Protein AF-A0A8X6RBD0-F1 (afdb_monomer_lite)

Sequence (648 aa):
MCGILHTDIGTQSKLLINGTSIRIRLIKAKNEFSLLAATGDYRLQIENISIYVRKCEISSSILVAHEKALEQSLIQMPFTRIEVKTFTVSSGLKSVIIPNGVNGVLPSRIMLGLISNSAFNGDMKKNPFNFKHYNLNHISLSENGIQIPTTAYTPDYAKDLYARNYLSLFTDLAQHKTNVSYDDYKENICLYVFDLTQDKSASEPFGNVTRSGDISIHLKFDAELPETATLIAYMEMPSLIEIDKSRNNVVLRKDISDKRIVYFKILNNSEIVQYIHNDAQEECFGFCQLHRTDPNDKFKVFSPNKHLFVNLLDCVLEARDITSDEGDCPRFQLQFGYFKLLTNDELEKKLKRGFVEEEEEEYPNRKGVFPYSYFSNPEILNETCLPPKAAFFNNLSSTPVKDEDYDFALLVFRTFKCKKFADYLQLYQQLDVILLAEVFTSFRQKCLQFYKLDPCHFITAADLTWNAGLKYTKVELELFSDINMYLWIENSIRGGICFVGKRYALANNPFIPGFNKHEEESYIIAVDANNLYGYAMSQPLPIGHFFWLTKDEVRNLDVFTLSSTDTVGYFLEVDILYPASLHDLHDFPLAADHLTITYDMLSPYQKKLIEEGDIHFPTQNRKLTPSFTFKTNFVVHYLNLKFYVQKD

Foldseek 3Di:
DDDFDPAFVSPFPDDDDPPFDDDDDDDDDDQLLVAADPDDDDDDDDPDDDDDDDDDDDDPVVVVVVLVVLVPDWDKGKTWHKDKDKDKAAFQDQKDKFWQSDAWWAFQKKKKFKDFPCNCVRHNNDHVQFTAPLQWQWKWKDWQNQIPPNDTHGAGLVVLRCVVQVVCVCQLQVNQDDVADSVNCHGGNVMGMGRPQPVSCSVPPDQGATDGTGMMIIIGHPDTRRGIIMMMMIGTAIWMQIAHSVSPDRDTDRHDDDDDDDDDDDDDDDDDDDDDDDDDDDGDFDDWDFDDPDPVDDTDTDDPDPVVVCVVVVVVPPPDDDDDDDDDDDDDDDDDDDDDDDDPVRVVVSVVRPDDDDDDDDDPPDQAQDLPQQCPDDVQQAAQADDDQQSSQDPVVRGGDDPVRVVVLRVVCVVVVPRTSVVSVVVNVVVVVVVVVVVLVVVQVVCCVQQVDGCVGPPDPVRSVVSSVCSVVVAQADDDRDVVVVVLVVQQDDDPADADDDPDDDFAAPPDPPHDPVDDGGDDDDDDDDPVVVVVVPFDDDRDPDDDDDPVCVVVDPLLPDDSPDPDWDKDFDKDAQDPVCPVVPSFAAQWDFDFDDPVNDDPVVVVCCVVVVNDDDPGRTDRHRDNDIDGRNIDISVSVNVNVVSD

InterPro domains:
  IPR043502 DNA/RNA polymerase superfamily [SSF56672] (460-584)

pLDDT: mean 74.48, std 21.86, range [21.28, 98.0]

Radius of gyration: 33.63 Å; chains: 1; bounding box: 93×91×75 Å

Structure (mmCIF, N/CA/C/O backbone):
data_AF-A0A8X6RBD0-F1
#
_entry.id   AF-A0A8X6RBD0-F1
#
loop_
_atom_site.group_PDB
_atom_site.id
_atom_site.type_symbol
_atom_site.label_atom_id
_atom_site.label_alt_id
_atom_site.label_comp_id
_atom_site.label_asym_id
_atom_site.label_entity_id
_atom_site.label_seq_id
_atom_site.pdbx_PDB_ins_code
_atom_site.Cartn_x
_atom_site.Cartn_y
_atom_site.Cartn_z
_atom_site.occupancy
_atom_site.B_iso_or_equiv
_atom_site.auth_seq_id
_atom_site.auth_comp_id
_atom_site.auth_asym_id
_atom_site.auth_atom_id
_atom_site.pdbx_PDB_model_num
ATOM 1 N N . MET A 1 1 ? -30.550 -18.766 3.447 1.00 44.22 1 MET A N 1
ATOM 2 C CA . MET A 1 1 ? -29.108 -18.452 3.342 1.00 44.22 1 MET A CA 1
ATOM 3 C C . MET A 1 1 ? -28.634 -18.941 1.982 1.00 44.22 1 MET A C 1
ATOM 5 O O . MET A 1 1 ? -28.935 -20.076 1.645 1.00 44.22 1 MET A O 1
ATOM 9 N N . CYS A 1 2 ? -27.980 -18.093 1.191 1.00 45.78 2 CYS A N 1
ATOM 10 C CA . CYS A 1 2 ? -27.411 -18.440 -0.113 1.00 45.78 2 CYS A CA 1
ATOM 11 C C . CYS A 1 2 ? -26.069 -17.712 -0.230 1.00 45.78 2 CYS A C 1
ATOM 13 O O . CYS A 1 2 ? -25.985 -16.550 0.161 1.00 45.78 2 CYS A O 1
ATOM 15 N N . GLY A 1 3 ? -25.032 -18.388 -0.715 1.00 55.25 3 GLY A N 1
ATOM 16 C CA . GLY A 1 3 ? -23.670 -17.863 -0.751 1.00 55.25 3 GLY A CA 1
ATOM 17 C C . GLY A 1 3 ? -22.688 -18.905 -1.276 1.00 55.25 3 GLY A C 1
ATOM 18 O O . GLY A 1 3 ? -23.070 -20.046 -1.544 1.00 55.25 3 GLY A O 1
ATOM 19 N N . ILE A 1 4 ? -21.429 -18.502 -1.434 1.00 59.84 4 ILE A N 1
ATOM 20 C CA . ILE A 1 4 ? -20.348 -19.408 -1.831 1.00 59.84 4 ILE A CA 1
ATOM 21 C C . ILE A 1 4 ? -20.015 -20.388 -0.700 1.00 59.84 4 ILE A C 1
ATOM 23 O O . ILE A 1 4 ? -20.150 -20.074 0.483 1.00 59.84 4 ILE A O 1
ATOM 27 N N . LEU A 1 5 ? -19.556 -21.587 -1.059 1.00 62.41 5 LEU A N 1
ATOM 28 C CA . LEU A 1 5 ? -19.030 -22.533 -0.082 1.00 62.41 5 LEU A CA 1
ATOM 29 C C . LEU A 1 5 ? -17.592 -22.127 0.268 1.00 62.41 5 LEU A C 1
ATOM 31 O O . LEU A 1 5 ? -16.671 -22.421 -0.495 1.00 62.41 5 LEU A O 1
ATOM 35 N N . HIS A 1 6 ? -17.411 -21.467 1.414 1.00 64.88 6 HIS A N 1
ATOM 36 C CA . HIS A 1 6 ? -16.103 -21.067 1.947 1.00 64.88 6 HIS A CA 1
ATOM 37 C C . HIS A 1 6 ? -15.243 -22.303 2.265 1.00 64.88 6 HIS A C 1
ATOM 39 O O . HIS A 1 6 ? -15.280 -22.856 3.361 1.00 64.88 6 HIS A O 1
ATOM 45 N N . THR A 1 7 ? -14.515 -22.758 1.252 1.00 66.25 7 THR A N 1
ATOM 46 C CA . THR A 1 7 ? -13.602 -23.903 1.253 1.00 66.25 7 THR A CA 1
ATOM 47 C C . THR A 1 7 ? -12.415 -23.556 0.372 1.00 66.25 7 THR A C 1
ATOM 49 O O . THR A 1 7 ? -12.573 -22.835 -0.609 1.00 66.25 7 THR A O 1
ATOM 52 N N . ASP A 1 8 ? -11.250 -24.105 0.686 1.00 68.50 8 ASP A N 1
ATOM 53 C CA . ASP A 1 8 ? -9.966 -23.744 0.076 1.00 68.50 8 ASP A CA 1
ATOM 54 C C . ASP A 1 8 ? -9.925 -23.962 -1.450 1.00 68.50 8 ASP A C 1
ATOM 56 O O . ASP A 1 8 ? -9.271 -23.232 -2.185 1.00 68.50 8 ASP A O 1
ATOM 60 N N . ILE A 1 9 ? -10.664 -24.954 -1.961 1.00 65.50 9 ILE A N 1
ATOM 61 C CA . ILE A 1 9 ? -10.809 -25.174 -3.411 1.00 65.50 9 ILE A CA 1
ATOM 62 C C . ILE A 1 9 ? -11.850 -24.240 -4.052 1.00 65.50 9 ILE A C 1
ATOM 64 O O . ILE A 1 9 ? -11.837 -24.037 -5.261 1.00 65.50 9 ILE A O 1
ATOM 68 N N . GLY A 1 10 ? -12.755 -23.666 -3.257 1.00 61.78 10 GLY A N 1
ATOM 69 C CA . GLY A 1 10 ? -13.763 -22.698 -3.694 1.00 61.78 10 GLY A CA 1
ATOM 70 C C . GLY A 1 10 ? -13.229 -21.272 -3.864 1.00 61.78 10 GLY A C 1
ATOM 71 O O . GLY A 1 10 ? -13.919 -20.449 -4.459 1.00 61.78 10 GLY A O 1
ATOM 72 N N . THR A 1 11 ? -12.020 -20.981 -3.372 1.00 61.44 11 THR A N 1
ATOM 73 C CA . THR A 1 11 ? -11.305 -19.708 -3.586 1.00 61.44 11 THR A CA 1
ATOM 74 C C . THR A 1 11 ? -10.324 -19.759 -4.766 1.00 61.44 11 THR A C 1
ATOM 76 O O . THR A 1 11 ? -9.770 -18.731 -5.148 1.00 61.44 11 THR A O 1
ATOM 79 N N . GLN A 1 12 ? -10.137 -20.926 -5.394 1.00 64.88 12 GLN A N 1
ATOM 80 C CA . GLN A 1 12 ? -9.360 -21.083 -6.627 1.00 64.88 12 GLN A CA 1
ATOM 81 C C . GLN A 1 12 ? -10.077 -20.413 -7.813 1.00 64.88 12 GLN A C 1
ATOM 83 O O . GLN A 1 12 ? -11.213 -20.754 -8.136 1.00 64.88 12 GLN A O 1
ATOM 88 N N . SER A 1 13 ? -9.394 -19.497 -8.505 1.00 67.44 13 SER A N 1
ATOM 89 C CA . SER A 1 13 ? -9.945 -18.766 -9.657 1.00 67.44 13 SER A CA 1
ATOM 90 C C . SER A 1 13 ? -9.964 -19.583 -10.956 1.00 67.44 13 SER A C 1
ATOM 92 O O . SER A 1 13 ? -10.774 -19.316 -11.846 1.00 67.44 13 SER A O 1
ATOM 94 N N . LYS A 1 14 ? -9.094 -20.595 -11.085 1.00 75.50 14 LYS A N 1
ATOM 95 C CA . LYS A 1 14 ? -9.016 -21.463 -12.269 1.00 75.50 14 LYS A CA 1
ATOM 96 C C . LYS A 1 14 ? -10.085 -22.560 -12.250 1.00 75.50 14 LYS A C 1
ATOM 98 O O . LYS A 1 14 ? -10.257 -23.270 -11.261 1.00 75.50 14 LYS A O 1
ATOM 103 N N . LEU A 1 15 ? -10.747 -22.765 -13.390 1.00 78.31 15 LEU A N 1
ATOM 104 C CA . LEU A 1 15 ? -11.670 -23.886 -13.586 1.00 78.31 15 LEU A CA 1
ATOM 105 C C . LEU A 1 15 ? -10.930 -25.232 -13.501 1.00 78.31 15 LEU A C 1
ATOM 107 O O . LEU A 1 15 ? -9.849 -25.394 -14.066 1.00 78.31 15 LEU A O 1
ATOM 111 N N . LEU A 1 16 ? -11.545 -26.214 -12.840 1.00 76.56 16 LEU A N 1
ATOM 112 C CA . LEU A 1 16 ? -11.054 -27.593 -12.823 1.00 76.56 16 LEU A CA 1
ATOM 113 C C . LEU A 1 16 ? -11.254 -28.255 -14.193 1.00 76.56 16 LEU A C 1
ATOM 115 O O . LEU A 1 16 ? -12.276 -28.055 -14.854 1.00 76.56 16 LEU A O 1
ATOM 119 N N . ILE A 1 17 ? -10.283 -29.069 -14.611 1.00 79.19 17 ILE A N 1
ATOM 120 C CA . ILE A 1 17 ? -10.303 -29.725 -15.923 1.00 79.19 17 ILE A CA 1
ATOM 121 C C . ILE A 1 17 ? -11.415 -30.775 -16.033 1.00 79.19 17 ILE A C 1
ATOM 123 O O . ILE A 1 17 ? -11.835 -31.385 -15.042 1.00 79.19 17 ILE A O 1
ATOM 127 N N . ASN A 1 18 ? -11.857 -31.039 -17.264 1.00 79.94 18 ASN A N 1
ATOM 128 C CA . ASN A 1 18 ? -12.879 -32.048 -17.532 1.00 79.94 18 ASN A CA 1
ATOM 129 C C . ASN A 1 18 ? -12.445 -33.450 -17.047 1.00 79.94 18 ASN A C 1
ATOM 131 O O . ASN A 1 18 ? -11.277 -33.838 -17.159 1.00 79.94 18 ASN A O 1
ATOM 135 N N . GLY A 1 19 ? -13.404 -34.206 -16.508 1.00 76.88 19 GLY A N 1
ATOM 136 C CA . GLY A 1 19 ? -13.191 -35.520 -15.893 1.00 76.88 19 GLY A CA 1
ATOM 137 C C . GLY A 1 19 ? -12.715 -35.497 -14.432 1.00 76.88 19 GLY A C 1
ATOM 138 O O . GLY A 1 19 ? -12.634 -36.560 -13.824 1.00 76.88 19 GLY A O 1
ATOM 139 N N . THR A 1 20 ? -12.438 -34.329 -13.838 1.00 76.88 20 THR A N 1
ATOM 140 C CA . THR A 1 20 ? -12.058 -34.231 -12.414 1.00 76.88 20 THR A CA 1
ATOM 141 C C . THR A 1 20 ? -13.260 -34.490 -11.503 1.00 76.88 20 THR A C 1
ATOM 143 O O . THR A 1 20 ? -14.270 -33.788 -11.576 1.00 76.88 20 THR A O 1
ATOM 146 N N . SER A 1 21 ? -13.150 -35.475 -10.608 1.00 70.38 21 SER A N 1
ATOM 147 C CA . SER A 1 21 ? -14.202 -35.802 -9.637 1.00 70.38 21 SER A CA 1
ATOM 148 C C . SER A 1 21 ? -14.010 -35.050 -8.320 1.00 70.38 21 SER A C 1
ATOM 150 O O . SER A 1 21 ? -12.998 -35.218 -7.645 1.00 70.38 21 SER A O 1
ATOM 152 N N . ILE A 1 22 ? -15.014 -34.270 -7.909 1.00 69.81 22 ILE A N 1
ATOM 153 C CA . ILE A 1 22 ? -15.028 -33.556 -6.623 1.00 69.81 22 ILE A CA 1
ATOM 154 C C . ILE A 1 22 ? -16.016 -34.240 -5.675 1.00 69.81 22 ILE A C 1
ATOM 156 O O . ILE A 1 22 ? -17.177 -34.447 -6.028 1.00 69.81 22 ILE A O 1
ATOM 160 N N . ARG A 1 23 ? -15.589 -34.537 -4.442 1.00 68.62 23 ARG A N 1
ATOM 161 C CA . ARG A 1 23 ? -16.471 -35.031 -3.375 1.00 68.62 23 ARG A CA 1
ATOM 162 C C . ARG A 1 23 ? -16.578 -33.997 -2.259 1.00 68.62 23 ARG A C 1
ATOM 164 O O . ARG A 1 23 ? -15.663 -33.856 -1.456 1.00 68.62 23 ARG A O 1
ATOM 171 N N . ILE A 1 24 ? -17.720 -33.320 -2.177 1.00 67.69 24 ILE A N 1
ATOM 172 C CA . ILE A 1 24 ? -18.028 -32.383 -1.090 1.00 67.69 24 ILE A CA 1
ATOM 173 C C . ILE A 1 24 ? -18.725 -33.151 0.040 1.00 67.69 24 ILE A C 1
ATOM 175 O O . ILE A 1 24 ? -19.702 -33.859 -0.198 1.00 67.69 24 ILE A O 1
ATOM 179 N N . ARG A 1 25 ? -18.239 -33.003 1.277 1.00 70.00 25 ARG A N 1
ATOM 180 C CA . ARG A 1 25 ? -18.882 -33.529 2.490 1.00 70.00 25 ARG A CA 1
ATOM 181 C C . ARG A 1 25 ? -19.133 -32.380 3.458 1.00 70.00 25 ARG A C 1
ATOM 183 O O . ARG A 1 25 ? -18.193 -31.876 4.062 1.00 70.00 25 ARG A O 1
ATOM 190 N N . LEU A 1 26 ? -20.397 -32.003 3.620 1.00 68.31 26 LEU A N 1
ATOM 191 C CA . LEU A 1 26 ? -20.819 -30.999 4.595 1.00 68.31 26 LEU A CA 1
ATOM 192 C C . LEU A 1 26 ? -21.124 -31.685 5.931 1.00 68.31 26 LEU A C 1
ATOM 194 O O . LEU A 1 26 ? -21.858 -32.672 5.969 1.00 68.31 26 LEU A O 1
ATOM 198 N N . ILE A 1 27 ? -20.558 -31.172 7.022 1.00 72.62 27 ILE A N 1
ATOM 199 C CA . ILE A 1 27 ? -20.801 -31.653 8.386 1.00 72.62 27 ILE A CA 1
ATOM 200 C C . ILE A 1 27 ? -21.442 -30.501 9.156 1.00 72.62 27 ILE A C 1
ATOM 202 O O . ILE A 1 27 ? -20.866 -29.419 9.240 1.00 72.62 27 ILE A O 1
ATOM 206 N N . LYS A 1 28 ? -22.645 -30.713 9.701 1.00 73.81 28 LYS A N 1
ATOM 207 C CA . LYS A 1 28 ? -23.329 -29.690 10.500 1.00 73.81 28 LYS A CA 1
ATOM 208 C C . LYS A 1 28 ? -22.606 -29.523 11.837 1.00 73.81 28 LYS A C 1
ATOM 210 O O . LYS A 1 28 ? -22.383 -30.511 12.535 1.00 73.81 28 LYS A O 1
ATOM 215 N N . ALA A 1 29 ? -22.309 -28.285 12.217 1.00 72.00 29 ALA A N 1
ATOM 216 C CA . ALA A 1 29 ? -21.853 -27.981 13.566 1.00 72.00 29 ALA A CA 1
ATOM 217 C C . ALA A 1 29 ? -22.935 -28.318 14.616 1.00 72.00 29 ALA A C 1
ATOM 219 O O . ALA A 1 29 ? -24.140 -28.406 14.324 1.00 72.00 29 ALA A O 1
ATOM 220 N N . LYS A 1 30 ? -22.479 -28.503 15.860 1.00 77.50 30 LYS A N 1
ATOM 221 C CA . LYS A 1 30 ? -23.327 -28.660 17.049 1.00 77.50 30 LYS A CA 1
ATOM 222 C C . LYS A 1 30 ? -24.294 -27.476 17.186 1.00 77.50 30 LYS A C 1
ATOM 224 O O . LYS A 1 30 ? -23.963 -26.363 16.774 1.00 77.50 30 LYS A O 1
ATOM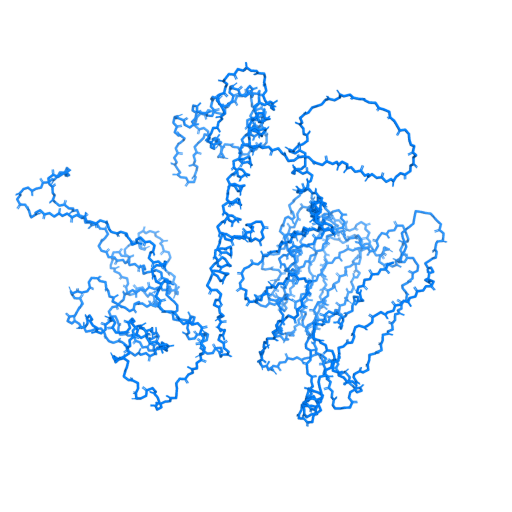 229 N N . ASN A 1 31 ? -25.492 -27.702 17.727 1.00 78.56 31 ASN A N 1
ATOM 230 C CA . ASN A 1 31 ? -26.501 -26.638 17.861 1.00 78.56 31 ASN A CA 1
ATOM 231 C C . ASN A 1 31 ? -25.990 -25.519 18.771 1.00 78.56 31 ASN A C 1
ATOM 233 O O . ASN A 1 31 ? -26.159 -24.349 18.465 1.00 78.56 31 ASN A O 1
ATOM 237 N N . GLU A 1 32 ? -25.293 -25.923 19.823 1.00 76.88 32 GLU A N 1
ATOM 238 C CA . GLU A 1 32 ? -24.764 -25.127 20.917 1.00 76.88 32 GLU A CA 1
ATOM 239 C C . GLU A 1 32 ? -23.648 -24.166 20.470 1.00 76.88 32 GLU A C 1
ATOM 241 O O . GLU A 1 32 ? -23.426 -23.134 21.089 1.00 76.88 32 GLU A O 1
ATOM 246 N N . PHE A 1 33 ? -22.986 -24.479 19.350 1.00 75.50 33 PHE A N 1
ATOM 247 C CA . PHE A 1 33 ? -22.054 -23.588 18.646 1.00 75.50 33 PHE A CA 1
ATOM 248 C C . PHE A 1 33 ? -22.753 -22.758 17.553 1.00 75.50 33 PHE A C 1
ATOM 250 O O . PHE A 1 33 ? -22.303 -21.678 17.190 1.00 75.50 33 PHE A O 1
ATOM 257 N N . SER A 1 34 ? -23.847 -23.274 16.983 1.00 73.00 34 SER A N 1
ATOM 258 C CA . SER A 1 34 ? -24.519 -22.677 15.817 1.00 73.00 34 SER A CA 1
ATOM 259 C C . SER A 1 34 ? -25.611 -21.662 16.173 1.00 73.00 34 SER A C 1
ATOM 261 O O . SER A 1 34 ? -26.164 -21.041 15.267 1.00 73.00 34 SER A O 1
ATOM 263 N N . LEU A 1 35 ? -25.994 -21.557 17.448 1.00 75.81 35 LEU A N 1
ATOM 264 C CA . LEU A 1 35 ? -27.146 -20.789 17.917 1.00 75.81 35 LEU A CA 1
ATOM 265 C C . LEU A 1 35 ? -26.771 -19.927 19.122 1.00 75.81 35 LEU A C 1
ATOM 267 O O . LEU A 1 35 ? -26.196 -20.426 20.085 1.00 75.81 35 LEU A O 1
ATOM 271 N N . LEU A 1 36 ? -27.184 -18.659 19.086 1.00 80.62 36 LEU A N 1
ATOM 272 C CA . LEU A 1 36 ? -27.112 -17.735 20.215 1.00 80.62 36 LEU A CA 1
ATOM 273 C C . LEU A 1 36 ? -28.521 -17.552 20.800 1.00 80.62 36 LEU A C 1
ATOM 275 O O . LEU A 1 36 ? -29.447 -17.194 20.071 1.00 80.62 36 LEU A O 1
ATOM 279 N N . ALA A 1 37 ? -28.696 -17.802 22.097 1.00 80.31 37 ALA A N 1
ATOM 280 C CA . ALA A 1 37 ? -29.981 -17.721 22.784 1.00 80.31 37 ALA A CA 1
ATOM 281 C C . ALA A 1 37 ? -29.824 -17.353 24.269 1.00 80.31 37 ALA A C 1
ATOM 283 O O . ALA A 1 37 ? -28.996 -17.914 24.983 1.00 80.31 37 ALA A O 1
ATOM 284 N N . ALA A 1 38 ? -30.676 -16.450 24.763 1.00 75.81 38 ALA A N 1
ATOM 285 C CA . ALA A 1 38 ? -30.681 -16.063 26.177 1.00 75.81 38 ALA A CA 1
ATOM 286 C C . ALA A 1 38 ? -31.235 -17.177 27.093 1.00 75.81 38 ALA A C 1
ATOM 288 O O . ALA A 1 38 ? -30.685 -17.435 28.168 1.00 75.81 38 ALA A O 1
ATOM 289 N N . THR A 1 39 ? -32.313 -17.845 26.662 1.00 72.50 39 THR A N 1
ATOM 290 C CA . THR A 1 39 ? -33.023 -18.907 27.396 1.00 72.50 39 THR A CA 1
ATOM 291 C C . THR A 1 39 ? -33.703 -19.897 26.439 1.00 72.50 39 THR A C 1
ATOM 293 O O . THR A 1 39 ? -34.355 -19.477 25.484 1.00 72.50 39 THR A O 1
ATOM 296 N N . GLY A 1 40 ? -33.613 -21.201 26.732 1.00 62.53 40 GLY A N 1
ATOM 297 C CA . GLY A 1 40 ? -34.339 -22.277 26.035 1.00 62.53 40 GLY A CA 1
ATOM 298 C C . GLY A 1 40 ? -33.474 -23.201 25.164 1.00 62.53 40 GLY A C 1
ATOM 299 O O . GLY A 1 40 ? -32.411 -22.810 24.684 1.00 62.53 40 GLY A O 1
ATOM 300 N N . ASP A 1 41 ? -33.966 -24.426 24.949 1.00 70.19 41 ASP A N 1
ATOM 301 C CA . ASP A 1 41 ? -33.295 -25.480 24.176 1.00 70.19 41 ASP A CA 1
ATOM 302 C C . ASP A 1 41 ? -33.697 -25.423 22.692 1.00 70.19 41 ASP A C 1
ATOM 304 O O . ASP A 1 41 ? -34.675 -26.038 22.259 1.00 70.19 41 ASP A O 1
ATOM 308 N N . TYR A 1 42 ? -32.940 -24.675 21.888 1.00 77.62 42 TYR A N 1
ATOM 309 C CA . TYR A 1 42 ? -33.188 -24.551 20.447 1.00 77.62 42 TYR A CA 1
ATOM 310 C C . TYR A 1 42 ? -32.359 -25.542 19.621 1.00 77.62 42 TYR A C 1
ATOM 312 O O . TYR A 1 42 ? -31.197 -25.829 19.913 1.00 77.62 42 TYR A O 1
ATOM 320 N N . ARG A 1 43 ? -32.940 -26.026 18.517 1.00 78.44 43 ARG A N 1
ATOM 321 C CA . ARG A 1 43 ? -32.288 -26.933 17.564 1.00 78.44 43 ARG A CA 1
ATOM 322 C C . ARG A 1 43 ? -32.284 -26.339 16.161 1.00 78.44 43 ARG A C 1
ATOM 324 O O . ARG A 1 43 ? -33.337 -26.038 15.610 1.00 78.44 43 ARG A O 1
ATOM 331 N N . LEU A 1 44 ? -31.107 -26.285 15.535 1.00 75.88 44 LEU A N 1
ATOM 332 C CA . LEU A 1 44 ? -30.981 -25.930 14.123 1.00 75.88 44 LEU A CA 1
ATOM 333 C C . LEU A 1 44 ? -31.282 -27.159 13.255 1.00 75.88 44 LEU A C 1
ATOM 335 O O . LEU A 1 44 ? -30.443 -28.061 13.130 1.00 75.88 44 LEU A O 1
ATOM 339 N N . GLN A 1 45 ? -32.472 -27.178 12.658 1.00 76.19 45 GLN A N 1
ATOM 340 C CA . GLN A 1 45 ? -32.875 -28.120 11.615 1.00 76.19 45 GLN A CA 1
ATOM 341 C C . GLN A 1 45 ? -32.648 -27.493 10.235 1.00 76.19 45 GLN A C 1
ATOM 343 O O . GLN A 1 45 ? -32.929 -26.317 10.030 1.00 76.19 45 GLN A O 1
ATOM 348 N N . ILE A 1 46 ? -32.123 -28.280 9.295 1.00 76.25 46 ILE A N 1
ATOM 349 C CA . ILE A 1 46 ? -31.948 -27.865 7.901 1.00 76.25 46 ILE A CA 1
ATOM 350 C C . ILE A 1 46 ? -32.966 -28.643 7.071 1.00 76.25 46 ILE A C 1
ATOM 352 O O . ILE A 1 46 ? -32.919 -29.870 7.046 1.00 76.25 46 ILE A O 1
ATOM 356 N N . GLU A 1 47 ? -33.894 -27.935 6.431 1.00 80.75 47 GLU A N 1
ATOM 357 C CA . GLU A 1 47 ? -34.995 -28.544 5.670 1.00 80.75 47 GLU A CA 1
ATOM 358 C C . GLU A 1 47 ? -34.603 -28.873 4.225 1.00 80.75 47 GLU A C 1
ATOM 360 O O . GLU A 1 47 ? -35.018 -29.893 3.681 1.00 80.75 47 GLU A O 1
ATOM 365 N N . ASN A 1 48 ? -33.774 -28.030 3.604 1.00 78.31 48 ASN A N 1
ATOM 366 C CA . ASN A 1 48 ? -33.276 -28.214 2.244 1.00 78.31 48 ASN A CA 1
ATOM 367 C C . ASN A 1 48 ? -31.845 -27.663 2.129 1.00 78.31 48 ASN A C 1
ATOM 369 O O . ASN A 1 48 ? -31.535 -26.605 2.679 1.00 78.31 48 ASN A O 1
ATOM 373 N N . ILE A 1 49 ? -30.985 -28.375 1.399 1.00 74.06 49 ILE A N 1
ATOM 374 C CA . ILE A 1 49 ? -29.689 -27.882 0.923 1.00 74.06 49 ILE A CA 1
ATOM 375 C C . ILE A 1 49 ? -29.643 -28.136 -0.580 1.00 74.06 49 ILE A C 1
ATOM 377 O O . ILE A 1 49 ? -29.810 -29.270 -1.023 1.00 74.06 49 ILE A O 1
ATOM 381 N N . SER A 1 50 ? -29.359 -27.092 -1.352 1.00 76.62 50 SER A N 1
ATOM 382 C CA . SER A 1 50 ? -29.132 -27.171 -2.795 1.00 76.62 50 SER A CA 1
ATOM 383 C C . SER A 1 50 ? -27.763 -26.579 -3.122 1.00 76.62 50 SER A C 1
ATOM 385 O O . SER A 1 50 ? -27.428 -25.501 -2.633 1.00 76.62 50 SER A O 1
ATOM 387 N N . ILE A 1 51 ? -26.968 -27.278 -3.937 1.00 72.69 51 ILE A N 1
ATOM 388 C CA . ILE A 1 51 ? -25.657 -26.812 -4.410 1.00 72.69 51 ILE A CA 1
ATOM 389 C C . ILE A 1 51 ? -25.755 -26.580 -5.916 1.00 72.69 51 ILE A C 1
ATOM 391 O O . ILE A 1 51 ? -26.045 -27.505 -6.673 1.00 72.69 51 ILE A O 1
ATOM 395 N N . TYR A 1 52 ? -25.482 -25.351 -6.345 1.00 74.38 52 TYR A N 1
ATOM 396 C CA . TYR A 1 52 ? -25.465 -24.965 -7.753 1.00 74.38 52 TYR A CA 1
ATOM 397 C C . TYR A 1 52 ? -24.016 -24.890 -8.235 1.00 74.38 52 TYR A C 1
ATOM 399 O O . TYR A 1 52 ? -23.211 -24.151 -7.674 1.00 74.38 52 TYR A O 1
ATOM 407 N N . VAL A 1 53 ? -23.677 -25.655 -9.276 1.00 73.25 53 VAL A N 1
ATOM 408 C CA . VAL A 1 53 ? -22.326 -25.694 -9.858 1.00 73.25 53 VAL A CA 1
ATOM 409 C C . VAL A 1 53 ? -22.394 -25.197 -11.295 1.00 73.25 53 VAL A C 1
ATOM 411 O O . VAL A 1 53 ? -23.072 -25.798 -12.129 1.00 73.25 53 VAL A O 1
ATOM 414 N N . ARG A 1 54 ? -21.676 -24.112 -11.599 1.00 76.31 54 ARG A N 1
ATOM 415 C CA . ARG A 1 54 ? -21.527 -23.620 -12.973 1.00 76.31 54 ARG A CA 1
ATOM 416 C C . ARG A 1 54 ? -20.529 -24.509 -13.716 1.00 76.31 54 ARG A C 1
ATOM 418 O O . ARG A 1 54 ? -19.426 -24.739 -13.232 1.00 76.31 54 ARG A O 1
ATOM 425 N N . LYS A 1 55 ? -20.920 -24.998 -14.892 1.00 77.62 55 LYS A N 1
ATOM 426 C CA . LYS A 1 55 ? -20.044 -25.714 -15.830 1.00 77.62 55 LYS A CA 1
ATOM 427 C C . LYS A 1 55 ? -19.800 -24.832 -17.051 1.00 77.62 55 LYS A C 1
ATOM 429 O O . LYS A 1 55 ? -20.667 -24.037 -17.405 1.00 77.62 55 LYS A O 1
ATOM 434 N N . CYS A 1 56 ? -18.633 -24.975 -17.667 1.00 79.62 56 CYS A N 1
ATOM 435 C CA . CYS A 1 56 ? -18.282 -24.314 -18.919 1.00 79.62 56 CYS A CA 1
ATOM 436 C C . CYS A 1 56 ? -18.150 -25.379 -20.011 1.00 79.62 56 CYS A C 1
ATOM 438 O O . CYS A 1 56 ? -17.497 -26.401 -19.785 1.00 79.62 56 CYS A O 1
ATOM 440 N N . GLU A 1 57 ? -18.766 -25.157 -21.169 1.00 81.44 57 GLU A N 1
ATOM 441 C CA . GLU A 1 57 ? -18.521 -25.976 -22.356 1.00 81.44 57 GLU A CA 1
ATOM 442 C C . GLU A 1 57 ? -17.275 -25.451 -23.072 1.00 81.44 57 GLU A C 1
ATOM 444 O O . GLU A 1 57 ? -17.123 -24.249 -23.283 1.00 81.44 57 GLU A O 1
ATOM 449 N N . ILE A 1 58 ? -16.361 -26.356 -23.419 1.00 81.69 58 ILE A N 1
ATOM 450 C CA . ILE A 1 58 ? -15.078 -26.030 -24.049 1.00 81.69 58 ILE A CA 1
ATOM 451 C C . ILE A 1 58 ? -14.958 -26.726 -25.401 1.00 81.69 58 ILE A C 1
ATOM 453 O O . ILE A 1 58 ? -15.486 -27.821 -25.602 1.00 81.69 58 ILE A O 1
ATOM 457 N N . SER A 1 59 ? -14.250 -26.093 -26.335 1.00 87.62 59 SER A N 1
ATOM 458 C CA . SER A 1 59 ? -14.064 -26.633 -27.680 1.00 87.62 59 SER A CA 1
ATOM 459 C C . SER A 1 59 ? -13.286 -27.955 -27.667 1.00 87.62 59 SER A C 1
ATOM 461 O O . SER A 1 59 ? -12.424 -28.205 -26.818 1.00 87.62 59 SER A O 1
ATOM 463 N N . SER A 1 60 ? -13.545 -28.805 -28.663 1.00 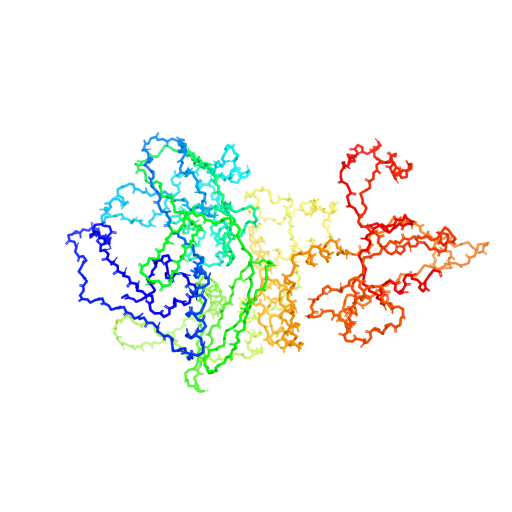86.38 60 SER A N 1
ATOM 464 C CA . SER A 1 60 ? -12.878 -30.106 -28.797 1.00 86.38 60 SER A CA 1
ATOM 465 C C . SER A 1 60 ? -11.353 -29.991 -28.923 1.00 86.38 60 SER A C 1
ATOM 467 O O . SER A 1 60 ? -10.641 -30.893 -28.492 1.00 86.38 60 SER A O 1
ATOM 469 N N . SER A 1 61 ? -10.833 -28.877 -29.454 1.00 83.38 61 SER A N 1
ATOM 470 C CA . SER A 1 61 ? -9.390 -28.616 -29.514 1.00 83.38 61 SER A CA 1
ATOM 471 C C . SER A 1 61 ? -8.765 -28.428 -28.128 1.00 83.38 61 SER A C 1
ATOM 473 O O . SER A 1 61 ? -7.683 -28.959 -27.887 1.00 83.38 61 SER A O 1
ATOM 475 N N . ILE A 1 62 ? -9.455 -27.758 -27.197 1.00 80.88 62 ILE A N 1
ATOM 476 C CA . ILE A 1 62 ? -8.999 -27.595 -25.805 1.00 80.88 62 ILE A CA 1
ATOM 477 C C . ILE A 1 62 ? -9.041 -28.940 -25.068 1.00 80.88 62 ILE A C 1
ATOM 479 O O . ILE A 1 62 ? -8.103 -29.271 -24.348 1.00 80.88 62 ILE A O 1
ATOM 483 N N . LEU A 1 63 ? -10.074 -29.762 -25.294 1.00 81.75 63 LEU A N 1
ATOM 484 C CA . LEU A 1 63 ? -10.136 -31.121 -24.737 1.00 81.75 63 LEU A CA 1
ATOM 485 C C . LEU A 1 63 ? -8.943 -31.980 -25.190 1.00 81.75 63 LEU A C 1
ATOM 487 O O . LEU A 1 63 ? -8.267 -32.574 -24.354 1.00 81.75 63 LEU A O 1
ATOM 491 N N . VAL A 1 64 ? -8.633 -31.991 -26.491 1.00 82.75 64 VAL A N 1
ATOM 492 C CA . VAL A 1 64 ? -7.468 -32.716 -27.035 1.00 82.75 64 VAL A CA 1
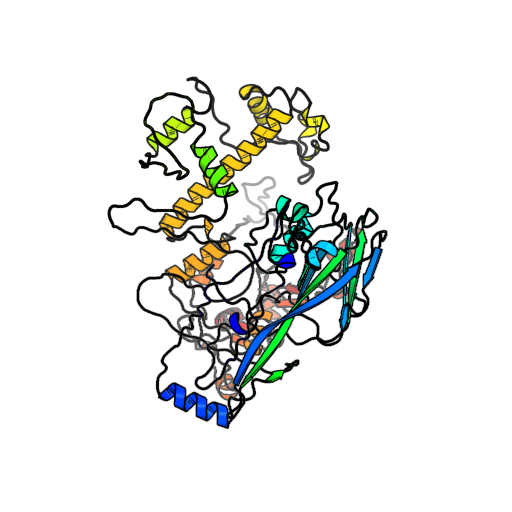ATOM 493 C C . VAL A 1 64 ? -6.145 -32.152 -26.502 1.00 82.75 64 VAL A C 1
ATOM 495 O O . VAL A 1 64 ? -5.221 -32.920 -26.233 1.00 82.75 64 VAL A O 1
ATOM 498 N N . ALA A 1 65 ? -6.040 -30.832 -26.318 1.00 80.75 65 ALA A N 1
ATOM 499 C CA . ALA A 1 65 ? -4.861 -30.206 -25.723 1.00 80.75 65 ALA A CA 1
ATOM 500 C C . ALA A 1 65 ? -4.659 -30.628 -24.256 1.00 80.75 65 ALA A C 1
ATOM 502 O O . ALA A 1 65 ? -3.538 -30.956 -23.876 1.00 80.75 65 ALA A O 1
ATOM 503 N N . HIS A 1 66 ? -5.729 -30.698 -23.455 1.00 85.12 66 HIS A N 1
ATOM 504 C CA . HIS A 1 66 ? -5.659 -31.178 -22.072 1.00 85.12 66 HIS A CA 1
ATOM 505 C C . HIS A 1 66 ? -5.221 -32.648 -21.975 1.00 85.12 66 HIS A C 1
ATOM 507 O O . HIS A 1 66 ? -4.372 -32.953 -21.142 1.00 85.12 66 HIS A O 1
ATOM 513 N N . GLU A 1 67 ? -5.729 -33.551 -22.828 1.00 83.69 67 GLU A N 1
ATOM 514 C CA . GLU A 1 67 ? -5.254 -34.948 -22.825 1.00 83.69 67 GLU A CA 1
ATOM 515 C C . GLU A 1 67 ? -3.763 -35.040 -23.178 1.00 83.69 67 GLU A C 1
ATOM 517 O O . GLU A 1 67 ? -3.012 -35.718 -22.480 1.00 83.69 67 GLU A O 1
ATOM 522 N N . LYS A 1 68 ? -3.308 -34.311 -24.209 1.00 83.00 68 LYS A N 1
ATOM 523 C CA . LYS A 1 68 ? -1.885 -34.275 -24.591 1.00 83.00 68 LYS A CA 1
ATOM 524 C C . LYS A 1 68 ? -0.991 -33.677 -23.503 1.00 83.00 68 LYS A C 1
ATOM 526 O O . LYS A 1 68 ? 0.122 -34.154 -23.310 1.00 83.00 68 LYS A O 1
ATOM 531 N N . ALA A 1 69 ? -1.459 -32.658 -22.782 1.00 81.69 69 ALA A N 1
ATOM 532 C CA . ALA A 1 69 ? -0.721 -32.078 -21.662 1.00 81.69 69 ALA A CA 1
ATOM 533 C C . ALA A 1 69 ? -0.573 -33.085 -20.507 1.00 81.69 69 ALA A C 1
ATOM 535 O O . ALA A 1 69 ? 0.529 -33.269 -19.994 1.00 81.69 69 ALA A O 1
ATOM 536 N N . LEU A 1 70 ? -1.649 -33.804 -20.162 1.00 83.62 70 LEU A N 1
ATOM 537 C CA . LEU A 1 70 ? -1.647 -34.858 -19.136 1.00 83.62 70 LEU A CA 1
ATOM 538 C C . LEU A 1 70 ? -0.811 -36.095 -19.512 1.00 83.62 70 LEU A C 1
ATOM 540 O O . LEU A 1 70 ? -0.476 -36.898 -18.642 1.00 83.62 70 LEU A O 1
ATOM 544 N N . GLU A 1 71 ? -0.469 -36.271 -20.790 1.00 84.06 71 GLU A N 1
ATOM 545 C CA . GLU A 1 71 ? 0.498 -37.280 -21.243 1.00 84.06 71 GLU A CA 1
ATOM 546 C C . GLU A 1 71 ? 1.956 -36.876 -21.008 1.00 84.06 71 GLU A C 1
ATOM 548 O O . GLU A 1 71 ? 2.818 -37.751 -20.940 1.00 84.06 71 GLU A O 1
ATOM 553 N N . GLN A 1 72 ? 2.235 -35.578 -20.869 1.00 82.56 72 GLN A N 1
ATOM 554 C CA . GLN A 1 72 ? 3.586 -35.037 -20.707 1.00 82.56 72 GLN A CA 1
ATOM 555 C C . GLN A 1 72 ? 3.896 -34.647 -19.257 1.00 82.56 72 GLN A C 1
ATOM 557 O O . GLN A 1 72 ? 5.025 -34.824 -18.800 1.00 82.56 72 GLN A O 1
ATOM 562 N N . SER A 1 73 ? 2.914 -34.115 -18.524 1.00 79.69 73 SER A N 1
ATOM 563 C CA . SER A 1 73 ? 3.107 -33.579 -17.174 1.00 79.69 73 SER A CA 1
ATOM 564 C C . SER A 1 73 ? 1.823 -33.571 -16.341 1.00 79.69 73 SER A C 1
ATOM 566 O O . SER A 1 73 ? 0.714 -33.627 -16.867 1.00 79.69 73 SER A O 1
ATOM 568 N N . LEU A 1 74 ? 1.976 -33.436 -15.022 1.00 79.75 74 LEU A N 1
ATOM 569 C CA . LEU A 1 74 ? 0.866 -33.158 -14.109 1.00 79.75 74 LEU A CA 1
ATOM 570 C C . LEU A 1 74 ? 0.329 -31.740 -14.341 1.00 79.75 74 LEU A C 1
ATOM 572 O O . LEU A 1 74 ? 1.108 -30.807 -14.536 1.00 79.75 74 LEU A O 1
ATOM 576 N N . ILE A 1 75 ? -0.989 -31.560 -14.254 1.00 76.88 75 ILE A N 1
ATOM 577 C CA . ILE A 1 75 ? -1.589 -30.222 -14.202 1.00 76.88 75 ILE A CA 1
ATOM 578 C C . ILE A 1 75 ? -1.503 -29.713 -12.764 1.00 76.88 75 ILE A C 1
ATOM 580 O O . ILE A 1 75 ? -1.963 -30.377 -11.839 1.00 76.88 75 ILE A O 1
ATOM 584 N N . GLN A 1 76 ? -0.903 -28.537 -12.588 1.00 77.50 76 GLN A N 1
ATOM 585 C CA . GLN A 1 76 ? -0.606 -27.935 -11.290 1.00 77.50 76 GLN A CA 1
ATOM 586 C C . GLN A 1 76 ? -1.438 -26.655 -11.092 1.00 77.50 76 GLN A C 1
ATOM 588 O O . GLN A 1 76 ? -1.397 -25.736 -11.911 1.00 77.50 76 GLN A O 1
ATOM 593 N N . MET A 1 77 ? -2.221 -26.596 -10.011 1.00 74.62 77 MET A N 1
ATOM 594 C CA . MET A 1 77 ? -3.120 -25.481 -9.680 1.00 74.62 77 MET A CA 1
ATOM 595 C C . MET A 1 77 ? -2.828 -24.979 -8.251 1.00 74.62 77 MET A C 1
ATOM 597 O O . MET A 1 77 ? -3.265 -25.616 -7.288 1.00 74.62 77 MET A O 1
ATOM 601 N N . PRO A 1 78 ? -2.052 -23.889 -8.078 1.00 75.00 78 PRO A N 1
ATOM 602 C CA . PRO A 1 78 ? -1.698 -23.367 -6.757 1.00 75.00 78 PRO A CA 1
ATOM 603 C C . PRO A 1 78 ? -2.904 -22.690 -6.101 1.00 75.00 78 PRO A C 1
ATOM 605 O O . PRO A 1 78 ? -3.648 -21.977 -6.774 1.00 75.00 78 PRO A O 1
ATOM 608 N N . PHE A 1 79 ? -3.109 -22.920 -4.806 1.00 75.31 79 PHE A N 1
ATOM 609 C CA . PHE A 1 79 ? -4.224 -22.375 -4.029 1.00 75.31 79 PHE A CA 1
ATOM 610 C C . PHE A 1 79 ? -3.810 -22.118 -2.573 1.00 75.31 79 PHE A C 1
ATOM 612 O O . PHE A 1 79 ? -2.905 -22.772 -2.048 1.00 75.31 79 PHE A O 1
ATOM 619 N N . THR A 1 80 ? -4.504 -21.197 -1.907 1.00 77.94 80 THR A N 1
ATOM 620 C CA . THR A 1 80 ? -4.321 -20.941 -0.474 1.00 77.94 80 THR A CA 1
ATOM 621 C C . THR A 1 80 ? -5.130 -21.949 0.332 1.00 77.94 80 THR A C 1
ATOM 623 O O . THR A 1 80 ? -6.359 -21.980 0.249 1.00 77.94 80 THR A O 1
ATOM 626 N N . ARG A 1 81 ? -4.439 -22.776 1.116 1.00 79.38 81 ARG A N 1
ATOM 627 C CA . ARG A 1 81 ? -5.044 -23.751 2.027 1.00 79.38 81 ARG A CA 1
ATOM 628 C C . ARG A 1 81 ? -5.160 -23.156 3.423 1.00 79.38 81 ARG A C 1
ATOM 630 O O . ARG A 1 81 ? -4.194 -22.587 3.925 1.00 79.38 81 ARG A O 1
ATOM 637 N N . ILE A 1 82 ? -6.300 -23.338 4.073 1.00 80.25 82 ILE A N 1
ATOM 638 C CA . ILE A 1 82 ? -6.535 -22.820 5.418 1.00 80.25 82 ILE A CA 1
ATOM 639 C C . ILE A 1 82 ? -6.183 -23.889 6.450 1.00 80.25 82 ILE A C 1
ATOM 641 O O . ILE A 1 82 ? -6.673 -25.017 6.408 1.00 80.25 82 ILE A O 1
ATOM 645 N N . GLU A 1 83 ? -5.333 -23.534 7.409 1.00 82.25 83 GLU A N 1
ATOM 646 C CA . GLU A 1 83 ? -4.992 -24.385 8.546 1.00 82.25 83 GLU A CA 1
ATOM 647 C C . GLU A 1 83 ? -5.275 -23.621 9.843 1.00 82.25 83 GLU A C 1
ATOM 649 O O . GLU A 1 83 ? -4.768 -22.524 10.054 1.00 82.25 83 GLU A O 1
ATOM 654 N N . VAL A 1 84 ? -6.111 -24.180 10.721 1.00 83.56 84 VAL A N 1
ATOM 655 C CA . VAL A 1 84 ? -6.468 -23.545 11.998 1.00 83.56 84 VAL A CA 1
ATOM 656 C C . VAL A 1 84 ? -5.884 -24.355 13.145 1.00 83.56 84 VAL A C 1
ATOM 658 O O . VAL A 1 84 ? -6.159 -25.548 13.277 1.00 83.56 84 VAL A O 1
ATOM 661 N N . LYS A 1 85 ? -5.105 -23.691 13.998 1.00 89.38 85 LYS A N 1
ATOM 662 C CA . LYS A 1 85 ? -4.628 -24.218 15.280 1.00 89.38 85 LYS A CA 1
ATOM 663 C C . LYS A 1 85 ? -5.275 -23.461 16.430 1.00 89.38 85 LYS A C 1
ATOM 665 O O . LYS A 1 85 ? -5.646 -22.298 16.295 1.00 89.38 85 LYS A O 1
ATOM 670 N N . THR A 1 86 ? -5.393 -24.120 17.574 1.00 91.62 86 THR A N 1
ATOM 671 C CA . THR A 1 86 ? -5.992 -23.539 18.778 1.00 91.62 86 THR A CA 1
ATOM 672 C C . THR A 1 86 ? -5.142 -23.843 19.996 1.00 91.62 86 THR A C 1
ATOM 674 O O . THR A 1 86 ? -4.774 -24.998 20.211 1.00 91.62 86 THR A O 1
ATOM 677 N N . PHE A 1 87 ? -4.881 -22.830 20.815 1.00 95.38 87 PHE A N 1
ATOM 678 C CA . PHE A 1 87 ? -4.092 -22.944 22.038 1.00 95.38 87 PHE A CA 1
ATOM 679 C C . PHE A 1 87 ? -4.929 -22.491 23.234 1.00 95.38 87 PHE A C 1
ATOM 681 O O . PHE A 1 87 ? -5.585 -21.451 23.180 1.00 95.38 87 PHE A O 1
ATOM 688 N N . THR A 1 88 ? -4.919 -23.261 24.319 1.00 96.12 88 THR A N 1
ATOM 689 C CA . THR A 1 88 ? -5.614 -22.882 25.555 1.00 96.12 88 THR A CA 1
ATOM 690 C C . THR A 1 88 ? -4.755 -21.911 26.351 1.00 96.12 88 THR A C 1
ATOM 692 O O . THR A 1 88 ? -3.591 -22.193 26.629 1.00 96.12 88 THR A O 1
ATOM 695 N N . VAL A 1 89 ? -5.344 -20.788 26.749 1.00 96.81 89 VAL A N 1
ATOM 696 C CA . VAL A 1 89 ? -4.703 -19.747 27.547 1.00 96.81 89 VAL A CA 1
ATOM 697 C C . VAL A 1 89 ? -5.438 -19.624 28.880 1.00 96.81 89 VAL A C 1
ATOM 699 O O . VAL A 1 89 ? -6.560 -19.122 28.945 1.00 96.81 89 VAL A O 1
ATOM 702 N N . SER A 1 90 ? -4.824 -20.133 29.947 1.00 96.38 90 SER A N 1
ATOM 703 C CA . SER A 1 90 ? -5.435 -20.198 31.278 1.00 96.38 90 SER A CA 1
ATOM 704 C C . SER A 1 90 ? -5.730 -18.816 31.870 1.00 96.38 90 SER A C 1
ATOM 706 O O . SER A 1 90 ? -4.951 -17.875 31.713 1.00 96.38 90 SER A O 1
ATOM 708 N N . SER A 1 91 ? -6.828 -18.720 32.623 1.00 96.69 91 SER A N 1
ATOM 709 C CA . SER A 1 91 ? -7.122 -17.568 33.489 1.00 96.69 91 SER A CA 1
ATOM 710 C C . SER A 1 91 ? -6.007 -17.321 34.512 1.00 96.69 91 SER A C 1
ATOM 712 O O . SER A 1 91 ? -5.334 -18.264 34.931 1.00 96.69 91 SER A O 1
ATOM 714 N N . GLY A 1 92 ? -5.845 -16.074 34.957 1.00 95.69 92 GLY A N 1
ATOM 715 C CA . GLY A 1 92 ? -4.817 -15.681 35.931 1.00 95.69 92 GLY A CA 1
ATOM 716 C C . GLY A 1 92 ? -3.429 -15.416 35.331 1.00 95.69 92 GLY A C 1
ATOM 717 O O . GLY A 1 92 ? -2.521 -14.999 36.043 1.00 95.69 92 GLY A O 1
ATOM 718 N N . LEU A 1 93 ? -3.228 -15.636 34.028 1.00 95.00 93 LEU A N 1
ATOM 719 C CA . LEU A 1 93 ? -1.958 -15.337 33.361 1.00 95.00 93 LEU A CA 1
ATOM 720 C C . LEU A 1 93 ? -1.901 -13.868 32.910 1.00 95.00 93 LEU A C 1
ATOM 722 O O . LEU A 1 93 ? -2.867 -13.356 32.347 1.00 95.00 93 LEU A O 1
ATOM 726 N N . LYS A 1 94 ? -0.744 -13.218 33.118 1.00 95.94 94 LYS A N 1
ATOM 727 C CA . LYS A 1 94 ? -0.390 -11.894 32.548 1.00 95.94 94 LYS A CA 1
ATOM 728 C C . LYS A 1 94 ? 0.571 -11.964 31.358 1.00 95.94 94 LYS A C 1
ATOM 730 O O . LYS A 1 94 ? 0.765 -10.977 30.659 1.00 95.94 94 LYS A O 1
ATOM 735 N N . SER A 1 95 ? 1.222 -13.104 31.142 1.00 96.31 95 SER A N 1
ATOM 736 C CA . SER A 1 95 ? 2.212 -13.303 30.081 1.00 96.31 95 SER A CA 1
ATOM 737 C C . SER A 1 95 ? 2.166 -14.754 29.631 1.00 96.31 95 SER A C 1
ATOM 739 O O . SER A 1 95 ? 2.097 -15.657 30.464 1.00 96.31 95 SER A O 1
ATOM 741 N N . VAL A 1 96 ? 2.181 -14.973 28.320 1.00 96.88 96 VAL A N 1
ATOM 742 C CA . VAL A 1 96 ? 1.997 -16.279 27.688 1.00 96.88 96 VAL A CA 1
ATOM 743 C C . VAL A 1 96 ? 2.944 -16.363 26.500 1.00 96.88 96 VAL A C 1
ATOM 745 O O . VAL A 1 96 ? 2.933 -15.500 25.625 1.00 96.88 96 VAL A O 1
ATOM 748 N N . ILE A 1 97 ? 3.755 -17.415 26.466 1.00 97.31 97 ILE A N 1
ATOM 749 C CA . ILE A 1 97 ? 4.596 -17.750 25.318 1.00 97.31 97 ILE A CA 1
ATOM 750 C C . ILE A 1 97 ? 4.160 -19.129 24.842 1.00 97.31 97 ILE A C 1
ATOM 752 O O . ILE A 1 97 ? 4.135 -20.078 25.625 1.00 97.31 97 ILE A O 1
ATOM 756 N N . ILE A 1 98 ? 3.811 -19.231 23.564 1.00 97.38 98 ILE A N 1
ATOM 757 C CA . ILE A 1 98 ? 3.476 -20.486 22.893 1.00 97.38 98 ILE A CA 1
ATOM 758 C C . ILE A 1 98 ? 4.671 -20.826 21.993 1.00 97.38 98 ILE A C 1
ATOM 760 O O . ILE A 1 98 ? 4.757 -20.295 20.881 1.00 97.38 98 ILE A O 1
ATOM 764 N N . PRO A 1 99 ? 5.636 -21.640 22.464 1.00 94.88 99 PRO A N 1
ATOM 765 C CA . PRO A 1 99 ? 6.737 -22.111 21.630 1.00 94.88 99 PRO A CA 1
ATOM 766 C C . PRO A 1 99 ? 6.217 -23.100 20.580 1.00 94.88 99 PRO A C 1
ATOM 768 O O . PRO A 1 99 ? 5.286 -23.860 20.856 1.00 94.88 99 PRO A O 1
ATOM 771 N N . ASN A 1 100 ? 6.831 -23.120 19.395 1.00 91.69 100 ASN A N 1
ATOM 772 C CA . ASN A 1 100 ? 6.481 -24.030 18.303 1.00 91.69 100 ASN A CA 1
ATOM 773 C C . ASN A 1 100 ? 4.990 -23.988 17.895 1.00 91.69 100 ASN A C 1
ATOM 775 O O . ASN A 1 100 ? 4.395 -25.011 17.540 1.00 91.69 100 ASN A O 1
ATOM 779 N N . GLY A 1 101 ? 4.359 -22.807 17.949 1.00 89.50 101 GLY A N 1
ATOM 780 C CA . GLY A 1 101 ? 2.972 -22.613 17.508 1.00 89.50 101 GLY A CA 1
ATOM 781 C C . GLY A 1 101 ? 2.791 -22.998 16.033 1.00 89.50 101 GLY A C 1
ATOM 782 O O . GLY A 1 101 ? 1.831 -23.685 15.657 1.00 89.50 101 GLY A O 1
ATOM 783 N N . VAL A 1 102 ? 3.786 -22.669 15.208 1.00 92.81 102 VAL A N 1
ATOM 784 C CA . VAL A 1 102 ? 3.995 -23.260 13.880 1.00 92.81 102 VAL A CA 1
ATOM 785 C C . VAL A 1 102 ? 5.370 -23.910 13.842 1.00 92.81 102 VAL A C 1
ATOM 787 O O . VAL A 1 102 ? 6.323 -23.327 14.336 1.00 92.81 102 VAL A O 1
ATOM 790 N N . ASN A 1 103 ? 5.465 -25.096 13.245 1.00 90.62 103 ASN A N 1
ATOM 791 C CA . ASN A 1 103 ? 6.717 -25.816 13.052 1.00 90.62 103 ASN A CA 1
ATOM 792 C C . ASN A 1 103 ? 6.677 -26.542 11.696 1.00 90.62 103 ASN A C 1
ATOM 794 O O . ASN A 1 103 ? 5.634 -27.092 11.316 1.00 90.62 103 ASN A O 1
ATOM 798 N N . GLY A 1 104 ? 7.792 -26.523 10.964 1.00 89.56 104 GLY A N 1
ATOM 799 C CA . GLY A 1 104 ? 7.878 -27.000 9.583 1.00 89.56 104 GLY A CA 1
ATOM 800 C C . GLY A 1 104 ? 7.540 -25.881 8.597 1.00 89.56 104 GLY A C 1
ATOM 801 O O . GLY A 1 104 ? 7.973 -24.750 8.789 1.00 89.56 104 GLY A O 1
ATOM 802 N N . VAL A 1 105 ? 6.777 -26.181 7.541 1.00 86.62 105 VAL A N 1
ATOM 803 C CA . VAL A 1 105 ? 6.353 -25.160 6.562 1.00 86.62 105 VAL A CA 1
ATOM 804 C C . VAL A 1 105 ? 5.597 -24.027 7.256 1.00 86.62 105 VAL A C 1
ATOM 806 O O . VAL A 1 105 ? 4.635 -24.283 7.988 1.00 86.62 105 VAL A O 1
ATOM 809 N N . LEU A 1 106 ? 6.023 -22.796 6.989 1.00 90.38 106 LEU A N 1
ATOM 810 C CA . LEU A 1 106 ? 5.440 -21.570 7.518 1.00 90.38 106 LEU A CA 1
ATOM 811 C C . LEU A 1 106 ? 4.260 -21.103 6.645 1.00 90.38 106 LEU A C 1
ATOM 813 O O . LEU A 1 106 ? 4.300 -21.285 5.425 1.00 90.38 106 LEU A O 1
ATOM 817 N N . PRO A 1 107 ? 3.211 -20.503 7.231 1.00 91.19 107 PRO A N 1
ATOM 818 C CA . PRO A 1 107 ? 2.185 -19.816 6.459 1.00 91.19 107 PRO A CA 1
ATOM 819 C C . PRO A 1 107 ? 2.718 -18.546 5.794 1.00 91.19 107 PRO A C 1
ATOM 821 O O . PRO A 1 107 ? 3.653 -17.922 6.291 1.00 91.19 107 PRO A O 1
ATOM 824 N N . SER A 1 108 ? 2.050 -18.119 4.722 1.00 89.94 108 SER A N 1
ATOM 825 C CA . SER A 1 108 ? 2.216 -16.774 4.152 1.00 89.94 108 SER A CA 1
ATOM 826 C C . SER A 1 108 ? 1.622 -15.706 5.075 1.00 89.94 108 SER A C 1
ATOM 828 O O . SER A 1 108 ? 2.179 -14.622 5.201 1.00 89.94 108 SER A O 1
ATOM 830 N N . ARG A 1 109 ? 0.525 -16.028 5.772 1.00 90.50 109 ARG A N 1
ATOM 831 C CA . ARG A 1 109 ? -0.149 -15.145 6.734 1.00 90.50 109 ARG A CA 1
ATOM 832 C C . ARG A 1 109 ? -0.654 -15.922 7.942 1.00 90.50 109 ARG A C 1
ATOM 834 O O . ARG A 1 109 ? -1.200 -17.017 7.804 1.00 90.50 109 ARG A O 1
ATOM 841 N N . ILE A 1 110 ? -0.545 -15.319 9.123 1.00 92.69 110 ILE A N 1
ATOM 842 C CA . ILE A 1 110 ? -1.182 -15.809 10.350 1.00 92.69 110 ILE A CA 1
ATOM 843 C C . ILE A 1 110 ? -2.075 -14.725 10.958 1.00 92.69 110 ILE A C 1
ATOM 845 O O . ILE A 1 110 ? -1.689 -13.564 11.081 1.00 92.69 110 ILE A O 1
ATOM 849 N N . MET A 1 111 ? -3.283 -15.124 11.346 1.00 92.38 111 MET A N 1
ATOM 850 C CA . MET A 1 111 ? -4.247 -14.313 12.078 1.00 92.38 111 MET A CA 1
ATOM 851 C C . MET A 1 111 ? -4.457 -14.908 13.465 1.00 92.38 111 MET A C 1
ATOM 853 O O . MET A 1 111 ? -4.745 -16.100 13.601 1.00 92.38 111 MET A O 1
ATOM 857 N N . LEU A 1 112 ? -4.324 -14.072 14.489 1.00 94.75 112 LEU A N 1
ATOM 858 C CA . LEU A 1 112 ? -4.467 -14.443 15.889 1.00 94.75 112 LEU A CA 1
ATOM 859 C C . LEU A 1 112 ? -5.695 -13.763 16.495 1.00 94.75 112 LEU A C 1
ATOM 861 O O . LEU A 1 112 ? -5.815 -12.542 16.448 1.00 94.75 112 LEU A O 1
ATOM 865 N N . GLY A 1 113 ? -6.585 -14.548 17.101 1.00 93.62 113 GLY A N 1
ATOM 866 C CA . GLY A 1 113 ? -7.768 -14.046 17.801 1.00 93.62 113 GLY A CA 1
ATOM 867 C C . GLY A 1 113 ? -7.978 -14.764 19.129 1.00 93.62 113 GLY A C 1
ATOM 868 O O . GLY A 1 113 ? -7.897 -15.990 19.190 1.00 93.62 113 GLY A O 1
ATOM 869 N N . LEU A 1 114 ? -8.252 -14.015 20.197 1.00 95.06 114 LEU A N 1
ATOM 870 C CA . LEU A 1 114 ? -8.576 -14.571 21.513 1.00 95.06 114 LEU A CA 1
ATOM 871 C C . LEU A 1 114 ? -10.092 -14.612 21.714 1.00 95.06 114 LEU A C 1
ATOM 873 O O . LEU A 1 114 ? -10.786 -13.619 21.507 1.00 95.06 114 LEU A O 1
ATOM 877 N N . ILE A 1 115 ? -10.604 -15.748 22.177 1.00 92.62 115 ILE A N 1
ATOM 878 C CA . ILE A 1 115 ? -12.024 -15.934 22.478 1.00 92.62 115 ILE A CA 1
ATOM 879 C C . ILE A 1 115 ? -12.216 -16.660 23.810 1.00 92.62 115 ILE A C 1
ATOM 881 O O . ILE A 1 115 ? -11.359 -17.433 24.225 1.00 92.62 115 ILE A O 1
ATOM 885 N N . SER A 1 116 ? -13.344 -16.454 24.494 1.00 94.12 116 SER A N 1
ATOM 886 C CA . SER A 1 116 ? -13.685 -17.238 25.690 1.00 94.12 116 SER A CA 1
ATOM 887 C C . SER A 1 116 ? -13.710 -18.732 25.362 1.00 94.12 116 SER A C 1
ATOM 889 O O . SER A 1 116 ? -14.443 -19.155 24.464 1.00 94.12 116 SER A O 1
ATOM 891 N N . ASN A 1 117 ? -12.990 -19.554 26.132 1.00 93.81 117 ASN A N 1
ATOM 892 C CA . ASN A 1 117 ? -12.949 -21.002 25.908 1.00 93.81 117 ASN A CA 1
ATOM 893 C C . ASN A 1 117 ? -14.347 -21.642 26.010 1.00 93.81 117 ASN A C 1
ATOM 895 O O . ASN A 1 117 ? -14.649 -22.603 25.309 1.00 93.81 117 ASN A O 1
ATOM 899 N N . SER A 1 118 ? -15.239 -21.083 26.834 1.00 91.69 118 SER A N 1
ATOM 900 C CA . SER A 1 118 ? -16.645 -21.515 26.882 1.00 91.69 118 SER A CA 1
ATOM 901 C C . SER A 1 118 ? -17.428 -21.191 25.602 1.00 91.69 118 SER A C 1
ATOM 903 O O . SER A 1 118 ? -18.168 -22.045 25.127 1.00 91.69 118 SER A O 1
ATOM 905 N N . ALA A 1 119 ? -17.211 -20.021 24.989 1.00 87.44 119 ALA A N 1
ATOM 906 C CA . ALA A 1 119 ? -17.846 -19.666 23.717 1.00 87.44 119 ALA A CA 1
ATOM 907 C C . ALA A 1 119 ? -17.354 -20.579 22.582 1.00 87.44 119 ALA A C 1
ATOM 909 O O . ALA A 1 119 ? -18.164 -21.153 21.860 1.00 87.44 119 ALA A O 1
ATOM 910 N N . PHE A 1 120 ? -16.036 -20.793 22.492 1.00 86.69 120 PHE A N 1
ATOM 911 C CA . PHE A 1 120 ? -15.417 -21.690 21.510 1.00 86.69 120 PHE A CA 1
ATOM 912 C C . PHE A 1 120 ? -15.967 -23.126 21.574 1.00 86.69 120 PHE A C 1
ATOM 914 O O . PHE A 1 120 ? -16.209 -23.749 20.542 1.00 86.69 120 PHE A O 1
ATOM 921 N N . ASN A 1 121 ? -16.220 -23.644 22.781 1.00 85.44 121 ASN A N 1
ATOM 922 C CA . ASN A 1 121 ? -16.773 -24.987 22.981 1.00 85.44 121 ASN A CA 1
ATOM 923 C C . ASN A 1 121 ? -18.307 -25.083 22.794 1.00 85.44 121 ASN A C 1
ATOM 925 O O . ASN A 1 121 ? -18.851 -26.186 22.884 1.00 85.44 121 ASN A O 1
ATOM 929 N N . GLY A 1 122 ? -18.993 -23.973 22.490 1.00 80.56 122 GLY A N 1
ATOM 930 C CA . GLY A 1 122 ? -20.440 -23.920 22.259 1.00 80.56 122 GLY A CA 1
ATOM 931 C C . GLY A 1 122 ? -21.260 -23.645 23.521 1.00 80.56 122 GLY A C 1
ATOM 932 O O . GLY A 1 122 ? -22.051 -24.483 23.944 1.00 80.56 122 GLY A O 1
ATOM 933 N N . ASP A 1 123 ? -21.080 -22.470 24.124 1.00 84.50 123 ASP A N 1
ATOM 934 C CA . ASP A 1 123 ? -22.018 -21.903 25.102 1.00 84.50 123 ASP A CA 1
ATOM 935 C C . ASP A 1 123 ? -23.055 -21.049 24.358 1.00 84.50 123 ASP A C 1
ATOM 937 O O . ASP A 1 123 ? -22.720 -19.977 23.859 1.00 84.50 123 ASP A O 1
ATOM 941 N N . MET A 1 124 ? -24.320 -21.488 24.321 1.00 83.81 124 MET A N 1
ATOM 942 C CA . MET A 1 124 ? -25.409 -20.796 23.608 1.00 83.81 124 MET A CA 1
ATOM 943 C C . MET A 1 124 ? -25.654 -19.352 24.073 1.00 83.81 124 MET A C 1
ATOM 945 O O . MET A 1 124 ? -26.327 -18.601 23.371 1.00 83.81 124 MET A O 1
ATOM 949 N N . LYS A 1 125 ? -25.135 -18.934 25.234 1.00 86.38 125 LYS A N 1
ATOM 950 C CA . LYS A 1 125 ? -25.243 -17.547 25.718 1.00 86.38 125 LYS A CA 1
ATOM 951 C C . LYS A 1 125 ? -24.089 -16.655 25.258 1.00 86.38 125 LYS A C 1
ATOM 953 O O . LYS A 1 125 ? -24.142 -15.446 25.480 1.00 86.38 125 LYS A O 1
ATOM 958 N N . LYS A 1 126 ? -23.044 -17.219 24.646 1.00 86.69 126 LYS A N 1
ATOM 959 C CA . LYS A 1 126 ? -21.841 -16.502 24.209 1.00 86.69 126 LYS A CA 1
ATOM 960 C C . LYS A 1 126 ? -21.652 -16.636 22.701 1.00 86.69 126 LYS A C 1
ATOM 962 O O . LYS A 1 126 ? -21.913 -17.675 22.112 1.00 86.69 126 LYS A O 1
ATOM 967 N N . ASN A 1 127 ? -21.164 -15.576 22.066 1.00 82.69 127 ASN A N 1
ATOM 968 C CA . ASN A 1 127 ? -20.900 -15.578 20.630 1.00 82.69 127 ASN A CA 1
ATOM 969 C C . ASN A 1 127 ? -19.527 -16.231 20.335 1.00 82.69 127 ASN A C 1
ATOM 971 O O . ASN A 1 127 ? -18.518 -15.660 20.757 1.00 82.69 127 ASN A O 1
ATOM 975 N N . PRO A 1 128 ? -19.447 -17.360 19.593 1.00 79.75 128 PRO A N 1
ATOM 976 C CA . PRO A 1 128 ? -18.183 -17.986 19.183 1.00 79.75 128 PRO A CA 1
ATOM 977 C C . PRO A 1 128 ? -17.401 -17.194 18.112 1.00 79.75 128 PRO A C 1
ATOM 979 O O . PRO A 1 128 ? -16.361 -17.658 17.650 1.00 79.75 128 PRO A O 1
ATOM 982 N N . PHE A 1 129 ? -17.876 -16.003 17.735 1.00 80.81 129 PHE A N 1
ATOM 983 C CA . PHE A 1 129 ? -17.215 -15.067 16.820 1.00 80.81 129 PHE A CA 1
ATOM 984 C C . PHE A 1 129 ? -16.940 -13.686 17.447 1.00 80.81 129 PHE A C 1
ATOM 986 O O . PHE A 1 129 ? -16.576 -12.764 16.725 1.00 80.81 129 PHE A O 1
ATOM 993 N N . ASN A 1 130 ? -17.118 -13.516 18.767 1.00 85.88 130 ASN A N 1
ATOM 994 C CA . ASN A 1 130 ? -16.650 -12.314 19.470 1.00 85.88 130 ASN A CA 1
ATOM 995 C C . ASN A 1 130 ? -15.187 -12.527 19.898 1.00 85.88 130 ASN A C 1
ATOM 997 O O . ASN A 1 130 ? -14.906 -13.321 20.803 1.00 85.88 130 ASN A O 1
ATOM 1001 N N . PHE A 1 131 ? -14.274 -11.831 19.221 1.00 90.62 131 PHE A N 1
ATOM 1002 C CA . PHE A 1 131 ? -12.839 -11.862 19.486 1.00 90.62 131 PHE A CA 1
ATOM 1003 C C . PHE A 1 131 ? -12.459 -10.690 20.389 1.00 90.62 131 PHE A C 1
ATOM 1005 O O . PHE A 1 131 ? -12.580 -9.528 20.003 1.00 90.62 131 PHE A O 1
ATOM 1012 N N . LYS A 1 132 ? -11.990 -11.002 21.598 1.00 94.12 132 LYS A N 1
ATOM 1013 C CA . LYS A 1 132 ? -11.736 -10.022 22.656 1.00 94.12 132 LYS A CA 1
ATOM 1014 C C . LYS A 1 132 ? -10.256 -9.679 22.753 1.00 94.12 132 LYS A C 1
ATOM 1016 O O . LYS A 1 132 ? -9.407 -10.565 22.768 1.00 94.12 132 LYS A O 1
ATOM 1021 N N . HIS A 1 133 ? -9.963 -8.402 22.970 1.00 94.56 133 HIS A N 1
ATOM 1022 C CA . HIS A 1 133 ? -8.605 -7.922 23.235 1.00 94.56 133 HIS A CA 1
ATOM 1023 C C . HIS A 1 133 ? -8.038 -8.354 24.606 1.00 94.56 133 HIS A C 1
ATOM 1025 O O . HIS A 1 133 ? -6.825 -8.407 24.767 1.00 94.56 133 HIS A O 1
ATOM 1031 N N . TYR A 1 134 ? -8.882 -8.650 25.608 1.00 95.06 134 TYR A N 1
ATOM 1032 C CA . TYR A 1 134 ? -8.478 -9.088 26.962 1.00 95.06 134 TYR A CA 1
ATOM 1033 C C . TYR A 1 134 ? -7.431 -8.193 27.678 1.00 95.06 134 TYR A C 1
ATOM 1035 O O . TYR A 1 134 ? -6.706 -8.665 28.550 1.00 95.06 134 TYR A O 1
ATOM 1043 N N . ASN A 1 135 ? -7.355 -6.900 27.344 1.00 94.50 135 ASN A N 1
ATOM 1044 C CA . ASN A 1 135 ? -6.283 -5.986 27.783 1.00 94.50 135 ASN A CA 1
ATOM 1045 C C . ASN A 1 135 ? -4.866 -6.485 27.435 1.00 94.50 135 ASN A C 1
ATOM 1047 O O . ASN A 1 135 ? -3.928 -6.314 28.213 1.00 94.50 135 ASN A O 1
ATOM 1051 N N . LEU A 1 136 ? -4.712 -7.126 26.273 1.00 95.19 136 LEU A N 1
ATOM 1052 C CA . LEU A 1 136 ? -3.414 -7.440 25.684 1.00 95.19 136 LEU A CA 1
ATOM 1053 C C . LEU A 1 136 ? -2.629 -6.135 25.465 1.00 95.19 136 LEU A C 1
ATOM 1055 O O . LEU A 1 136 ? -3.150 -5.221 24.838 1.00 95.19 136 LEU A O 1
ATOM 1059 N N . ASN A 1 137 ? -1.397 -6.059 25.966 1.00 95.94 137 ASN A N 1
ATOM 1060 C CA . ASN A 1 137 ? -0.523 -4.879 25.892 1.00 95.94 137 ASN A CA 1
ATOM 1061 C C . ASN A 1 137 ? 0.793 -5.140 25.141 1.00 95.94 137 ASN A C 1
ATOM 1063 O O . ASN A 1 137 ? 1.589 -4.230 24.918 1.00 95.94 137 ASN A O 1
ATOM 1067 N N . HIS A 1 138 ? 1.032 -6.392 24.744 1.00 97.06 138 HIS A N 1
ATOM 1068 C CA . HIS A 1 138 ? 2.144 -6.809 23.897 1.00 97.06 138 HIS A CA 1
ATOM 1069 C C . HIS A 1 138 ? 1.691 -7.991 23.048 1.00 97.06 138 HIS A C 1
ATOM 1071 O O . HIS A 1 138 ? 1.267 -9.014 23.593 1.00 97.06 138 HIS A O 1
ATOM 1077 N N . ILE A 1 139 ? 1.875 -7.894 21.734 1.00 96.44 139 ILE A N 1
ATOM 1078 C CA . ILE A 1 139 ? 1.838 -9.046 20.837 1.00 96.44 139 ILE A CA 1
ATOM 1079 C C . ILE A 1 139 ? 2.965 -8.992 19.808 1.00 96.44 139 ILE A C 1
ATOM 1081 O O . ILE A 1 139 ? 3.162 -8.002 19.095 1.00 96.44 139 ILE A O 1
ATOM 1085 N N . SER A 1 140 ? 3.700 -10.097 19.729 1.00 96.38 140 SER A N 1
ATOM 1086 C CA . SER A 1 140 ? 4.642 -10.377 18.653 1.00 96.38 140 SER A CA 1
ATOM 1087 C C . SER A 1 140 ? 4.712 -11.871 18.363 1.00 96.38 140 SER A C 1
ATOM 1089 O O . SER A 1 140 ? 4.382 -12.726 19.188 1.00 96.38 140 SER A O 1
ATOM 1091 N N . LEU A 1 141 ? 5.156 -12.178 17.156 1.00 96.75 141 LEU A N 1
ATOM 1092 C CA . LEU A 1 141 ? 5.629 -13.491 16.767 1.00 96.75 141 LEU A CA 1
ATOM 1093 C C . LEU A 1 141 ? 7.151 -13.513 16.897 1.00 96.75 141 LEU A C 1
ATOM 1095 O O . LEU A 1 141 ? 7.805 -12.466 16.900 1.00 96.75 141 LEU A O 1
ATOM 1099 N N . SER A 1 142 ? 7.732 -14.704 16.942 1.00 95.19 142 SER A N 1
ATOM 1100 C CA . SER A 1 142 ? 9.147 -14.866 16.646 1.00 95.19 142 SER A CA 1
ATOM 1101 C C . SER A 1 142 ? 9.374 -16.047 15.715 1.00 95.19 142 SER A C 1
ATOM 1103 O O . SER A 1 142 ? 9.101 -17.188 16.089 1.00 95.19 142 SER A O 1
ATOM 1105 N N . GLU A 1 143 ? 9.867 -15.742 14.514 1.00 92.94 143 GLU A N 1
ATOM 1106 C CA . GLU A 1 143 ? 10.281 -16.704 13.496 1.00 92.94 143 GLU A CA 1
ATOM 1107 C C . GLU A 1 143 ? 11.761 -17.038 13.708 1.00 92.94 143 GLU A C 1
ATOM 1109 O O . GLU A 1 143 ? 12.614 -16.153 13.637 1.00 92.94 143 GLU A O 1
ATOM 1114 N N . ASN A 1 144 ? 12.080 -18.303 13.992 1.00 89.06 144 ASN A N 1
ATOM 1115 C CA . ASN A 1 144 ? 13.457 -18.779 14.197 1.00 89.06 144 ASN A CA 1
ATOM 1116 C C . ASN A 1 144 ? 14.280 -17.940 15.215 1.00 89.06 144 ASN A C 1
ATOM 1118 O O . ASN A 1 144 ? 15.498 -17.822 15.095 1.00 89.06 144 ASN A O 1
ATOM 1122 N N . GLY A 1 145 ? 13.620 -17.341 16.216 1.00 85.44 145 GLY A N 1
ATOM 1123 C CA . GLY A 1 145 ? 14.239 -16.471 17.230 1.00 85.44 145 GLY A CA 1
ATOM 1124 C C . GLY A 1 145 ? 14.299 -14.975 16.876 1.00 85.44 145 GLY A C 1
ATOM 1125 O O . GLY A 1 145 ? 14.646 -14.165 17.734 1.00 85.44 145 GLY A O 1
ATOM 1126 N N . ILE A 1 146 ? 13.917 -14.577 15.658 1.00 88.94 146 ILE A N 1
ATOM 1127 C CA . ILE A 1 146 ? 13.820 -13.174 15.222 1.00 88.94 146 ILE A CA 1
ATOM 1128 C C . ILE A 1 146 ? 12.389 -12.678 15.462 1.00 88.94 146 ILE A C 1
ATOM 1130 O O . ILE A 1 146 ? 11.437 -13.388 15.150 1.00 88.94 146 ILE A O 1
ATOM 1134 N N . GLN A 1 147 ? 12.205 -11.491 16.048 1.00 91.69 147 GLN A N 1
ATOM 1135 C CA . GLN A 1 147 ? 10.871 -10.953 16.354 1.00 91.69 147 GLN A CA 1
ATOM 1136 C C . GLN A 1 147 ? 10.174 -10.380 15.107 1.00 91.69 147 GLN A C 1
ATOM 1138 O O . GLN A 1 147 ? 10.777 -9.617 14.355 1.00 91.69 147 GLN A O 1
ATOM 1143 N N . ILE A 1 148 ? 8.881 -10.680 14.947 1.00 88.62 148 ILE A N 1
ATOM 1144 C CA . ILE A 1 148 ? 8.008 -10.137 13.899 1.00 88.62 148 ILE A CA 1
ATOM 1145 C C . ILE A 1 148 ? 6.738 -9.539 14.541 1.00 88.62 148 ILE A C 1
ATOM 1147 O O . ILE A 1 148 ? 6.074 -10.225 15.322 1.00 88.62 148 ILE A O 1
ATOM 1151 N N . PRO A 1 149 ? 6.347 -8.293 14.211 1.00 86.12 149 PRO A N 1
ATOM 1152 C CA . PRO A 1 149 ? 7.153 -7.268 13.538 1.00 86.12 149 PRO A CA 1
ATOM 1153 C C . PRO A 1 149 ? 8.365 -6.839 14.384 1.00 86.12 149 PRO A C 1
ATOM 1155 O O . PRO A 1 149 ? 8.362 -7.009 15.603 1.00 86.12 149 PRO A O 1
ATOM 1158 N N . THR A 1 150 ? 9.367 -6.219 13.748 1.00 85.25 150 THR A N 1
ATOM 1159 C CA . THR A 1 150 ? 10.602 -5.723 14.392 1.00 85.25 150 THR A CA 1
ATOM 1160 C C . THR A 1 150 ? 10.306 -4.950 15.679 1.00 85.25 150 THR A C 1
ATOM 1162 O O . THR A 1 150 ? 10.781 -5.312 16.755 1.00 85.25 150 THR A O 1
ATOM 1165 N N . THR A 1 151 ? 9.423 -3.953 15.584 1.00 87.62 151 THR A N 1
ATOM 1166 C CA . THR A 1 151 ? 8.786 -3.308 16.737 1.00 87.62 151 THR A CA 1
ATOM 1167 C C . THR A 1 151 ? 7.458 -4.004 17.000 1.00 87.62 151 THR A C 1
ATOM 1169 O O . THR A 1 151 ? 6.509 -3.775 16.244 1.00 87.62 151 THR A O 1
ATOM 1172 N N . ALA A 1 152 ? 7.383 -4.823 18.055 1.00 91.12 152 ALA A N 1
ATOM 1173 C CA . ALA A 1 152 ? 6.161 -5.498 18.506 1.00 91.12 152 ALA A CA 1
ATOM 1174 C C . ALA A 1 152 ? 4.958 -4.540 18.596 1.00 91.12 152 ALA A C 1
ATOM 1176 O O . ALA A 1 152 ? 5.122 -3.323 18.735 1.00 91.12 152 ALA A O 1
ATOM 1177 N N . TYR A 1 153 ? 3.738 -5.071 18.521 1.00 93.25 153 TYR A N 1
ATOM 1178 C CA . TYR A 1 153 ? 2.558 -4.253 18.781 1.00 93.25 153 TYR A CA 1
ATOM 1179 C C . TYR A 1 153 ? 2.339 -4.141 20.287 1.00 93.25 153 TYR A C 1
ATOM 1181 O O . TYR A 1 153 ? 2.255 -5.157 20.976 1.00 93.25 153 TYR A O 1
ATOM 1189 N N . THR A 1 154 ? 2.204 -2.914 20.784 1.00 95.50 154 THR A N 1
ATOM 1190 C CA . THR A 1 154 ? 1.950 -2.624 22.201 1.00 95.50 154 THR A CA 1
ATOM 1191 C C . THR A 1 154 ? 0.709 -1.739 22.357 1.00 95.50 154 THR A C 1
ATOM 1193 O O . THR A 1 154 ? 0.850 -0.541 22.619 1.00 95.50 154 THR A O 1
ATOM 1196 N N . PRO A 1 155 ? -0.498 -2.269 22.085 1.00 94.56 155 PRO A N 1
ATOM 1197 C CA . PRO A 1 155 ? -1.726 -1.490 22.187 1.00 94.56 155 PRO A CA 1
ATOM 1198 C C . PRO A 1 155 ? -2.069 -1.158 23.645 1.00 94.56 155 PRO A C 1
ATOM 1200 O O . PRO A 1 155 ? -1.825 -1.959 24.541 1.00 94.56 155 PRO A O 1
ATOM 1203 N N . ASP A 1 156 ? -2.695 -0.004 23.869 1.00 94.00 156 ASP A N 1
ATOM 1204 C CA . ASP A 1 156 ? -3.302 0.366 25.153 1.00 94.00 156 ASP A CA 1
ATOM 1205 C C . ASP A 1 156 ? -4.792 0.646 24.930 1.00 94.00 156 ASP A C 1
ATOM 1207 O O . ASP A 1 156 ? -5.194 1.709 24.453 1.00 94.00 156 ASP A O 1
ATOM 1211 N N . TYR A 1 157 ? -5.621 -0.344 25.254 1.00 91.81 157 TYR A N 1
ATOM 1212 C CA . TYR A 1 157 ? -7.073 -0.293 25.061 1.00 91.81 157 TYR A CA 1
ATOM 1213 C C . TYR A 1 157 ? -7.805 0.580 26.091 1.00 91.81 157 TYR A C 1
ATOM 1215 O O . TYR A 1 157 ? -8.973 0.911 25.883 1.00 91.81 157 TYR A O 1
ATOM 1223 N N . ALA A 1 158 ? -7.140 0.965 27.186 1.00 91.19 158 ALA A N 1
ATOM 1224 C CA . ALA A 1 158 ? -7.690 1.880 28.183 1.00 91.19 158 ALA A CA 1
ATOM 1225 C C . ALA A 1 158 ? -7.499 3.354 27.780 1.00 91.19 158 ALA A C 1
ATOM 1227 O O . ALA A 1 158 ? -8.283 4.201 28.200 1.00 91.19 158 ALA A O 1
ATOM 1228 N N . LYS A 1 159 ? -6.483 3.651 26.955 1.00 91.81 159 LYS A N 1
ATOM 1229 C CA . LYS A 1 159 ? -6.207 4.982 26.378 1.00 91.81 159 LYS A CA 1
ATOM 1230 C C . LYS A 1 159 ? -6.550 5.103 24.883 1.00 91.81 159 LYS A C 1
ATOM 1232 O O . LYS A 1 159 ? -6.144 6.067 24.243 1.00 91.81 159 LYS A O 1
ATOM 1237 N N . ASP A 1 160 ? -7.233 4.106 24.324 1.00 89.81 160 ASP A N 1
ATOM 1238 C CA . ASP A 1 160 ? -7.593 3.991 22.902 1.00 89.81 160 ASP A CA 1
ATOM 1239 C C . ASP A 1 160 ? -6.417 4.044 21.901 1.00 89.81 160 ASP A C 1
ATOM 1241 O O . ASP A 1 160 ? -6.571 4.391 20.728 1.00 89.81 160 ASP A O 1
ATOM 1245 N N . LEU A 1 161 ? -5.228 3.613 22.337 1.00 91.56 161 LEU A N 1
ATOM 1246 C CA . LEU A 1 161 ? -4.004 3.552 21.535 1.00 91.56 161 LEU A CA 1
ATOM 1247 C C . LEU A 1 161 ? -3.828 2.167 20.892 1.00 91.56 161 LEU A C 1
ATOM 1249 O O . LEU A 1 161 ? -2.924 1.415 21.249 1.00 91.56 161 LEU A O 1
ATOM 1253 N N . TYR A 1 162 ? -4.687 1.814 19.932 1.00 89.44 162 TYR A N 1
ATOM 1254 C CA . TYR A 1 162 ? -4.598 0.549 19.177 1.00 89.44 162 TYR A CA 1
ATOM 1255 C C . TYR A 1 162 ? -4.700 0.724 17.649 1.00 89.44 162 TYR A C 1
ATOM 1257 O O . TYR A 1 162 ? -4.764 -0.264 16.915 1.00 89.44 162 TYR A O 1
ATOM 1265 N N . ALA A 1 163 ? -4.615 1.963 17.149 1.00 87.62 163 ALA A N 1
ATOM 1266 C CA . ALA A 1 163 ? -4.634 2.319 15.723 1.00 87.62 163 ALA A CA 1
ATOM 1267 C C . ALA A 1 163 ? -3.700 1.472 14.844 1.00 87.62 163 ALA A C 1
ATOM 1269 O O . ALA A 1 163 ? -4.097 1.057 13.761 1.00 87.62 163 ALA A O 1
ATOM 1270 N N . ARG A 1 164 ? -2.489 1.149 15.316 1.00 86.88 164 ARG A N 1
ATOM 1271 C CA . ARG A 1 164 ? -1.526 0.324 14.563 1.00 86.88 164 ARG A CA 1
ATOM 1272 C C . ARG A 1 164 ? -1.983 -1.136 14.402 1.00 86.88 164 ARG A C 1
ATOM 1274 O O . ARG A 1 164 ? -1.701 -1.743 13.376 1.00 86.88 164 ARG A O 1
ATOM 1281 N N . ASN A 1 165 ? -2.676 -1.688 15.399 1.00 85.19 165 ASN A N 1
ATOM 1282 C CA . ASN A 1 165 ? -3.231 -3.045 15.365 1.00 85.19 165 ASN A CA 1
ATOM 1283 C C . ASN A 1 165 ? -4.501 -3.102 14.507 1.00 85.19 165 ASN A C 1
ATOM 1285 O O . ASN A 1 165 ? -4.678 -4.034 13.734 1.00 85.19 165 ASN A O 1
ATOM 1289 N N . TYR A 1 166 ? -5.356 -2.081 14.613 1.00 86.00 166 TYR A N 1
ATOM 1290 C CA . TYR A 1 166 ? -6.507 -1.932 13.727 1.00 86.00 166 TYR A CA 1
ATOM 1291 C C . TYR A 1 166 ? -6.065 -1.791 12.267 1.00 86.00 166 TYR A C 1
ATOM 1293 O O . TYR A 1 166 ? -6.581 -2.492 11.409 1.00 86.00 166 TYR A O 1
ATOM 1301 N N . LEU A 1 167 ? -5.063 -0.952 11.981 1.00 81.56 167 LEU A N 1
ATOM 1302 C CA . LEU A 1 167 ? -4.539 -0.770 10.626 1.00 81.56 167 LEU A CA 1
ATOM 1303 C C . LEU A 1 167 ? -3.950 -2.068 10.051 1.00 81.56 167 LEU A C 1
ATOM 1305 O O . LEU A 1 167 ? -4.178 -2.350 8.876 1.00 81.56 167 LEU A O 1
ATOM 1309 N N . SER A 1 168 ? -3.277 -2.895 10.867 1.00 76.19 168 SER A N 1
ATOM 1310 C CA . SER A 1 168 ? -2.725 -4.170 10.383 1.00 76.19 168 SER A CA 1
ATOM 1311 C C . SER A 1 168 ? -3.791 -5.196 9.993 1.00 76.19 168 SER A C 1
ATOM 1313 O O . SER A 1 168 ? -3.511 -6.073 9.182 1.00 76.19 168 SER A O 1
ATOM 1315 N N . LEU A 1 169 ? -5.038 -5.054 10.460 1.00 76.00 169 LEU A N 1
ATOM 1316 C CA . LEU A 1 169 ? -6.169 -5.826 9.935 1.00 76.00 169 LEU A CA 1
ATOM 1317 C C . LEU A 1 169 ? -6.454 -5.508 8.453 1.00 76.00 169 LEU A C 1
ATOM 1319 O O . LEU A 1 169 ? -6.983 -6.363 7.753 1.00 76.00 169 LEU A O 1
ATOM 1323 N N . PHE A 1 170 ? -6.107 -4.317 7.957 1.00 77.00 170 PHE A N 1
ATOM 1324 C CA . PHE A 1 170 ? -6.313 -3.924 6.557 1.00 77.00 170 PHE A CA 1
ATOM 1325 C C . PHE A 1 170 ? -5.057 -4.155 5.716 1.00 77.00 170 PHE A C 1
ATOM 1327 O O . PHE A 1 170 ? -5.161 -4.802 4.673 1.00 77.00 170 PHE A O 1
ATOM 1334 N N . THR A 1 171 ? -3.890 -3.681 6.179 1.00 75.81 171 THR A N 1
ATOM 1335 C CA . THR A 1 171 ? -2.614 -3.785 5.441 1.00 75.81 171 THR A CA 1
ATOM 1336 C C . THR A 1 171 ? -2.168 -5.235 5.317 1.00 75.81 171 THR A C 1
ATOM 1338 O O . THR A 1 171 ? -2.008 -5.744 4.215 1.00 75.81 171 THR A O 1
ATOM 1341 N N . ASP A 1 172 ? -2.069 -5.970 6.429 1.00 74.81 172 ASP A N 1
ATOM 1342 C CA . ASP A 1 172 ? -1.546 -7.337 6.400 1.00 74.81 172 ASP A CA 1
ATOM 1343 C C . ASP A 1 172 ? -2.571 -8.345 5.849 1.00 74.81 172 ASP A C 1
ATOM 1345 O O . ASP A 1 172 ? -2.187 -9.479 5.579 1.00 74.81 172 ASP A O 1
ATOM 1349 N N . LEU A 1 173 ? -3.838 -7.954 5.620 1.00 70.56 173 LEU A N 1
ATOM 1350 C CA . LEU A 1 173 ? -4.807 -8.687 4.780 1.00 70.56 173 LEU A CA 1
ATOM 1351 C C . LEU A 1 173 ? -4.798 -8.258 3.301 1.00 70.56 173 LEU A C 1
ATOM 1353 O O . LEU A 1 173 ? -5.410 -8.942 2.479 1.00 70.56 173 LEU A O 1
ATOM 1357 N N . ALA A 1 174 ? -4.198 -7.115 2.960 1.00 63.62 174 ALA A N 1
ATOM 1358 C CA . ALA A 1 174 ? -4.504 -6.330 1.757 1.00 63.62 174 ALA A CA 1
ATOM 1359 C C . ALA A 1 174 ? -6.026 -6.228 1.483 1.00 63.62 174 ALA A C 1
ATOM 1361 O O . ALA A 1 174 ? -6.502 -6.335 0.351 1.00 63.62 174 ALA A O 1
ATOM 1362 N N . GLN A 1 175 ? -6.825 -6.080 2.548 1.00 61.12 175 GLN A N 1
ATOM 1363 C CA . GLN A 1 175 ? -8.283 -5.971 2.467 1.00 61.12 175 GLN A CA 1
ATOM 1364 C C . GLN A 1 175 ? -8.742 -4.595 2.919 1.00 61.12 175 GLN A C 1
ATOM 1366 O O . GLN A 1 175 ? -9.038 -4.339 4.081 1.00 61.12 175 GLN A O 1
ATOM 1371 N N . HIS A 1 176 ? -8.937 -3.729 1.936 1.00 52.56 176 HIS A N 1
ATOM 1372 C CA . HIS A 1 176 ? -9.360 -2.339 2.113 1.00 52.56 176 HIS A CA 1
ATOM 1373 C C . HIS A 1 176 ? -10.844 -2.176 2.508 1.00 52.56 176 HIS A C 1
ATOM 1375 O O . HIS A 1 176 ? -11.374 -1.066 2.516 1.00 52.56 176 HIS A O 1
ATOM 1381 N N . LYS A 1 177 ? -11.543 -3.290 2.778 1.00 55.06 177 LYS A N 1
ATOM 1382 C CA . LYS A 1 177 ? -12.962 -3.366 3.164 1.00 55.06 177 LYS A CA 1
ATOM 1383 C C . LYS A 1 177 ? -13.219 -4.540 4.107 1.00 55.06 177 LYS A C 1
ATOM 1385 O O . LYS A 1 177 ? -13.956 -5.466 3.771 1.00 55.06 177 LYS A O 1
ATOM 1390 N N . THR A 1 178 ? -12.650 -4.489 5.305 1.00 55.31 178 THR A N 1
ATOM 1391 C CA . THR A 1 178 ? -13.245 -5.231 6.420 1.00 55.31 178 THR A CA 1
ATOM 1392 C C . THR A 1 178 ? -14.465 -4.435 6.906 1.00 55.31 178 THR A C 1
ATOM 1394 O O . THR A 1 178 ? -14.423 -3.207 6.971 1.00 55.31 178 THR A O 1
ATOM 1397 N N . ASN A 1 179 ? -15.589 -5.095 7.203 1.00 66.00 179 ASN A N 1
ATOM 1398 C CA . ASN A 1 179 ? -16.790 -4.422 7.735 1.00 66.00 179 ASN A CA 1
ATOM 1399 C C . ASN A 1 179 ? -16.654 -4.159 9.251 1.00 66.00 179 ASN A C 1
ATOM 1401 O O . ASN A 1 179 ? -17.602 -4.361 10.005 1.00 66.00 179 ASN A O 1
ATOM 1405 N N . VAL A 1 180 ? -15.451 -3.788 9.692 1.00 70.94 180 VAL A N 1
ATOM 1406 C CA . VAL A 1 180 ? -15.058 -3.615 11.091 1.00 70.94 180 VAL A CA 1
ATOM 1407 C C . VAL A 1 180 ? -14.661 -2.155 11.261 1.00 70.94 180 VAL A C 1
ATOM 1409 O O . VAL A 1 180 ? -13.719 -1.704 10.615 1.00 70.94 180 VAL A O 1
ATOM 1412 N N . SER A 1 181 ? -15.393 -1.399 12.080 1.00 81.25 181 SER A N 1
ATOM 1413 C CA . SER A 1 181 ? -14.990 -0.038 12.453 1.00 81.25 181 SER A CA 1
ATOM 1414 C C . SER A 1 181 ? -13.884 -0.051 13.517 1.00 81.25 181 SER A C 1
ATOM 1416 O O . SER A 1 181 ? -13.581 -1.096 14.097 1.00 81.25 181 SER A O 1
ATOM 1418 N N . TYR A 1 182 ? -13.290 1.115 13.800 1.00 81.81 182 TYR A N 1
ATOM 1419 C CA . TYR A 1 182 ? -12.285 1.254 14.861 1.00 81.81 182 TYR A CA 1
ATOM 1420 C C . TYR A 1 182 ? -12.831 0.796 16.224 1.00 81.81 182 TYR A C 1
ATOM 1422 O O . TYR A 1 182 ? -12.177 0.026 16.927 1.00 81.81 182 TYR A O 1
ATOM 1430 N N . ASP A 1 183 ? -14.073 1.170 16.532 1.00 83.19 183 ASP A N 1
ATOM 1431 C CA . ASP A 1 183 ? -14.741 0.805 17.782 1.00 83.19 183 ASP A CA 1
ATOM 1432 C C . ASP A 1 183 ? -15.169 -0.679 17.787 1.00 83.19 183 ASP A C 1
ATOM 1434 O O . ASP A 1 183 ? -14.965 -1.387 18.776 1.00 83.19 183 ASP A O 1
ATOM 1438 N N . ASP A 1 184 ? -15.676 -1.210 16.663 1.00 84.06 184 ASP A N 1
ATOM 1439 C CA . ASP A 1 184 ? -16.030 -2.638 16.544 1.00 84.06 184 ASP A CA 1
ATOM 1440 C C . ASP A 1 184 ? -14.812 -3.561 16.713 1.00 84.06 184 ASP A C 1
ATOM 1442 O O . ASP A 1 184 ? -14.937 -4.669 17.244 1.00 84.06 184 ASP A O 1
ATOM 1446 N N . TYR A 1 185 ? -13.631 -3.117 16.273 1.00 85.88 185 TYR A N 1
ATOM 1447 C CA . TYR A 1 185 ? -12.377 -3.850 16.446 1.00 85.88 185 TYR A CA 1
ATOM 1448 C C . TYR A 1 185 ? -12.007 -4.019 17.924 1.00 85.88 185 TYR A C 1
ATOM 1450 O O . TYR A 1 185 ? -11.531 -5.082 18.324 1.00 85.88 185 TYR A O 1
ATOM 1458 N N . LYS A 1 186 ? -12.241 -2.991 18.749 1.00 88.12 186 LYS A N 1
ATOM 1459 C CA . LYS A 1 186 ? -12.018 -3.047 20.199 1.00 88.12 186 LYS A CA 1
ATOM 1460 C C . LYS A 1 186 ? -13.025 -3.969 20.886 1.00 88.12 186 LYS A C 1
ATOM 1462 O O . LYS A 1 186 ? -12.627 -4.854 21.644 1.00 88.12 186 LYS A O 1
ATOM 1467 N N . GLU A 1 187 ? -14.312 -3.770 20.606 1.00 82.31 187 GLU A N 1
ATOM 1468 C CA . GLU A 1 187 ? -15.405 -4.364 21.386 1.00 82.31 187 GLU A CA 1
ATOM 1469 C C . GLU A 1 187 ? -15.808 -5.782 20.935 1.00 82.31 187 GLU A C 1
ATOM 1471 O O . GLU A 1 187 ? -16.312 -6.569 21.742 1.00 82.31 187 GLU A O 1
ATOM 1476 N N . ASN A 1 188 ? -15.612 -6.133 19.656 1.00 75.38 188 ASN A N 1
ATOM 1477 C CA . ASN A 1 188 ? -16.184 -7.353 19.070 1.00 75.38 188 ASN A CA 1
ATOM 1478 C C . ASN A 1 188 ? -15.234 -8.183 18.189 1.00 75.38 188 ASN A C 1
ATOM 1480 O O . ASN A 1 188 ? -15.417 -9.401 18.105 1.00 75.38 188 ASN A O 1
ATOM 1484 N N . ILE A 1 189 ? -14.285 -7.559 17.478 1.00 82.25 189 ILE A N 1
ATOM 1485 C CA . ILE A 1 189 ? -13.502 -8.217 16.412 1.00 82.25 189 ILE A CA 1
ATOM 1486 C C . ILE A 1 189 ? -12.011 -7.861 16.529 1.00 82.25 189 ILE A C 1
ATOM 1488 O O . ILE A 1 189 ? -11.397 -7.329 15.603 1.00 82.25 189 ILE A O 1
ATOM 1492 N N . CYS A 1 190 ? -11.406 -8.170 17.678 1.00 89.25 190 CYS A N 1
ATOM 1493 C CA . CYS A 1 190 ? -9.983 -7.932 17.895 1.00 89.25 190 CYS A CA 1
ATOM 1494 C C . CYS A 1 190 ? -9.136 -9.083 17.321 1.00 89.25 190 CYS A C 1
ATOM 1496 O O . CYS A 1 190 ? -8.916 -10.108 17.974 1.00 89.25 190 CYS A O 1
ATOM 1498 N N . LEU A 1 191 ? -8.698 -8.916 16.070 1.00 90.44 191 LEU A N 1
ATOM 1499 C CA . LEU A 1 191 ? -7.883 -9.875 15.319 1.00 90.44 191 LEU A CA 1
ATOM 1500 C C . LEU A 1 191 ? -6.528 -9.267 14.948 1.00 90.44 191 LEU A C 1
ATOM 1502 O O . LEU A 1 191 ? -6.464 -8.223 14.307 1.00 90.44 191 LEU A O 1
ATOM 1506 N N . TYR A 1 192 ? -5.444 -9.959 15.290 1.00 91.56 192 TYR A N 1
ATOM 1507 C CA . TYR A 1 192 ? -4.081 -9.529 14.989 1.00 91.56 192 TYR A CA 1
ATOM 1508 C C . TYR A 1 192 ? -3.552 -10.287 13.773 1.00 91.56 192 TYR A C 1
ATOM 1510 O O . TYR A 1 192 ? -3.319 -11.496 13.840 1.00 91.56 192 TYR A O 1
ATOM 1518 N N . VAL A 1 193 ? -3.380 -9.579 12.661 1.00 90.00 193 VAL A N 1
ATOM 1519 C CA . VAL A 1 193 ? -2.911 -10.136 11.386 1.00 90.00 193 VAL A CA 1
ATOM 1520 C C . VAL A 1 193 ? -1.423 -9.852 11.207 1.00 90.00 193 VAL A C 1
ATOM 1522 O O . VAL A 1 193 ? -0.964 -8.751 11.507 1.00 90.00 193 VAL A O 1
ATOM 1525 N N . PHE A 1 194 ? -0.691 -10.852 10.716 1.00 91.56 194 PHE A N 1
ATOM 1526 C CA . PHE A 1 194 ? 0.722 -10.765 10.370 1.00 91.56 194 PHE A CA 1
ATOM 1527 C C . PHE A 1 194 ? 0.937 -11.388 8.989 1.00 91.56 194 PHE A C 1
ATOM 1529 O O . PHE A 1 194 ? 0.748 -12.597 8.815 1.00 91.56 194 PHE A O 1
ATOM 1536 N N . ASP A 1 195 ? 1.370 -10.581 8.024 1.00 90.00 195 ASP A N 1
ATOM 1537 C CA . ASP A 1 195 ? 1.968 -11.085 6.787 1.00 90.00 195 ASP A CA 1
ATOM 1538 C C . ASP A 1 195 ? 3.416 -11.527 7.086 1.00 90.00 195 ASP A C 1
ATOM 1540 O O . ASP A 1 195 ? 4.209 -10.759 7.648 1.00 90.00 195 ASP A O 1
ATOM 1544 N N . LEU A 1 196 ? 3.727 -12.782 6.752 1.00 89.38 196 LEU A N 1
ATOM 1545 C CA . LEU A 1 196 ? 5.004 -13.463 6.983 1.00 89.38 196 LEU A CA 1
ATOM 1546 C C . LEU A 1 196 ? 5.797 -13.716 5.691 1.00 89.38 196 LEU A C 1
ATOM 1548 O O . LEU A 1 196 ? 6.807 -14.423 5.710 1.00 89.38 196 LEU A O 1
ATOM 1552 N N . THR A 1 197 ? 5.358 -13.186 4.557 1.00 84.38 197 THR A N 1
ATOM 1553 C CA . THR A 1 197 ? 6.178 -13.126 3.342 1.00 84.38 197 THR A CA 1
ATOM 1554 C C . THR A 1 197 ? 7.289 -12.087 3.531 1.00 84.38 197 THR A C 1
ATOM 1556 O O . THR A 1 197 ? 7.164 -11.154 4.328 1.00 84.38 197 THR A O 1
ATOM 1559 N N . GLN A 1 198 ? 8.429 -12.269 2.860 1.00 76.94 198 GLN A N 1
ATOM 1560 C CA . GLN A 1 198 ? 9.584 -11.368 3.032 1.00 76.94 198 GLN A CA 1
ATOM 1561 C C . GLN A 1 198 ? 9.396 -10.033 2.295 1.00 76.94 198 GLN A C 1
ATOM 1563 O O . GLN A 1 198 ? 10.025 -9.036 2.636 1.00 76.94 198 GLN A O 1
ATOM 1568 N N . ASP A 1 199 ? 8.507 -10.045 1.311 1.00 73.25 199 ASP A N 1
ATOM 1569 C CA . ASP A 1 199 ? 8.156 -9.015 0.341 1.00 73.25 199 ASP A CA 1
ATOM 1570 C C . ASP A 1 199 ? 6.741 -8.438 0.556 1.00 73.25 199 ASP A C 1
ATOM 1572 O O . ASP A 1 199 ? 6.317 -7.581 -0.212 1.00 73.25 199 ASP A O 1
ATOM 1576 N N . LYS A 1 200 ? 6.033 -8.861 1.619 1.00 74.88 200 LYS A N 1
ATOM 1577 C CA . LYS A 1 200 ? 4.669 -8.415 1.985 1.00 74.88 200 LYS A CA 1
ATOM 1578 C C . LYS A 1 200 ? 3.616 -8.647 0.889 1.00 74.88 200 LYS A C 1
ATOM 1580 O O . LYS A 1 200 ? 2.729 -7.831 0.659 1.00 74.88 200 LYS A O 1
ATOM 1585 N N . SER A 1 201 ? 3.715 -9.802 0.236 1.00 75.94 201 SER A N 1
ATOM 1586 C CA . SER A 1 201 ? 2.887 -10.254 -0.880 1.00 75.94 201 SER A CA 1
ATOM 1587 C C . SER A 1 201 ? 1.945 -11.416 -0.513 1.00 75.94 201 SER A C 1
ATOM 1589 O O . SER A 1 201 ? 1.526 -12.185 -1.382 1.00 75.94 201 SER A O 1
ATOM 1591 N N . ALA A 1 202 ? 1.552 -11.589 0.760 1.00 72.75 202 ALA A N 1
ATOM 1592 C CA . ALA A 1 202 ? 0.686 -12.715 1.154 1.00 72.75 202 ALA A CA 1
ATOM 1593 C C . ALA A 1 202 ? -0.712 -12.702 0.499 1.00 72.75 202 ALA A C 1
ATOM 1595 O O . ALA A 1 202 ? -1.379 -13.737 0.481 1.00 72.75 202 ALA A O 1
ATOM 1596 N N . SER A 1 203 ? -1.160 -11.557 -0.028 1.00 71.88 203 SER A N 1
ATOM 1597 C CA . SER A 1 203 ? -2.410 -11.426 -0.798 1.00 71.88 203 SER A CA 1
ATOM 1598 C C . SER A 1 203 ? -2.234 -11.421 -2.318 1.00 71.88 203 SER A C 1
ATOM 1600 O O . SER A 1 203 ? -3.237 -11.388 -3.032 1.00 71.88 203 SER A O 1
ATOM 1602 N N . GLU A 1 204 ? -1.003 -11.461 -2.825 1.00 68.69 204 GLU A N 1
ATOM 1603 C CA . GLU A 1 204 ? -0.752 -11.417 -4.264 1.00 68.69 204 GLU A CA 1
ATOM 1604 C C . GLU A 1 204 ? -1.126 -12.742 -4.956 1.00 68.69 204 GLU A C 1
ATOM 1606 O O . GLU A 1 204 ? -1.064 -13.817 -4.351 1.00 68.69 204 GLU A O 1
ATOM 1611 N N . PRO A 1 205 ? -1.513 -12.720 -6.247 1.00 55.12 205 PRO A N 1
ATOM 1612 C CA . PRO A 1 205 ? -2.007 -13.905 -6.950 1.00 55.12 205 PRO A CA 1
ATOM 1613 C C . PRO A 1 205 ? -0.900 -14.893 -7.362 1.00 55.12 205 PRO A C 1
ATOM 1615 O O . PRO A 1 205 ? -1.198 -15.918 -7.986 1.00 55.12 205 PRO A O 1
ATOM 1618 N N . PHE A 1 206 ? 0.370 -14.594 -7.070 1.00 60.47 206 PHE A N 1
ATOM 1619 C CA . PHE A 1 206 ? 1.511 -15.453 -7.381 1.00 60.47 206 PHE A CA 1
ATOM 1620 C C . PHE A 1 206 ? 1.894 -16.379 -6.217 1.00 60.47 206 PHE A C 1
ATOM 1622 O O . PHE A 1 206 ? 1.573 -16.159 -5.053 1.00 60.47 206 PHE A O 1
ATOM 1629 N N . GLY A 1 207 ? 2.576 -17.477 -6.548 1.00 59.50 207 GLY A N 1
ATOM 1630 C CA . GLY A 1 207 ? 3.000 -18.465 -5.561 1.00 59.50 207 GLY A CA 1
ATOM 1631 C C . GLY A 1 207 ? 4.148 -17.945 -4.701 1.00 59.50 207 GLY A C 1
ATOM 1632 O O . GLY A 1 207 ? 5.276 -17.849 -5.178 1.00 59.50 207 GLY A O 1
ATOM 1633 N N . ASN A 1 208 ? 3.863 -17.675 -3.429 1.00 65.38 208 ASN A N 1
ATOM 1634 C CA . ASN A 1 208 ? 4.874 -17.381 -2.421 1.00 65.38 208 ASN A CA 1
ATOM 1635 C C . ASN A 1 208 ? 5.859 -18.551 -2.247 1.00 65.38 208 ASN A C 1
ATOM 1637 O O . ASN A 1 208 ? 5.453 -19.716 -2.221 1.00 65.38 208 ASN A O 1
ATOM 1641 N N . VAL A 1 209 ? 7.155 -18.247 -2.106 1.00 67.00 209 VAL A N 1
ATOM 1642 C CA . VAL A 1 209 ? 8.194 -19.272 -1.898 1.00 67.00 209 VAL A CA 1
ATOM 1643 C C . VAL A 1 209 ? 7.919 -20.011 -0.590 1.00 67.00 209 VAL A C 1
ATOM 1645 O O . VAL A 1 209 ? 7.806 -19.398 0.471 1.00 67.00 209 VAL A O 1
ATOM 1648 N N . THR A 1 210 ? 7.837 -21.342 -0.654 1.00 73.62 210 THR A N 1
ATOM 1649 C CA . THR A 1 210 ? 7.594 -22.174 0.532 1.00 73.62 210 THR A CA 1
ATOM 1650 C C . THR A 1 210 ? 8.782 -22.057 1.493 1.00 73.62 210 THR A C 1
ATOM 1652 O O . THR A 1 210 ? 9.886 -22.500 1.177 1.00 73.62 210 THR A O 1
ATOM 1655 N N . ARG A 1 211 ? 8.570 -21.469 2.678 1.00 84.38 211 ARG A N 1
ATOM 1656 C CA . ARG A 1 211 ? 9.589 -21.352 3.739 1.00 84.38 211 ARG A CA 1
ATOM 1657 C C . ARG A 1 211 ? 9.312 -22.371 4.844 1.00 84.38 211 ARG A C 1
ATOM 1659 O O . ARG A 1 211 ? 8.158 -22.702 5.101 1.00 84.38 211 ARG A O 1
ATOM 1666 N N . SER A 1 212 ? 10.358 -22.858 5.511 1.00 87.56 212 SER A N 1
ATOM 1667 C CA . SER A 1 212 ? 10.245 -23.740 6.682 1.00 87.56 212 SER A CA 1
ATOM 1668 C C . SER A 1 212 ? 11.001 -23.164 7.877 1.00 87.56 212 SER A C 1
ATOM 1670 O O . SER A 1 212 ? 12.062 -22.567 7.705 1.00 87.56 212 SER A O 1
ATOM 1672 N N . GLY A 1 213 ? 10.468 -23.357 9.081 1.00 90.50 213 GLY A N 1
ATOM 1673 C CA . GLY A 1 213 ? 11.049 -22.861 10.327 1.00 90.50 213 GLY A CA 1
ATOM 1674 C C . GLY A 1 213 ? 10.161 -23.142 11.537 1.00 90.50 213 GLY A C 1
ATOM 1675 O O . GLY A 1 213 ? 9.305 -24.031 11.506 1.00 90.50 213 GLY A O 1
ATOM 1676 N N . ASP A 1 214 ? 10.358 -22.357 12.592 1.00 93.69 214 ASP A N 1
ATOM 1677 C CA . ASP A 1 214 ? 9.502 -22.333 13.778 1.00 93.69 214 ASP A CA 1
ATOM 1678 C C . ASP A 1 214 ? 8.950 -20.925 14.034 1.00 93.69 214 ASP A C 1
ATOM 1680 O O . ASP A 1 214 ? 9.676 -19.941 13.878 1.00 93.69 214 ASP A O 1
ATOM 1684 N N . ILE A 1 215 ? 7.680 -20.833 14.438 1.00 96.81 215 ILE A N 1
ATOM 1685 C CA . ILE A 1 215 ? 7.051 -19.599 14.919 1.00 96.81 215 ILE A CA 1
ATOM 1686 C C . ILE A 1 215 ? 6.562 -19.816 16.347 1.00 96.81 215 ILE A C 1
ATOM 1688 O O . ILE A 1 215 ? 5.650 -20.611 16.599 1.00 96.81 215 ILE A O 1
ATOM 1692 N N . SER A 1 216 ? 7.095 -19.009 17.259 1.00 97.62 216 SER A N 1
ATOM 1693 C CA . SER A 1 216 ? 6.563 -18.841 18.612 1.00 97.62 216 SER A CA 1
ATOM 1694 C C . SER A 1 216 ? 5.673 -17.598 18.707 1.00 97.62 216 SER A C 1
ATOM 1696 O O . SER A 1 216 ? 5.921 -16.594 18.040 1.00 97.62 216 SER A O 1
ATOM 1698 N N . ILE A 1 217 ? 4.622 -17.662 19.527 1.00 98.00 217 ILE A N 1
ATOM 1699 C CA . ILE A 1 217 ? 3.664 -16.562 19.736 1.00 98.00 217 ILE A CA 1
ATOM 1700 C C . ILE A 1 217 ? 3.863 -15.997 21.144 1.00 98.00 217 ILE A C 1
ATOM 1702 O O . ILE A 1 217 ? 3.868 -16.757 22.114 1.00 98.00 217 ILE A O 1
ATOM 1706 N N . HIS A 1 218 ? 4.001 -14.675 21.262 1.00 97.50 218 HIS A N 1
ATOM 1707 C CA . HIS A 1 218 ? 4.285 -13.967 22.513 1.00 97.50 218 HIS A CA 1
ATOM 1708 C C . HIS A 1 218 ? 3.159 -12.983 22.825 1.00 97.50 218 HIS A C 1
ATOM 1710 O O . HIS A 1 218 ? 2.906 -12.059 22.053 1.00 97.50 218 HIS A O 1
ATOM 1716 N N . LEU A 1 219 ? 2.499 -13.173 23.967 1.00 97.75 219 LEU A N 1
ATOM 1717 C CA . LEU A 1 219 ? 1.366 -12.373 24.438 1.00 97.75 219 LEU A CA 1
ATOM 1718 C C . LEU A 1 219 ? 1.641 -11.860 25.854 1.00 97.75 219 LEU A C 1
ATOM 1720 O O . LEU A 1 219 ? 2.068 -12.631 26.717 1.00 97.75 219 LEU A O 1
ATOM 1724 N N . LYS A 1 220 ? 1.349 -10.586 26.127 1.00 97.69 220 LYS A N 1
ATOM 1725 C CA . LYS A 1 220 ? 1.282 -10.046 27.496 1.00 97.69 220 LYS A CA 1
ATOM 1726 C C . LYS A 1 220 ? 0.046 -9.175 27.662 1.00 97.69 220 LYS A C 1
ATOM 1728 O O . LYS A 1 220 ? -0.431 -8.590 26.693 1.00 97.69 220 LYS A O 1
ATOM 1733 N N . PHE A 1 221 ? -0.450 -9.106 28.889 1.00 97.00 221 PHE A N 1
ATOM 1734 C CA . PHE A 1 221 ? -1.688 -8.439 29.270 1.00 97.00 221 PHE A CA 1
ATOM 1735 C C . PHE A 1 221 ? -1.421 -7.466 30.429 1.00 97.00 221 PHE A C 1
ATOM 1737 O O . PHE A 1 221 ? -0.639 -7.781 31.331 1.00 97.00 221 PHE A O 1
ATOM 1744 N N . ASP A 1 222 ? -2.087 -6.308 30.444 1.00 94.94 222 ASP A N 1
ATOM 1745 C CA . ASP A 1 222 ? -2.013 -5.353 31.567 1.00 94.94 222 ASP A CA 1
ATOM 1746 C C . ASP A 1 222 ? -2.609 -5.940 32.859 1.00 94.94 222 ASP A C 1
ATOM 1748 O O . ASP A 1 222 ? -2.132 -5.695 33.973 1.00 94.94 222 ASP A O 1
ATOM 1752 N N . ALA A 1 223 ? -3.650 -6.759 32.702 1.00 93.81 223 ALA A N 1
ATOM 1753 C CA . ALA A 1 223 ? -4.371 -7.430 33.773 1.00 93.81 223 ALA A CA 1
ATOM 1754 C C . ALA A 1 223 ? -4.257 -8.957 33.654 1.00 93.81 223 ALA A C 1
ATOM 1756 O O . ALA A 1 223 ? -3.913 -9.498 32.608 1.00 93.81 223 ALA A O 1
ATOM 1757 N N . GLU A 1 224 ? -4.561 -9.667 34.738 1.00 95.69 224 GLU A N 1
ATOM 1758 C CA . GLU A 1 224 ? -4.706 -11.126 34.696 1.00 95.69 224 GLU A CA 1
ATOM 1759 C C . GLU A 1 224 ? -5.932 -11.518 33.870 1.00 95.69 224 GLU A C 1
ATOM 1761 O O . GLU A 1 224 ? -6.995 -10.910 34.008 1.00 95.69 224 GLU A O 1
ATOM 1766 N N . LEU A 1 225 ? -5.798 -12.555 33.036 1.00 95.94 225 LEU A N 1
ATOM 1767 C CA . LEU A 1 225 ? -6.912 -13.060 32.234 1.00 95.94 225 LEU A CA 1
ATOM 1768 C C . LEU A 1 225 ? -8.105 -13.470 33.127 1.00 95.94 225 LEU A C 1
ATOM 1770 O O . LEU A 1 225 ? -7.958 -14.395 33.934 1.00 95.94 225 LEU A O 1
ATOM 1774 N N . PRO A 1 226 ? -9.291 -12.841 32.978 1.00 96.00 226 PRO A N 1
ATOM 1775 C CA . PRO A 1 226 ? -10.423 -13.032 33.892 1.00 96.00 226 PRO A CA 1
ATOM 1776 C C . PRO A 1 226 ? -11.181 -14.349 33.662 1.00 96.00 226 PRO A C 1
ATOM 1778 O O . PRO A 1 226 ? -11.904 -14.820 34.535 1.00 96.00 226 PRO A O 1
ATOM 1781 N N . GLU A 1 227 ? -11.028 -14.955 32.486 1.00 96.25 227 GLU A N 1
ATOM 1782 C CA . GLU A 1 227 ? -11.548 -16.275 32.132 1.00 96.25 227 GLU A CA 1
ATOM 1783 C C . GLU A 1 227 ? -10.496 -17.014 31.292 1.00 96.25 227 GLU A C 1
ATOM 1785 O O . GLU A 1 227 ? -9.614 -16.389 30.704 1.00 96.25 227 GLU A O 1
ATOM 1790 N N . THR A 1 228 ? -10.574 -18.345 31.228 1.00 96.88 228 THR A N 1
ATOM 1791 C CA . THR A 1 228 ? -9.726 -19.115 30.304 1.00 96.88 228 THR A CA 1
ATOM 1792 C C . THR A 1 228 ? -10.150 -18.813 28.867 1.00 96.88 228 THR A C 1
ATOM 1794 O O . THR A 1 228 ? -11.328 -18.950 28.518 1.00 96.88 228 THR A O 1
ATOM 1797 N N . ALA A 1 229 ? -9.188 -18.425 28.038 1.00 96.50 229 ALA A N 1
ATOM 1798 C CA . ALA A 1 229 ? -9.380 -18.105 26.632 1.00 96.50 229 ALA A CA 1
ATOM 1799 C C . ALA A 1 229 ? -8.829 -19.217 25.725 1.00 96.50 229 ALA A C 1
ATOM 1801 O O . ALA A 1 229 ? -7.952 -19.993 26.103 1.00 96.50 229 ALA A O 1
ATOM 1802 N N . THR A 1 230 ? -9.337 -19.283 24.502 1.00 95.06 230 THR A N 1
ATOM 1803 C CA . THR A 1 230 ? -8.756 -20.028 23.389 1.00 95.06 230 THR A CA 1
ATOM 1804 C C . THR A 1 230 ? -8.130 -19.008 22.445 1.00 95.06 230 THR A C 1
ATOM 1806 O O . THR A 1 230 ? -8.824 -18.123 21.945 1.00 95.06 230 THR A O 1
ATOM 1809 N N . LEU A 1 231 ? -6.828 -19.119 22.196 1.00 95.94 231 LEU A N 1
ATOM 1810 C CA . LEU A 1 231 ? -6.175 -18.427 21.092 1.00 95.94 231 LEU A CA 1
ATOM 1811 C C . LEU A 1 231 ? -6.395 -19.247 19.824 1.00 95.94 231 LEU A C 1
ATOM 1813 O O . LEU A 1 231 ? -5.923 -20.381 19.733 1.00 95.94 231 LEU A O 1
ATOM 1817 N N . ILE A 1 232 ? -7.089 -18.673 18.850 1.00 91.12 232 ILE A N 1
ATOM 1818 C CA . ILE A 1 232 ? -7.226 -19.226 17.506 1.00 91.12 232 ILE A CA 1
ATOM 1819 C C . ILE A 1 232 ? -6.112 -18.636 16.642 1.00 91.12 232 ILE A C 1
ATOM 1821 O O . ILE A 1 232 ? -5.992 -17.418 16.532 1.00 91.12 232 ILE A O 1
ATOM 1825 N N . ALA A 1 233 ? -5.316 -19.511 16.034 1.00 91.38 233 ALA A N 1
ATOM 1826 C CA . ALA A 1 233 ? -4.346 -19.189 15.001 1.00 91.38 233 ALA A CA 1
ATOM 1827 C C . ALA A 1 233 ? -4.870 -19.707 13.659 1.00 91.38 233 ALA A C 1
ATOM 1829 O O . ALA A 1 233 ? -4.779 -20.901 13.365 1.00 91.38 233 ALA A O 1
ATOM 1830 N N . TYR A 1 234 ? -5.452 -18.811 12.868 1.00 88.62 234 TYR A N 1
ATOM 1831 C CA . TYR A 1 234 ? -5.880 -19.082 11.500 1.00 88.62 234 TYR A CA 1
ATOM 1832 C C . TYR A 1 234 ? -4.709 -18.779 10.566 1.00 88.62 234 TYR A C 1
ATOM 1834 O O . TYR A 1 234 ? -4.144 -17.689 10.614 1.00 88.62 234 TYR A O 1
ATOM 1842 N N . MET A 1 235 ? -4.311 -19.747 9.748 1.00 87.75 235 MET A N 1
ATOM 1843 C CA . MET A 1 235 ? -3.094 -19.684 8.945 1.00 87.75 235 MET A CA 1
ATOM 1844 C C . MET A 1 235 ? -3.408 -19.938 7.476 1.00 87.75 235 MET A C 1
ATOM 1846 O O . MET A 1 235 ? -4.090 -20.905 7.131 1.00 87.75 235 MET A O 1
ATOM 1850 N N . GLU A 1 236 ? -2.860 -19.091 6.615 1.00 86.88 236 GLU A N 1
ATOM 1851 C CA . GLU A 1 236 ? -2.941 -19.224 5.165 1.00 86.88 236 GLU A CA 1
ATOM 1852 C C . GLU A 1 236 ? -1.658 -19.881 4.656 1.00 86.88 236 GLU A C 1
ATOM 1854 O O . GLU A 1 236 ? -0.569 -19.305 4.701 1.00 86.88 236 GLU A O 1
ATOM 1859 N N . MET A 1 237 ? -1.789 -21.130 4.215 1.00 82.56 237 MET A N 1
ATOM 1860 C CA . MET A 1 237 ? -0.689 -21.972 3.761 1.00 82.56 237 MET A CA 1
ATOM 1861 C C . MET A 1 237 ? -0.646 -21.995 2.224 1.00 82.56 237 MET A C 1
ATOM 1863 O O . MET A 1 237 ? -1.664 -22.335 1.610 1.00 82.56 237 MET A O 1
ATOM 1867 N N . PRO A 1 238 ? 0.503 -21.737 1.575 1.00 78.94 238 PRO A N 1
ATOM 1868 C CA . PRO A 1 238 ? 0.645 -21.999 0.146 1.00 78.94 238 PRO A CA 1
ATOM 1869 C C . PRO A 1 238 ? 0.517 -23.510 -0.117 1.00 78.94 238 PRO A C 1
ATOM 1871 O O . PRO A 1 238 ? 1.107 -24.332 0.591 1.00 78.94 238 PRO A O 1
ATOM 1874 N N . SER A 1 239 ? -0.288 -23.906 -1.107 1.00 75.88 239 SER A N 1
ATOM 1875 C CA . SER A 1 239 ? -0.521 -25.320 -1.424 1.00 75.88 239 SER A CA 1
ATOM 1876 C C . SER A 1 239 ? -0.809 -25.554 -2.911 1.00 75.88 239 SER A C 1
ATOM 1878 O O . SER A 1 239 ? -1.054 -24.621 -3.677 1.00 75.88 239 SER A O 1
ATOM 1880 N N . LEU A 1 240 ? -0.751 -26.820 -3.332 1.00 75.50 240 LEU A N 1
ATOM 1881 C CA . LEU A 1 240 ? -0.885 -27.235 -4.726 1.00 75.50 240 LEU A CA 1
ATOM 1882 C C . LEU A 1 240 ? -1.926 -28.339 -4.885 1.00 75.50 240 LEU A C 1
ATOM 1884 O O . LEU A 1 240 ? -1.889 -29.344 -4.176 1.00 75.50 240 LEU A O 1
ATOM 1888 N N . ILE A 1 241 ? -2.809 -28.173 -5.866 1.00 75.31 241 ILE A N 1
ATOM 1889 C CA . ILE A 1 241 ? -3.594 -29.256 -6.459 1.00 75.31 241 ILE A CA 1
ATOM 1890 C C . ILE A 1 241 ? -2.793 -29.788 -7.648 1.00 75.31 241 ILE A C 1
ATOM 1892 O O . ILE A 1 241 ? -2.572 -29.058 -8.614 1.00 75.31 241 ILE A O 1
ATOM 1896 N N . GLU A 1 242 ? -2.364 -31.048 -7.589 1.00 74.12 242 GLU A N 1
ATOM 1897 C CA . GLU A 1 242 ? -1.813 -31.762 -8.746 1.00 74.12 242 GLU A CA 1
ATOM 1898 C C . GLU A 1 242 ? -2.856 -32.731 -9.313 1.00 74.12 242 GLU A C 1
ATOM 1900 O O . GLU A 1 242 ? -3.444 -33.511 -8.562 1.00 74.12 242 GLU A O 1
ATOM 1905 N N . ILE A 1 243 ? -3.081 -32.693 -10.630 1.00 76.88 243 ILE A N 1
ATOM 1906 C CA . ILE A 1 243 ? -3.995 -33.589 -11.350 1.00 76.88 243 ILE A CA 1
ATOM 1907 C C . ILE A 1 243 ? -3.191 -34.409 -12.364 1.00 76.88 243 ILE A C 1
ATOM 1909 O O . ILE A 1 243 ? -2.538 -33.857 -13.251 1.00 76.88 243 ILE A O 1
ATOM 1913 N N . ASP A 1 244 ? -3.246 -35.734 -12.224 1.00 78.25 244 ASP A N 1
ATOM 1914 C CA . ASP A 1 244 ? -2.606 -36.695 -13.126 1.00 78.25 244 ASP A CA 1
ATOM 1915 C C . ASP A 1 244 ? -3.544 -37.164 -14.260 1.00 78.25 244 ASP A C 1
ATOM 1917 O O . ASP A 1 244 ? -4.745 -36.878 -14.272 1.00 78.25 244 ASP A O 1
ATOM 1921 N N . LYS A 1 245 ? -3.008 -37.937 -15.218 1.00 80.81 245 LYS A N 1
ATOM 1922 C CA . LYS A 1 245 ? -3.787 -38.518 -16.330 1.00 80.81 245 LYS A CA 1
ATOM 1923 C C . LYS A 1 245 ? -4.958 -39.396 -15.858 1.00 80.81 245 LYS A C 1
ATOM 1925 O O . LYS A 1 245 ? -5.968 -39.487 -16.557 1.00 80.81 245 LYS A O 1
ATOM 1930 N N . SER A 1 246 ? -4.838 -40.030 -14.686 1.00 73.38 246 SER A N 1
ATOM 1931 C CA . SER A 1 246 ? -5.884 -40.882 -14.105 1.00 73.38 246 SER A CA 1
ATOM 1932 C C . SER A 1 246 ? -7.058 -40.082 -13.537 1.00 73.38 246 SER A C 1
ATOM 1934 O O . SER A 1 246 ? -8.140 -40.645 -13.386 1.00 73.38 246 SER A O 1
ATOM 1936 N N . ARG A 1 247 ? -6.849 -38.792 -13.216 1.00 68.75 247 ARG A N 1
ATOM 1937 C CA . ARG A 1 247 ? -7.830 -37.846 -12.644 1.00 68.75 247 ARG A CA 1
ATOM 1938 C C . ARG A 1 247 ? -8.440 -38.274 -11.301 1.00 68.75 247 ARG A C 1
ATOM 1940 O O . ARG A 1 247 ? -9.342 -37.608 -10.795 1.00 68.75 247 ARG A O 1
ATOM 1947 N N . ASN A 1 248 ? -7.937 -39.361 -10.715 1.00 48.03 248 ASN A N 1
ATOM 1948 C CA . ASN A 1 248 ? -8.449 -39.964 -9.484 1.00 48.03 248 ASN A CA 1
ATOM 1949 C C . ASN A 1 248 ? -7.650 -39.557 -8.237 1.00 48.03 248 ASN A C 1
ATOM 1951 O O . ASN A 1 248 ? -8.184 -39.627 -7.132 1.00 48.03 248 ASN A O 1
ATOM 1955 N N . ASN A 1 249 ? -6.403 -39.106 -8.404 1.00 44.34 249 ASN A N 1
ATOM 1956 C CA . ASN A 1 249 ? -5.528 -38.687 -7.312 1.00 44.34 249 ASN A CA 1
ATOM 1957 C C . ASN A 1 249 ? -5.228 -37.188 -7.404 1.00 44.34 249 ASN A C 1
ATOM 1959 O O . ASN A 1 249 ? -4.217 -36.785 -7.974 1.00 44.34 249 ASN A O 1
ATOM 1963 N N . VAL A 1 250 ? -6.088 -36.361 -6.802 1.00 46.41 250 VAL A N 1
ATOM 1964 C CA . VAL A 1 250 ? -5.700 -34.985 -6.465 1.00 46.41 250 VAL A CA 1
ATOM 1965 C C . VAL A 1 250 ? -4.749 -35.050 -5.274 1.00 46.41 250 VAL A C 1
ATOM 1967 O O . VAL A 1 250 ? -5.184 -35.209 -4.132 1.00 46.41 250 VAL A O 1
ATOM 1970 N N . VAL A 1 251 ? -3.444 -34.969 -5.535 1.00 39.69 251 VAL A N 1
ATOM 1971 C CA . VAL A 1 251 ? -2.440 -34.953 -4.466 1.00 39.69 251 VAL A CA 1
ATOM 1972 C C . VAL A 1 251 ? -2.287 -33.521 -3.967 1.00 39.69 251 VAL A C 1
ATOM 1974 O O . VAL A 1 251 ? -1.807 -32.650 -4.687 1.00 39.69 251 VAL A O 1
ATOM 1977 N N . LEU A 1 252 ? -2.676 -33.289 -2.712 1.00 39.91 252 LEU A N 1
ATOM 1978 C CA . LEU A 1 252 ? -2.382 -32.049 -1.997 1.00 39.91 252 LEU A CA 1
ATOM 1979 C C . LEU A 1 252 ? -0.935 -32.095 -1.496 1.00 39.91 252 LEU A C 1
ATOM 1981 O O . LEU A 1 252 ? -0.672 -32.561 -0.383 1.00 39.91 252 LEU A O 1
ATOM 1985 N N . ARG A 1 253 ? 0.017 -31.659 -2.327 1.00 37.59 253 ARG A N 1
ATOM 1986 C CA . ARG A 1 253 ? 1.427 -31.589 -1.917 1.00 37.59 253 ARG A CA 1
ATOM 1987 C C . ARG A 1 253 ? 1.682 -30.386 -1.005 1.00 37.59 253 ARG A C 1
ATOM 1989 O O . ARG A 1 253 ? 1.078 -29.321 -1.146 1.00 37.59 253 ARG A O 1
ATOM 1996 N N . LYS A 1 254 ? 2.589 -30.594 -0.047 1.00 34.62 254 LYS A N 1
ATOM 1997 C CA . LYS A 1 254 ? 3.049 -29.609 0.942 1.00 34.62 254 LYS A CA 1
ATOM 1998 C C . LYS A 1 254 ? 4.512 -29.231 0.668 1.00 34.62 254 LYS A C 1
ATOM 2000 O O . LYS A 1 254 ? 5.330 -29.304 1.571 1.00 34.62 254 LYS A O 1
ATOM 2005 N N . ASP A 1 255 ? 4.816 -28.915 -0.589 1.00 34.34 255 ASP A N 1
ATOM 2006 C CA . ASP A 1 255 ? 6.085 -28.319 -1.023 1.00 34.34 255 ASP A CA 1
ATOM 2007 C C . ASP A 1 255 ? 5.961 -27.822 -2.470 1.00 34.34 255 ASP A C 1
ATOM 2009 O O . ASP A 1 255 ? 5.515 -28.575 -3.341 1.00 34.34 255 ASP A O 1
ATOM 2013 N N . ILE A 1 256 ? 6.382 -26.580 -2.726 1.00 35.47 256 ILE A N 1
ATOM 2014 C CA . ILE A 1 256 ? 6.786 -26.116 -4.059 1.00 35.47 256 ILE A CA 1
ATOM 2015 C C . ILE A 1 256 ? 8.003 -25.201 -3.896 1.00 35.47 256 ILE A C 1
ATOM 2017 O O . ILE A 1 256 ? 7.883 -24.025 -3.542 1.00 35.47 256 ILE A O 1
ATOM 2021 N N . SER A 1 257 ? 9.172 -25.752 -4.193 1.00 30.55 257 SER A N 1
ATOM 2022 C CA . SER A 1 257 ? 10.322 -25.012 -4.700 1.00 30.55 257 SER A CA 1
ATOM 2023 C C . SER A 1 257 ? 10.441 -25.294 -6.207 1.00 30.55 257 SER A C 1
ATOM 2025 O O . SER A 1 257 ? 10.154 -26.401 -6.659 1.00 30.55 257 SER A O 1
ATOM 2027 N N . ASP A 1 258 ? 10.814 -24.266 -6.975 1.00 28.72 258 ASP A N 1
ATOM 2028 C CA . ASP A 1 258 ? 10.983 -24.238 -8.441 1.00 28.72 258 ASP A CA 1
ATOM 2029 C C . ASP A 1 258 ? 9.774 -24.557 -9.354 1.00 28.72 258 ASP A C 1
ATOM 2031 O O . ASP A 1 258 ? 9.481 -25.716 -9.660 1.00 28.72 258 ASP A O 1
ATOM 2035 N N . LYS A 1 259 ? 9.199 -23.498 -9.964 1.00 23.09 259 LYS A N 1
ATOM 2036 C CA . LYS A 1 259 ? 9.173 -23.243 -11.436 1.00 23.09 259 LYS A CA 1
ATOM 2037 C C . LYS A 1 259 ? 8.409 -21.950 -11.806 1.00 23.09 259 LYS A C 1
ATOM 2039 O O . LYS A 1 259 ? 7.551 -21.498 -11.059 1.00 23.09 259 LYS A O 1
ATOM 2044 N N . ARG A 1 260 ? 8.736 -21.345 -12.962 1.00 21.28 260 ARG A N 1
ATOM 2045 C CA . ARG A 1 260 ? 8.214 -20.043 -13.465 1.00 21.28 260 ARG A CA 1
ATOM 2046 C C . ARG A 1 260 ? 7.241 -20.180 -14.670 1.00 21.28 260 ARG A C 1
ATOM 2048 O O . ARG A 1 260 ? 7.274 -21.202 -15.348 1.00 21.28 260 ARG A O 1
ATOM 2055 N N . ILE A 1 261 ? 6.555 -19.060 -14.993 1.00 22.20 261 ILE A N 1
ATOM 2056 C CA . ILE A 1 261 ? 5.983 -18.585 -16.300 1.00 22.20 261 ILE A CA 1
ATOM 2057 C C . ILE A 1 261 ? 4.424 -18.545 -16.488 1.00 22.20 261 ILE A C 1
ATOM 2059 O O . ILE A 1 261 ? 3.792 -19.553 -16.779 1.00 22.20 261 ILE A O 1
ATOM 2063 N N . VAL A 1 262 ? 3.854 -17.329 -16.307 1.00 22.34 262 VAL A N 1
ATOM 2064 C CA . VAL A 1 262 ? 2.950 -16.428 -17.123 1.00 22.34 262 VAL A CA 1
ATOM 2065 C C . VAL A 1 262 ? 1.975 -16.953 -18.236 1.00 22.34 262 VAL A C 1
ATOM 2067 O O . VAL A 1 262 ? 2.321 -17.906 -18.917 1.00 22.34 262 VAL A O 1
ATOM 2070 N N . TYR A 1 263 ? 0.788 -16.295 -18.448 1.00 22.61 263 TYR A N 1
ATOM 2071 C CA . TYR A 1 263 ? 0.145 -15.806 -19.737 1.00 22.61 263 TYR A CA 1
ATOM 2072 C C . TYR A 1 263 ? -1.375 -15.363 -19.640 1.00 22.61 263 TYR A C 1
ATOM 2074 O O . TYR A 1 263 ? -1.993 -15.556 -18.595 1.00 22.61 263 TYR A O 1
ATOM 2082 N N . PHE A 1 264 ? -1.963 -14.722 -20.694 1.00 21.66 264 PHE A N 1
ATOM 2083 C CA . PHE A 1 264 ? -3.125 -13.752 -20.686 1.00 21.66 264 PHE A CA 1
ATOM 2084 C C . PHE A 1 264 ? -4.346 -14.021 -21.669 1.00 21.66 264 PHE A C 1
ATOM 2086 O O . PHE A 1 264 ? -4.335 -15.027 -22.372 1.00 21.66 264 PHE A O 1
ATOM 2093 N N . LYS A 1 265 ? -5.306 -13.043 -21.806 1.00 23.28 265 LYS A N 1
ATOM 2094 C CA . LYS A 1 265 ? -6.386 -12.772 -22.856 1.00 23.28 265 LYS A CA 1
ATOM 2095 C C . LYS A 1 265 ? -7.778 -13.497 -22.782 1.00 23.28 265 LYS A C 1
ATOM 2097 O O . LYS A 1 265 ? -7.824 -14.596 -22.252 1.00 23.28 265 LYS A O 1
ATOM 2102 N N . ILE A 1 266 ? -8.959 -13.033 -23.301 1.00 21.39 266 ILE A N 1
ATOM 2103 C CA . ILE A 1 266 ? -9.554 -11.739 -23.814 1.00 21.39 266 ILE A CA 1
ATOM 2104 C C . ILE A 1 266 ? -11.132 -11.732 -23.686 1.00 21.39 266 ILE A C 1
ATOM 2106 O O . ILE A 1 266 ? -11.702 -12.739 -23.278 1.00 21.39 266 ILE A O 1
ATOM 2110 N N . LEU A 1 267 ? -11.831 -10.616 -24.005 1.00 33.97 267 LEU A N 1
ATOM 2111 C CA . LEU A 1 267 ? -13.213 -10.197 -23.607 1.00 33.97 267 LEU A CA 1
ATOM 2112 C C . LEU A 1 267 ? -14.431 -10.414 -24.576 1.00 33.97 267 LEU A C 1
ATOM 2114 O O . LEU A 1 267 ? -14.256 -10.596 -25.779 1.00 33.97 267 LEU A O 1
ATOM 2118 N N . ASN A 1 268 ? -15.648 -10.165 -24.023 1.00 27.61 268 ASN A N 1
ATOM 2119 C CA . ASN A 1 268 ? -16.991 -9.846 -2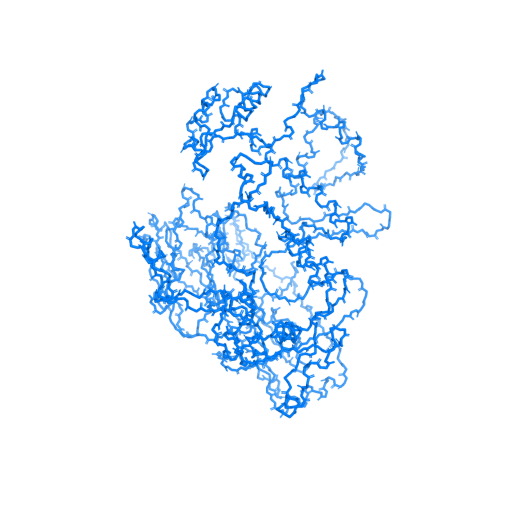4.609 1.00 27.61 268 ASN A CA 1
ATOM 2120 C C . ASN A 1 268 ? -18.004 -11.010 -24.830 1.00 27.61 268 ASN A C 1
ATOM 2122 O O . ASN A 1 268 ? -17.603 -12.139 -25.076 1.00 27.61 268 ASN A O 1
ATOM 2126 N N . ASN A 1 269 ? -19.340 -10.826 -24.735 1.00 25.72 269 ASN A N 1
ATOM 2127 C CA . ASN A 1 269 ? -20.167 -9.603 -24.850 1.00 25.72 269 ASN A CA 1
ATOM 2128 C C . ASN A 1 269 ? -21.451 -9.610 -23.955 1.00 25.72 269 ASN A C 1
ATOM 2130 O O . ASN A 1 269 ? -21.876 -10.667 -23.500 1.00 25.72 269 ASN A O 1
ATOM 2134 N N . SER A 1 270 ? -22.113 -8.446 -23.817 1.00 27.28 270 SER A N 1
ATOM 2135 C CA . SER A 1 270 ? -23.395 -8.133 -23.115 1.00 27.28 270 SER A CA 1
ATOM 2136 C C . SER A 1 270 ? -23.443 -8.055 -21.565 1.00 27.28 270 SER A C 1
ATOM 2138 O O . SER A 1 270 ? -23.217 -9.022 -20.850 1.00 27.28 270 SER A O 1
ATOM 2140 N N . GLU A 1 271 ? -23.822 -6.858 -21.087 1.00 32.22 271 GLU A N 1
ATOM 2141 C CA . GLU A 1 271 ? -24.416 -6.512 -19.775 1.00 32.22 271 GLU A CA 1
ATOM 2142 C C . GLU A 1 271 ? -23.700 -6.916 -18.468 1.00 32.22 271 GLU A C 1
ATOM 2144 O O . GLU A 1 271 ? -24.299 -7.492 -17.568 1.00 32.22 271 GLU A O 1
ATOM 2149 N N . ILE A 1 272 ? -22.442 -6.486 -18.316 1.00 28.00 272 ILE A N 1
ATOM 2150 C CA . ILE A 1 272 ? -21.824 -5.967 -17.072 1.00 28.00 272 ILE A CA 1
ATOM 2151 C C . ILE A 1 272 ? -20.542 -5.235 -17.502 1.00 28.00 272 ILE A C 1
ATOM 2153 O O . ILE A 1 272 ? -19.812 -5.735 -18.355 1.00 28.00 272 ILE A O 1
ATOM 2157 N N . VAL A 1 273 ? -20.245 -4.063 -16.930 1.00 24.75 273 VAL A N 1
ATOM 2158 C CA . VAL A 1 273 ? -18.975 -3.354 -17.183 1.00 24.75 273 VAL A CA 1
ATOM 2159 C C . VAL A 1 273 ? -18.117 -3.387 -15.924 1.00 24.75 273 VAL A C 1
ATOM 2161 O O . VAL A 1 273 ? -18.315 -2.592 -15.009 1.00 24.75 273 VAL A O 1
ATOM 2164 N N . GLN A 1 274 ? -17.147 -4.300 -15.895 1.00 24.73 274 GLN A N 1
ATOM 2165 C CA . GLN A 1 274 ? -16.037 -4.280 -14.946 1.00 24.73 274 GLN A CA 1
ATOM 2166 C C . GLN A 1 274 ? -14.789 -4.896 -15.592 1.00 24.73 274 GLN A C 1
ATOM 2168 O O . GLN A 1 274 ? -14.856 -5.993 -16.141 1.00 24.73 274 GLN A O 1
ATOM 2173 N N . TYR A 1 275 ? -13.654 -4.205 -15.484 1.00 23.62 275 TYR A N 1
ATOM 2174 C CA . TYR A 1 275 ? -12.316 -4.754 -15.710 1.00 23.62 275 TYR A CA 1
ATOM 2175 C C . TYR A 1 275 ? -11.266 -3.862 -15.038 1.00 23.62 275 TYR A C 1
ATOM 2177 O O . TYR A 1 275 ? -11.326 -2.644 -15.189 1.00 23.62 275 TYR A O 1
ATOM 2185 N N . ILE A 1 276 ? -10.306 -4.486 -14.353 1.00 23.47 276 ILE A N 1
ATOM 2186 C CA . ILE A 1 276 ? -8.964 -3.965 -14.053 1.00 23.47 276 ILE A CA 1
ATOM 2187 C C . ILE A 1 276 ? -8.002 -5.156 -14.229 1.00 23.47 276 ILE A C 1
ATOM 2189 O O . ILE A 1 276 ? -8.378 -6.294 -13.938 1.00 23.47 276 ILE A O 1
ATOM 2193 N N . HIS A 1 277 ? -6.786 -4.900 -14.712 1.00 22.25 277 HIS A N 1
ATOM 2194 C CA . HIS A 1 277 ? -5.663 -5.845 -14.734 1.00 22.25 277 HIS A CA 1
ATOM 2195 C C . HIS A 1 277 ? -4.421 -5.188 -14.112 1.00 22.25 277 HIS A C 1
ATOM 2197 O O . HIS A 1 277 ? -4.429 -3.995 -13.825 1.00 22.25 277 HIS A O 1
ATOM 2203 N N . ASN A 1 278 ? -3.417 -6.013 -13.838 1.00 23.67 278 ASN A N 1
ATOM 2204 C CA . ASN A 1 278 ? -2.439 -5.882 -12.766 1.00 23.67 278 ASN A CA 1
ATOM 2205 C C . ASN A 1 278 ? -1.204 -5.048 -13.141 1.00 23.67 278 ASN A C 1
ATOM 2207 O O . ASN A 1 278 ? -0.616 -5.322 -14.183 1.00 23.67 278 ASN A O 1
ATOM 2211 N N . ASP A 1 279 ? -0.752 -4.160 -12.249 1.00 22.50 279 ASP A N 1
ATOM 2212 C CA . ASP A 1 279 ? 0.511 -4.389 -11.522 1.00 22.50 279 ASP A CA 1
ATOM 2213 C C . ASP A 1 279 ? 0.569 -3.579 -10.207 1.00 22.50 279 ASP A C 1
ATOM 2215 O O . ASP A 1 279 ? -0.169 -2.605 -10.049 1.00 22.50 279 ASP A O 1
ATOM 2219 N N . ALA A 1 280 ? 1.392 -4.016 -9.249 1.00 30.86 280 ALA A N 1
ATOM 2220 C CA . ALA A 1 280 ? 1.500 -3.434 -7.900 1.00 30.86 280 ALA A CA 1
ATOM 2221 C C . ALA A 1 280 ? 2.436 -2.195 -7.881 1.00 30.86 280 ALA A C 1
ATOM 2223 O O . ALA A 1 280 ? 3.345 -2.110 -8.701 1.00 30.86 280 ALA A O 1
ATOM 2224 N N . GLN A 1 281 ? 2.327 -1.184 -7.006 1.00 23.88 281 GLN A N 1
ATOM 2225 C CA . GLN A 1 281 ? 1.616 -0.979 -5.724 1.00 23.88 281 GLN A CA 1
ATOM 2226 C C . GLN A 1 281 ? 0.981 0.454 -5.730 1.00 23.88 281 GLN A C 1
ATOM 2228 O O . GLN A 1 281 ? 1.269 1.225 -6.642 1.00 23.88 281 GLN A O 1
ATOM 2233 N N . GLU A 1 282 ? 0.120 0.938 -4.820 1.00 26.22 282 GLU A N 1
ATOM 2234 C CA . GLU A 1 282 ? -0.364 0.484 -3.502 1.00 26.22 282 GLU A CA 1
ATOM 2235 C C . GLU A 1 282 ? -1.907 0.657 -3.372 1.00 26.22 282 GLU A C 1
ATOM 2237 O O . GLU A 1 282 ? -2.453 1.709 -3.686 1.00 26.22 282 GLU A O 1
ATOM 2242 N N . GLU A 1 283 ? -2.592 -0.364 -2.846 1.00 33.81 283 GLU A N 1
ATOM 2243 C CA . GLU A 1 283 ? -3.696 -0.305 -1.856 1.00 33.81 283 GLU A CA 1
ATOM 2244 C C . GLU A 1 283 ? -4.914 0.672 -1.974 1.00 33.81 283 GLU A C 1
ATOM 2246 O O . GLU A 1 283 ? -4.847 1.799 -1.494 1.00 33.81 283 GLU A O 1
ATOM 2251 N N . CYS A 1 284 ? -6.099 0.150 -2.380 1.00 27.75 284 CYS A N 1
ATOM 2252 C CA . CYS A 1 284 ? -7.512 0.517 -2.016 1.00 27.75 284 CYS A CA 1
ATOM 2253 C C . CYS A 1 284 ? -8.560 0.613 -3.164 1.00 27.75 284 CYS A C 1
ATOM 2255 O O . CYS A 1 284 ? -8.358 1.243 -4.193 1.00 27.75 284 CYS A O 1
ATOM 2257 N N . PHE A 1 285 ? -9.763 0.039 -2.945 1.00 25.86 285 PHE A N 1
ATOM 2258 C CA . PHE A 1 285 ? -10.858 -0.082 -3.940 1.00 25.86 285 PHE A CA 1
ATOM 2259 C C . PHE A 1 285 ? -12.108 0.786 -3.670 1.00 25.86 285 PHE A C 1
ATOM 2261 O O . PHE A 1 285 ? -12.617 0.824 -2.544 1.00 25.86 285 PHE A O 1
ATOM 2268 N N . GLY A 1 286 ? -12.790 1.246 -4.730 1.00 27.80 286 GLY A N 1
ATOM 2269 C CA . GLY A 1 286 ? -14.152 1.807 -4.658 1.00 27.80 286 GLY A CA 1
ATOM 2270 C C . GLY A 1 286 ? -15.047 1.475 -5.865 1.00 27.80 286 GLY A C 1
ATOM 2271 O O . GLY A 1 286 ? -14.621 1.617 -6.999 1.00 27.80 286 GLY A O 1
ATOM 2272 N N . PHE A 1 287 ? -16.312 1.097 -5.624 1.00 28.05 287 PHE A N 1
ATOM 2273 C CA . PHE A 1 287 ? -17.363 0.979 -6.653 1.00 28.05 287 PHE A CA 1
ATOM 2274 C C . PHE A 1 287 ? -18.569 1.829 -6.251 1.00 28.05 287 PHE A C 1
ATOM 2276 O O . PHE A 1 287 ? -18.870 1.931 -5.061 1.00 28.05 287 PHE A O 1
ATOM 2283 N N . CYS A 1 288 ? -19.311 2.339 -7.232 1.00 30.38 288 CYS A N 1
ATOM 2284 C CA . CYS A 1 288 ? -20.687 2.794 -7.052 1.00 30.38 288 CYS A CA 1
ATOM 2285 C C . CYS A 1 288 ? -21.543 2.227 -8.192 1.00 30.38 288 CYS A C 1
ATOM 2287 O O . CYS A 1 288 ? -21.190 2.379 -9.361 1.00 30.38 288 CYS A O 1
ATOM 2289 N N . GLN A 1 289 ? -22.646 1.549 -7.869 1.00 31.77 289 GLN A N 1
ATOM 2290 C CA . GLN A 1 289 ? -23.517 0.933 -8.871 1.00 31.77 289 GLN A CA 1
ATOM 2291 C C . GLN A 1 289 ? -24.772 1.790 -9.061 1.00 31.77 289 GLN A C 1
ATOM 2293 O O . GLN A 1 289 ? -25.637 1.843 -8.188 1.00 31.77 289 GLN A O 1
ATOM 2298 N N . LEU A 1 290 ? -24.866 2.463 -10.211 1.00 30.97 290 LEU A N 1
ATOM 2299 C CA . LEU A 1 290 ? -26.065 3.190 -10.630 1.00 30.97 290 LEU A CA 1
ATOM 2300 C C . LEU A 1 290 ? -27.026 2.212 -11.303 1.00 30.97 290 LEU A C 1
ATOM 2302 O O . LEU A 1 290 ? -26.868 1.891 -12.480 1.00 30.97 290 LEU A O 1
ATOM 2306 N N . HIS A 1 291 ? -28.022 1.735 -10.557 1.00 35.28 291 HIS A N 1
ATOM 2307 C CA . HIS A 1 291 ? -29.034 0.839 -11.110 1.00 35.28 291 HIS A CA 1
ATOM 2308 C C . HIS A 1 291 ? -30.275 1.624 -11.536 1.00 35.28 291 HIS A C 1
ATOM 2310 O O . HIS A 1 291 ? -30.841 2.395 -10.753 1.00 35.28 291 HIS A O 1
ATOM 2316 N N . ARG A 1 292 ? -30.719 1.396 -12.773 1.00 35.56 292 ARG A N 1
ATOM 2317 C CA . ARG A 1 292 ? -31.990 1.892 -13.300 1.00 35.56 292 ARG A CA 1
ATOM 2318 C C . ARG A 1 292 ? -32.597 0.839 -14.221 1.00 35.56 292 ARG A C 1
ATOM 2320 O O . ARG A 1 292 ? -31.993 0.495 -15.229 1.00 35.56 292 ARG A O 1
ATOM 2327 N N . THR A 1 293 ? -33.773 0.341 -13.852 1.00 38.06 293 THR A N 1
ATOM 2328 C CA . THR A 1 293 ? -34.428 -0.783 -14.538 1.00 38.06 293 THR A CA 1
ATOM 2329 C C . THR A 1 293 ? -35.360 -0.321 -15.668 1.00 38.06 293 THR A C 1
ATOM 2331 O O . THR A 1 293 ? -35.549 -1.062 -16.624 1.00 38.06 293 THR A O 1
ATOM 2334 N N . ASP A 1 294 ? -35.885 0.910 -15.601 1.00 39.66 294 ASP A N 1
ATOM 2335 C CA . ASP A 1 294 ? -36.682 1.553 -16.661 1.00 39.66 294 ASP A CA 1
ATOM 2336 C C . ASP A 1 294 ? -36.071 2.918 -17.056 1.00 39.66 294 ASP A C 1
ATOM 2338 O O . ASP A 1 294 ? -35.675 3.680 -16.169 1.00 39.66 294 ASP A O 1
ATOM 2342 N N . PRO A 1 295 ? -35.984 3.289 -18.350 1.00 34.84 295 PRO A N 1
ATOM 2343 C CA . PRO A 1 295 ? -35.441 4.577 -18.790 1.00 34.84 295 PRO A CA 1
ATOM 2344 C C . PRO A 1 295 ? -36.081 5.850 -18.206 1.00 34.84 295 PRO A C 1
ATOM 2346 O O . PRO A 1 295 ? -35.473 6.916 -18.332 1.00 34.84 295 PRO A O 1
ATOM 2349 N N . ASN A 1 296 ? -37.251 5.769 -17.570 1.00 38.84 296 ASN A N 1
ATOM 2350 C CA . ASN A 1 296 ? -37.929 6.908 -16.938 1.00 38.84 296 ASN A CA 1
ATOM 2351 C C . ASN A 1 296 ? -37.741 6.977 -15.408 1.00 38.84 296 ASN A C 1
ATOM 2353 O O . ASN A 1 296 ? -38.121 7.971 -14.788 1.00 38.84 296 ASN A O 1
ATOM 2357 N N . ASP A 1 297 ? -37.129 5.959 -14.796 1.00 37.56 297 ASP A N 1
ATOM 2358 C CA . ASP A 1 297 ? -36.919 5.891 -13.347 1.00 37.56 297 ASP A CA 1
ATOM 2359 C C . ASP A 1 297 ? -35.777 6.796 -12.844 1.00 37.56 297 ASP A C 1
ATOM 2361 O O . ASP A 1 297 ? -34.841 7.162 -13.567 1.00 37.56 297 ASP A O 1
ATOM 2365 N N . LYS A 1 298 ? -35.813 7.098 -11.540 1.00 33.88 298 LYS A N 1
ATOM 2366 C CA . LYS A 1 298 ? -34.698 7.733 -10.819 1.00 33.88 298 LYS A CA 1
ATOM 2367 C C . LYS A 1 298 ? -33.617 6.697 -10.507 1.00 33.88 298 LYS A C 1
ATOM 2369 O O . LYS A 1 298 ? -33.918 5.571 -10.114 1.00 33.88 298 LYS A O 1
ATOM 2374 N N . PHE A 1 299 ? -32.353 7.092 -10.651 1.00 35.47 299 PHE A N 1
ATOM 2375 C CA . PHE A 1 299 ? -31.212 6.237 -10.326 1.00 35.47 299 PHE A CA 1
ATOM 2376 C C . PHE A 1 299 ? -31.204 5.847 -8.846 1.00 35.47 299 PHE A C 1
ATOM 2378 O O . PHE A 1 299 ? -31.348 6.703 -7.973 1.00 35.47 299 PHE A O 1
ATOM 2385 N N . LYS A 1 300 ? -30.981 4.560 -8.568 1.00 34.75 300 LYS A N 1
ATOM 2386 C CA . LYS A 1 300 ? -30.725 4.060 -7.213 1.00 34.75 300 LYS A CA 1
ATOM 2387 C C . LYS A 1 300 ? -29.218 3.971 -6.994 1.00 34.75 300 LYS A C 1
ATOM 2389 O O . LYS A 1 300 ? -28.506 3.417 -7.829 1.00 34.75 300 LYS A O 1
ATOM 2394 N N . VAL A 1 301 ? -28.761 4.533 -5.877 1.00 35.81 301 VAL A N 1
ATOM 2395 C CA . VAL A 1 301 ? -27.357 4.570 -5.450 1.00 35.81 301 VAL A CA 1
ATOM 2396 C C . VAL A 1 301 ? -27.194 3.631 -4.261 1.00 35.81 301 VAL A C 1
ATOM 2398 O O . VAL A 1 301 ? -27.945 3.732 -3.294 1.00 35.81 301 VAL A O 1
ATOM 2401 N N . PHE A 1 302 ? -26.201 2.746 -4.318 1.00 35.72 302 PHE A N 1
ATOM 2402 C CA . PHE A 1 302 ? -25.843 1.857 -3.214 1.00 35.72 302 PHE A CA 1
ATOM 2403 C C . PHE A 1 302 ? -24.407 2.140 -2.763 1.00 35.72 302 PHE A C 1
ATOM 2405 O O . PHE A 1 302 ? -23.482 2.102 -3.573 1.00 35.72 302 PHE A O 1
ATOM 2412 N N . SER A 1 303 ? -24.228 2.407 -1.466 1.00 36.41 303 SER A N 1
ATOM 2413 C CA . SER A 1 303 ? -22.927 2.594 -0.813 1.00 36.41 303 SER A CA 1
ATOM 2414 C C . SER A 1 303 ? -22.844 1.707 0.435 1.00 36.41 303 SER A C 1
ATOM 2416 O O . SER A 1 303 ? -23.815 1.662 1.192 1.00 36.41 303 SER A O 1
ATOM 2418 N N . PRO A 1 304 ? -21.719 1.008 0.682 1.00 32.69 304 PRO A N 1
ATOM 2419 C CA . PRO A 1 304 ? -21.559 0.154 1.858 1.00 32.69 304 PRO A CA 1
ATOM 2420 C C . PRO A 1 304 ? -21.181 0.925 3.136 1.00 32.69 304 PRO A C 1
ATOM 2422 O O . PRO A 1 304 ? -21.228 0.349 4.218 1.00 32.69 304 PRO A O 1
ATOM 2425 N N . ASN A 1 305 ? -20.794 2.205 3.049 1.00 34.72 305 ASN A N 1
ATOM 2426 C CA . ASN A 1 305 ? -20.337 2.972 4.211 1.00 34.72 305 ASN A CA 1
ATOM 2427 C C . ASN A 1 305 ? -21.476 3.820 4.804 1.00 34.72 305 ASN A C 1
ATOM 2429 O O . ASN A 1 305 ? -21.808 4.887 4.282 1.00 34.72 305 ASN A O 1
ATOM 2433 N N . LYS A 1 306 ? -22.047 3.346 5.921 1.00 37.12 306 LYS A N 1
ATOM 2434 C CA . LYS A 1 306 ? -23.150 4.011 6.629 1.00 37.12 306 LYS A CA 1
ATOM 2435 C C . LYS A 1 306 ? -22.757 5.376 7.203 1.00 37.12 306 LYS A C 1
ATOM 2437 O O . LYS A 1 306 ? -23.582 6.271 7.134 1.00 37.12 306 LYS A O 1
ATOM 2442 N N . HIS A 1 307 ? -21.542 5.571 7.720 1.00 34.66 307 HIS A N 1
ATOM 2443 C CA . HIS A 1 307 ? -21.128 6.873 8.269 1.00 34.66 307 HIS A CA 1
ATOM 2444 C C . HIS A 1 307 ? -20.826 7.904 7.183 1.00 34.66 307 HIS A C 1
ATOM 2446 O O . HIS A 1 307 ? -21.181 9.064 7.338 1.00 34.66 307 HIS A O 1
ATOM 2452 N N . LEU A 1 308 ? -20.246 7.489 6.054 1.00 35.97 308 LEU A N 1
ATOM 2453 C CA . LEU A 1 308 ? -20.069 8.378 4.906 1.00 35.97 308 LEU A CA 1
ATOM 2454 C C . LEU A 1 308 ? -21.428 8.763 4.299 1.00 35.97 308 LEU A C 1
ATOM 2456 O O . LEU A 1 308 ? -21.627 9.916 3.940 1.00 35.97 308 LEU A O 1
ATOM 2460 N N . PHE A 1 309 ? -22.375 7.817 4.235 1.00 38.62 309 PHE A N 1
ATOM 2461 C CA . PHE A 1 309 ? -23.759 8.074 3.831 1.00 38.62 309 PHE A CA 1
ATOM 2462 C C . PHE A 1 309 ? -24.487 9.000 4.815 1.00 38.62 309 PHE A C 1
ATOM 2464 O O . PHE A 1 309 ? -25.065 9.980 4.371 1.00 38.62 309 PHE A O 1
ATOM 2471 N N . VAL A 1 310 ? -24.430 8.729 6.123 1.00 37.94 310 VAL A N 1
ATOM 2472 C CA . VAL A 1 310 ? -25.090 9.530 7.169 1.00 37.94 310 VAL A CA 1
ATOM 2473 C C . VAL A 1 310 ? -24.485 10.929 7.257 1.00 37.94 310 VAL A C 1
ATOM 2475 O O . VAL A 1 310 ? -25.240 11.881 7.201 1.00 37.94 310 VAL A O 1
ATOM 2478 N N . ASN A 1 311 ? -23.161 11.103 7.242 1.00 35.94 311 ASN A N 1
ATOM 2479 C CA . ASN A 1 311 ? -22.567 12.445 7.276 1.00 35.94 311 ASN A CA 1
ATOM 2480 C C . ASN A 1 311 ? -22.888 13.258 6.002 1.00 35.94 311 ASN A C 1
ATOM 2482 O O . ASN A 1 311 ? -23.189 14.442 6.101 1.00 35.94 311 ASN A O 1
ATOM 2486 N N . LEU A 1 312 ? -22.890 12.645 4.807 1.00 34.25 312 LEU A N 1
ATOM 2487 C CA . LEU A 1 312 ? -23.333 13.325 3.573 1.00 34.25 312 LEU A CA 1
ATOM 2488 C C . LEU A 1 312 ? -24.845 13.595 3.537 1.00 34.25 312 LEU A C 1
ATOM 2490 O O . LEU A 1 312 ? -25.274 14.505 2.833 1.00 34.25 312 LEU A O 1
ATOM 2494 N N . LEU A 1 313 ? -25.647 12.803 4.249 1.00 35.16 313 LEU A N 1
ATOM 2495 C CA . LEU A 1 313 ? -27.097 12.951 4.331 1.00 35.16 313 LEU A CA 1
ATOM 2496 C C . LEU A 1 313 ? -27.487 14.002 5.382 1.00 35.16 313 LEU A C 1
ATOM 2498 O O . LEU A 1 313 ? -28.304 14.866 5.089 1.00 35.16 313 LEU A O 1
ATOM 2502 N N . ASP A 1 314 ? -26.854 14.004 6.551 1.00 34.47 314 ASP A N 1
ATOM 2503 C CA . ASP A 1 314 ? -27.105 14.948 7.643 1.00 34.47 314 ASP A CA 1
ATOM 2504 C C . ASP A 1 314 ? -26.617 16.359 7.272 1.00 34.47 314 ASP A C 1
ATOM 2506 O O . ASP A 1 314 ? -27.366 17.323 7.437 1.00 34.47 314 ASP A O 1
ATOM 2510 N N . CYS A 1 315 ? -25.460 16.485 6.597 1.00 32.19 315 CYS A N 1
ATOM 2511 C CA . CYS A 1 315 ? -25.032 17.741 5.956 1.00 32.19 315 CYS A CA 1
ATOM 2512 C C . CYS A 1 315 ? -25.996 18.251 4.859 1.00 32.19 315 CYS A C 1
ATOM 2514 O O . CYS A 1 315 ? -25.852 19.382 4.399 1.00 32.19 315 CYS A O 1
ATOM 2516 N N . VAL A 1 316 ? -26.962 17.437 4.418 1.00 31.22 316 VAL A N 1
ATOM 2517 C CA . VAL A 1 316 ? -28.006 17.800 3.442 1.00 31.22 316 VAL A CA 1
ATOM 2518 C C . VAL A 1 316 ? -29.382 18.003 4.105 1.00 31.22 316 VAL A C 1
ATOM 2520 O O . VAL A 1 316 ? -30.256 18.631 3.498 1.00 31.22 316 VAL A O 1
ATOM 2523 N N . LEU A 1 317 ? -29.590 17.516 5.336 1.00 33.59 317 LEU A N 1
ATOM 2524 C CA . LEU A 1 317 ? -30.899 17.465 6.000 1.00 33.59 317 LEU A CA 1
ATOM 2525 C C . LEU A 1 317 ? -31.133 18.521 7.094 1.00 33.59 317 LEU A C 1
ATOM 2527 O O . LEU A 1 317 ? -32.296 18.872 7.304 1.00 33.59 317 LEU A O 1
ATOM 2531 N N . GLU A 1 318 ? -30.111 19.074 7.758 1.00 30.89 318 GLU A N 1
ATOM 2532 C CA . GLU A 1 318 ? -30.315 20.114 8.791 1.00 30.89 318 GLU A CA 1
ATOM 2533 C C . GLU A 1 318 ? -30.649 21.505 8.205 1.00 30.89 318 GLU A C 1
ATOM 2535 O O . GLU A 1 318 ? -29.888 22.465 8.291 1.00 30.89 318 GLU A O 1
ATOM 2540 N N . ALA A 1 319 ? -31.850 21.628 7.628 1.00 26.45 319 ALA A N 1
ATOM 2541 C CA . ALA A 1 319 ? -32.461 22.892 7.199 1.00 26.45 319 ALA A CA 1
ATOM 2542 C C . ALA A 1 319 ? -33.954 23.011 7.609 1.00 26.45 319 ALA A C 1
ATOM 2544 O O . ALA A 1 319 ? -34.781 23.462 6.820 1.00 26.45 319 ALA A O 1
ATOM 2545 N N . ARG A 1 320 ? -34.219 22.632 8.873 1.00 33.25 320 ARG A N 1
ATOM 2546 C CA . ARG A 1 320 ? -35.306 23.017 9.816 1.00 33.25 320 ARG A CA 1
ATOM 2547 C C . ARG A 1 320 ? -36.806 22.694 9.588 1.00 33.25 320 ARG A C 1
ATOM 2549 O O . ARG A 1 320 ? -37.394 22.957 8.549 1.00 33.25 320 ARG A O 1
ATOM 2556 N N . ASP A 1 321 ? -37.387 22.242 10.710 1.00 28.72 321 ASP A N 1
ATOM 2557 C CA . ASP A 1 321 ? -38.688 22.547 11.351 1.00 28.72 321 ASP A CA 1
ATOM 2558 C C . ASP A 1 321 ? -40.062 22.374 10.641 1.00 28.72 321 ASP A C 1
ATOM 2560 O O . ASP A 1 321 ? -40.519 23.233 9.897 1.00 28.72 321 ASP A O 1
ATOM 2564 N N . ILE A 1 322 ? -40.758 21.292 11.059 1.00 30.70 322 ILE A N 1
ATOM 2565 C CA . ILE A 1 322 ? -42.204 21.109 11.406 1.00 30.70 322 ILE A CA 1
ATOM 2566 C C . ILE A 1 322 ? -43.277 21.757 10.477 1.00 30.70 322 ILE A C 1
ATOM 2568 O O . ILE A 1 322 ? -43.405 22.972 10.404 1.00 30.70 322 ILE A O 1
ATOM 2572 N N . THR A 1 323 ? -44.197 21.016 9.829 1.00 26.55 323 THR A N 1
ATOM 2573 C CA . THR A 1 323 ? -45.417 20.428 10.454 1.00 26.55 323 THR A CA 1
ATOM 2574 C C . THR A 1 323 ? -46.226 19.501 9.514 1.00 26.55 323 THR A C 1
ATOM 2576 O O . THR A 1 323 ? -46.239 19.731 8.313 1.00 26.55 323 THR A O 1
ATOM 2579 N N . SER A 1 324 ? -46.836 18.466 10.129 1.00 30.52 324 SER A N 1
ATOM 2580 C CA . SER A 1 324 ? -48.101 17.698 9.898 1.00 30.52 324 SER A CA 1
ATOM 2581 C C . SER A 1 324 ? -48.826 17.656 8.510 1.00 30.52 324 SER A C 1
ATOM 2583 O O . SER A 1 324 ? -48.631 18.519 7.668 1.00 30.52 324 SER A O 1
ATOM 2585 N N . ASP A 1 325 ? -49.659 16.663 8.131 1.00 27.45 325 ASP A N 1
ATOM 2586 C CA . ASP A 1 325 ? -50.491 15.695 8.885 1.00 27.45 325 ASP A CA 1
ATOM 2587 C C . ASP A 1 325 ? -50.790 14.349 8.150 1.00 27.45 325 ASP A C 1
ATOM 2589 O O . ASP A 1 325 ? -50.780 14.281 6.924 1.00 27.45 325 ASP A O 1
ATOM 2593 N N . GLU A 1 326 ? -51.115 13.329 8.966 1.00 31.34 326 GLU A N 1
ATOM 2594 C CA . GLU A 1 326 ? -52.019 12.150 8.808 1.00 31.34 326 GLU A CA 1
ATOM 2595 C C . GLU A 1 326 ? -52.001 11.150 7.610 1.00 31.34 326 GLU A C 1
ATOM 2597 O O . GLU A 1 326 ? -52.052 11.504 6.434 1.00 31.34 326 GLU A O 1
ATOM 2602 N N . GLY A 1 327 ? -52.096 9.842 7.947 1.00 25.88 327 GLY A N 1
ATOM 2603 C CA . GLY A 1 327 ? -52.471 8.743 7.028 1.00 25.88 327 GLY A CA 1
ATOM 2604 C C . GLY A 1 327 ? -52.030 7.310 7.427 1.00 25.88 327 GLY A C 1
ATOM 2605 O O . GLY A 1 327 ? -51.034 6.819 6.908 1.00 25.88 327 GLY A O 1
ATOM 2606 N N . ASP A 1 328 ? -52.779 6.630 8.312 1.00 27.69 328 ASP A N 1
ATOM 2607 C CA . ASP A 1 328 ? -52.635 5.214 8.770 1.00 27.69 328 ASP A CA 1
ATOM 2608 C C . ASP A 1 328 ? -52.401 4.147 7.649 1.00 27.69 328 ASP A C 1
ATOM 2610 O O . ASP A 1 328 ? -52.809 4.355 6.512 1.00 27.69 328 ASP A O 1
ATOM 2614 N N . CYS A 1 329 ? -51.840 2.928 7.831 1.00 25.28 329 CYS A N 1
ATOM 2615 C CA . CYS A 1 329 ? -51.666 2.028 8.998 1.00 25.28 329 CYS A CA 1
ATOM 2616 C C . CYS A 1 329 ? -50.502 0.978 8.753 1.00 25.28 329 CYS A C 1
ATOM 2618 O O . CYS A 1 329 ? -49.659 1.250 7.901 1.00 25.28 329 CYS A O 1
ATOM 2620 N N . PRO A 1 330 ? -50.302 -0.179 9.455 1.00 35.34 330 PRO A N 1
ATOM 2621 C CA . PRO A 1 330 ? -49.003 -0.443 10.100 1.00 35.34 330 PRO A CA 1
ATOM 2622 C C . PRO A 1 330 ? -48.220 -1.721 9.682 1.00 35.34 330 PRO A C 1
ATOM 2624 O O . PRO A 1 330 ? -48.761 -2.652 9.089 1.00 35.34 330 PRO A O 1
ATOM 2627 N N . ARG A 1 331 ? -46.973 -1.803 10.200 1.00 25.61 331 ARG A N 1
ATOM 2628 C CA . ARG A 1 331 ? -45.975 -2.917 10.238 1.00 25.61 331 ARG A CA 1
ATOM 2629 C C . ARG A 1 331 ? -44.761 -2.791 9.295 1.00 25.61 331 ARG A C 1
ATOM 2631 O O . ARG A 1 331 ? -44.662 -3.468 8.281 1.00 25.61 331 ARG A O 1
ATOM 2638 N N . PHE A 1 332 ? -43.773 -2.020 9.762 1.00 26.62 332 PHE A N 1
ATOM 2639 C CA . PHE A 1 332 ? -42.330 -2.158 9.482 1.00 26.62 332 PHE A CA 1
ATOM 2640 C C . PHE A 1 332 ? -41.895 -2.410 8.022 1.00 26.62 332 PHE A C 1
ATOM 2642 O O . PHE A 1 332 ? -41.131 -3.330 7.732 1.00 26.62 332 PHE A O 1
ATOM 2649 N N . GLN A 1 333 ? -42.273 -1.500 7.125 1.00 26.64 333 GLN A N 1
ATOM 2650 C CA . GLN A 1 333 ? -41.478 -1.170 5.940 1.00 26.64 333 GLN A CA 1
ATOM 2651 C C . GLN A 1 333 ? -41.305 0.351 5.891 1.00 26.64 333 GLN A C 1
ATOM 2653 O O . GLN A 1 333 ? -42.294 1.076 5.857 1.00 26.64 333 GLN A O 1
ATOM 2658 N N . LEU A 1 334 ? -40.061 0.841 5.914 1.00 24.25 334 LEU A N 1
ATOM 2659 C CA . LEU A 1 334 ? -39.764 2.262 5.716 1.00 24.25 334 LEU A CA 1
ATOM 2660 C C . LEU A 1 334 ? -39.397 2.494 4.250 1.00 24.25 334 LEU A C 1
ATOM 2662 O O . LEU A 1 334 ? -38.338 2.077 3.782 1.00 24.25 334 LEU A O 1
ATOM 2666 N N . GLN A 1 335 ? -40.305 3.152 3.538 1.00 23.05 335 GLN A N 1
ATOM 2667 C CA . GLN A 1 335 ? -40.161 3.573 2.150 1.00 23.05 335 GLN A CA 1
ATOM 2668 C C . GLN A 1 335 ? -40.129 5.107 2.135 1.00 23.05 335 GLN A C 1
ATOM 2670 O O . GLN A 1 335 ? -41.004 5.734 2.725 1.00 23.05 335 GLN A O 1
ATOM 2675 N N . PHE A 1 336 ? -39.145 5.721 1.472 1.00 24.38 336 PHE A N 1
ATOM 2676 C CA . PHE A 1 336 ? -39.011 7.182 1.432 1.00 24.38 336 PHE A CA 1
ATOM 2677 C C . PHE A 1 336 ? -38.855 7.726 0.006 1.00 24.38 336 PHE A C 1
ATOM 2679 O O . PHE A 1 336 ? -37.874 7.428 -0.669 1.00 24.38 336 PHE A O 1
ATOM 2686 N N . GLY A 1 337 ? -39.792 8.603 -0.376 1.00 26.42 337 GLY A N 1
ATOM 2687 C CA . GLY A 1 337 ? -39.498 9.890 -1.023 1.00 26.42 337 GLY A CA 1
ATOM 2688 C C . GLY A 1 337 ? -39.162 9.939 -2.523 1.00 26.42 337 GLY A C 1
ATOM 2689 O O . GLY A 1 337 ? -38.326 9.208 -3.043 1.00 26.42 337 GLY A O 1
ATOM 2690 N N . TYR A 1 338 ? -39.750 10.920 -3.218 1.00 25.47 338 TYR A N 1
ATOM 2691 C CA . TYR A 1 338 ? -39.401 11.285 -4.596 1.00 25.47 338 TYR A CA 1
ATOM 2692 C C . TYR A 1 338 ? -38.563 12.578 -4.639 1.00 25.47 338 TYR A C 1
ATOM 2694 O O . TYR A 1 338 ? -39.045 13.647 -4.286 1.00 25.47 338 TYR A O 1
ATOM 2702 N N . PHE A 1 339 ? -37.340 12.508 -5.172 1.00 28.34 339 PHE A N 1
ATOM 2703 C CA . PHE A 1 339 ? -36.416 13.656 -5.278 1.00 28.34 339 PHE A CA 1
ATOM 2704 C C . PHE A 1 339 ? -36.719 14.629 -6.438 1.00 28.34 339 PHE A C 1
ATOM 2706 O O . PHE A 1 339 ? -37.122 14.183 -7.515 1.00 28.34 339 PHE A O 1
ATOM 2713 N N . LYS A 1 340 ? -36.406 15.922 -6.277 1.00 30.41 340 LYS A N 1
ATOM 2714 C CA . LYS A 1 340 ? -36.170 16.887 -7.371 1.00 30.41 340 LYS A CA 1
ATOM 2715 C C . LYS A 1 340 ? -34.741 17.426 -7.216 1.00 30.41 340 LYS A C 1
ATOM 2717 O O . LYS A 1 340 ? -34.341 17.744 -6.102 1.00 30.41 340 LYS A O 1
ATOM 2722 N N . LEU A 1 341 ? -33.982 17.506 -8.310 1.00 25.77 341 LEU A N 1
ATOM 2723 C CA . LEU A 1 341 ? -32.664 18.152 -8.323 1.00 25.77 341 LEU A CA 1
ATOM 2724 C C . LEU A 1 341 ? -32.821 19.672 -8.193 1.00 25.77 341 LEU A C 1
ATOM 2726 O O . LEU A 1 341 ? -33.695 20.251 -8.843 1.00 25.77 341 LEU A O 1
ATOM 2730 N N . LEU A 1 342 ? -31.970 20.283 -7.369 1.00 31.09 342 LEU A N 1
ATOM 2731 C CA . LEU A 1 342 ? -31.859 21.734 -7.233 1.00 31.09 342 LEU A CA 1
ATOM 2732 C C . LEU A 1 342 ? -30.813 22.282 -8.215 1.00 31.09 342 LEU A C 1
ATOM 2734 O O . LEU A 1 342 ? -29.826 21.602 -8.506 1.00 31.09 342 LEU A O 1
ATOM 2738 N N . THR A 1 343 ? -31.024 23.492 -8.731 1.00 32.03 343 THR A N 1
ATOM 2739 C CA . THR A 1 343 ? -30.031 24.211 -9.550 1.00 32.03 343 THR A CA 1
ATOM 2740 C C . THR A 1 343 ? -28.990 24.924 -8.677 1.00 32.03 343 THR A C 1
ATOM 2742 O O . THR A 1 343 ? -29.184 25.084 -7.473 1.00 32.03 343 THR A O 1
ATOM 2745 N N . ASN A 1 344 ? -27.875 25.375 -9.269 1.00 36.38 344 ASN A N 1
ATOM 2746 C CA . ASN A 1 344 ? -26.814 26.078 -8.529 1.00 36.38 344 ASN A CA 1
ATOM 2747 C C . ASN A 1 344 ? -27.352 27.311 -7.768 1.00 36.38 344 ASN A C 1
ATOM 2749 O O . ASN A 1 344 ? -27.053 27.470 -6.588 1.00 36.38 344 ASN A O 1
ATOM 2753 N N . ASP A 1 345 ? -28.237 28.099 -8.387 1.00 39.47 345 ASP A N 1
ATOM 2754 C CA . ASP A 1 345 ? -28.935 29.243 -7.776 1.00 39.47 345 ASP A CA 1
ATOM 2755 C C . ASP A 1 345 ? -29.774 28.864 -6.535 1.00 39.47 345 ASP A C 1
ATOM 2757 O O . ASP A 1 345 ? -29.944 29.661 -5.608 1.00 39.47 345 ASP A O 1
ATOM 2761 N N . GLU A 1 346 ? -30.337 27.650 -6.510 1.00 38.09 346 GLU A N 1
ATOM 2762 C CA . GLU A 1 346 ? -31.102 27.120 -5.372 1.00 38.09 346 GLU A CA 1
ATOM 2763 C C . GLU A 1 346 ? -30.169 26.611 -4.251 1.00 38.09 346 GLU A C 1
ATOM 2765 O O . GLU A 1 346 ? -30.568 26.593 -3.084 1.00 38.09 346 GLU A O 1
ATOM 2770 N N . LEU A 1 347 ? -28.921 26.252 -4.584 1.00 36.62 347 LEU A N 1
ATOM 2771 C CA . LEU A 1 347 ? -27.875 25.860 -3.634 1.00 36.62 347 LEU A CA 1
ATOM 2772 C C . LEU A 1 347 ? -27.247 27.088 -2.947 1.00 36.62 347 LEU A C 1
ATOM 2774 O O . LEU A 1 347 ? -27.188 27.131 -1.717 1.00 36.62 347 LEU A O 1
ATOM 2778 N N . GLU A 1 348 ? -26.873 28.122 -3.711 1.00 39.22 348 GLU A N 1
ATOM 2779 C CA . GLU A 1 348 ? -26.369 29.399 -3.171 1.00 39.22 348 GLU A CA 1
ATOM 2780 C C . GLU A 1 348 ? -27.376 30.047 -2.208 1.00 39.22 348 GLU A C 1
ATOM 2782 O O . GLU A 1 348 ? -27.014 30.492 -1.116 1.00 39.22 348 GLU A O 1
ATOM 2787 N N . LYS A 1 349 ? -28.670 30.042 -2.562 1.00 39.41 349 LYS A N 1
ATOM 2788 C CA . LYS A 1 349 ? -29.743 30.554 -1.691 1.00 39.41 349 LYS A CA 1
ATOM 2789 C C . LYS A 1 349 ? -29.947 29.748 -0.407 1.00 39.41 349 LYS A C 1
ATOM 2791 O O . LYS A 1 349 ? -30.508 30.290 0.545 1.00 39.41 349 LYS A O 1
ATOM 2796 N N . LYS A 1 350 ? -29.532 28.477 -0.361 1.00 38.78 350 LYS A N 1
ATOM 2797 C CA . LYS A 1 350 ? -29.587 27.656 0.858 1.00 38.78 350 LYS A CA 1
ATOM 2798 C C . LYS A 1 350 ? -28.363 27.844 1.748 1.00 38.78 350 LYS A C 1
ATOM 2800 O O . LYS A 1 350 ? -28.536 27.932 2.959 1.00 38.78 350 LYS A O 1
ATOM 2805 N N . LEU A 1 351 ? -27.167 27.985 1.173 1.00 37.38 351 LEU A N 1
ATOM 2806 C CA . LEU A 1 351 ? -25.954 28.320 1.932 1.00 37.38 351 LEU A CA 1
ATOM 2807 C C . LEU A 1 351 ? -26.122 29.651 2.688 1.00 37.38 351 LEU A C 1
ATOM 2809 O O . LEU A 1 351 ? -25.822 29.717 3.875 1.00 37.38 351 LEU A O 1
ATOM 2813 N N . LYS A 1 352 ? -26.758 30.650 2.058 1.00 39.09 352 LYS A N 1
ATOM 2814 C CA . LYS A 1 352 ? -27.146 31.928 2.693 1.00 39.09 352 LYS A CA 1
ATOM 2815 C C . LYS A 1 352 ? -28.242 31.841 3.773 1.00 39.09 352 LYS A C 1
ATOM 2817 O O . LYS A 1 352 ? -28.590 32.864 4.342 1.00 39.09 352 LYS A O 1
ATOM 2822 N N . ARG A 1 353 ? -28.834 30.668 4.034 1.00 34.78 353 ARG A N 1
ATOM 2823 C CA . ARG A 1 353 ? -29.924 30.480 5.020 1.00 34.78 353 ARG A CA 1
ATOM 2824 C C . ARG A 1 353 ? -29.553 29.604 6.220 1.00 34.78 353 ARG A C 1
ATOM 2826 O O . ARG A 1 353 ? -30.365 29.472 7.131 1.00 34.78 353 ARG A O 1
ATOM 2833 N N . GLY A 1 354 ? -28.369 28.987 6.221 1.00 39.75 354 GLY A N 1
ATOM 2834 C CA . GLY A 1 354 ? -27.920 28.111 7.312 1.00 39.75 354 GLY A CA 1
ATOM 2835 C C . GLY A 1 354 ? -27.350 28.852 8.526 1.00 39.75 354 GLY A C 1
ATOM 2836 O O . GLY A 1 354 ? -27.364 28.311 9.628 1.00 39.75 354 GLY A O 1
ATOM 2837 N N . PHE A 1 355 ? -26.871 30.086 8.340 1.00 39.66 355 PHE A N 1
ATOM 2838 C CA . PHE A 1 355 ? -26.163 30.851 9.364 1.00 39.66 355 PHE A CA 1
ATOM 2839 C C . PHE A 1 355 ? -26.640 32.310 9.387 1.00 39.66 355 PHE A C 1
ATOM 2841 O O . PHE A 1 355 ? -26.172 33.126 8.606 1.00 39.66 355 PHE A O 1
ATOM 2848 N N . VAL A 1 356 ? -27.521 32.602 10.353 1.00 32.09 356 VAL A N 1
ATOM 2849 C CA . VAL A 1 356 ? -28.028 33.941 10.727 1.00 32.09 356 VAL A CA 1
ATOM 2850 C C . VAL A 1 356 ? -28.939 34.613 9.677 1.00 32.09 356 VAL A C 1
ATOM 2852 O O . VAL A 1 356 ? -28.987 34.244 8.507 1.00 32.09 356 VAL A O 1
ATOM 2855 N N . GLU A 1 357 ? -29.783 35.522 10.168 1.00 33.31 357 GLU A N 1
ATOM 2856 C CA . GLU A 1 357 ? -30.682 36.375 9.385 1.00 33.31 357 GLU A CA 1
ATOM 2857 C C . GLU A 1 357 ? -29.902 37.420 8.565 1.00 33.31 357 GLU A C 1
ATOM 2859 O O . GLU A 1 357 ? -28.704 37.608 8.757 1.00 33.31 357 GLU A O 1
ATOM 2864 N N . GLU A 1 358 ? -30.594 38.079 7.634 1.00 37.09 358 GLU A N 1
ATOM 2865 C CA . GLU A 1 358 ? -30.040 38.995 6.629 1.00 37.09 358 GLU A CA 1
ATOM 2866 C C . GLU A 1 358 ? -29.211 40.158 7.216 1.00 37.09 358 GLU A C 1
ATOM 2868 O O . GLU A 1 358 ? -29.750 41.222 7.504 1.00 37.09 358 GLU A O 1
ATOM 2873 N N . GLU A 1 359 ? -27.887 39.998 7.288 1.00 34.53 359 GLU A N 1
ATOM 2874 C CA . GLU A 1 359 ? -26.906 41.093 7.284 1.00 34.53 359 GLU A CA 1
ATOM 2875 C C . GLU A 1 359 ? -25.588 40.609 6.637 1.00 34.53 359 GLU A C 1
ATOM 2877 O O . GLU A 1 359 ? -25.234 39.431 6.705 1.00 34.53 359 GLU A O 1
ATOM 2882 N N . GLU A 1 360 ? -24.896 41.496 5.914 1.00 37.47 360 GLU A N 1
ATOM 2883 C CA . GLU A 1 360 ? -23.767 41.152 5.031 1.00 37.47 360 GLU A CA 1
ATOM 2884 C C . GLU A 1 360 ? -22.447 40.921 5.803 1.00 37.47 360 GLU A C 1
ATOM 2886 O O . GLU A 1 360 ? -21.532 41.740 5.737 1.00 37.47 360 GLU A O 1
ATOM 2891 N N . GLU A 1 361 ? -22.310 39.799 6.520 1.00 39.53 361 GLU A N 1
ATOM 2892 C CA . GLU A 1 361 ? -21.020 39.386 7.105 1.00 39.53 361 GLU A CA 1
ATOM 2893 C C . GLU A 1 361 ? -20.224 38.467 6.151 1.00 39.53 361 GLU A C 1
ATOM 2895 O O . GLU A 1 361 ? -20.687 37.405 5.726 1.00 39.53 361 GLU A O 1
ATOM 2900 N N . GLU A 1 362 ? -19.000 38.881 5.797 1.00 41.62 362 GLU A N 1
ATOM 2901 C CA . GLU A 1 362 ? -18.099 38.121 4.920 1.00 41.62 362 GLU A CA 1
ATOM 2902 C C . GLU A 1 362 ? -17.693 36.775 5.543 1.00 41.62 362 GLU A C 1
ATOM 2904 O O . GLU A 1 362 ? -17.061 36.714 6.602 1.00 41.62 362 GLU A O 1
ATOM 2909 N N . TYR A 1 363 ? -17.976 35.678 4.835 1.00 46.09 363 TYR A N 1
ATOM 2910 C CA . TYR A 1 363 ? -17.429 34.367 5.179 1.00 46.09 363 TYR A CA 1
ATOM 2911 C C . TYR A 1 363 ? -15.888 34.368 5.089 1.00 46.09 363 TYR A C 1
ATOM 2913 O O . TYR A 1 363 ? -15.319 34.967 4.169 1.00 46.09 363 TYR A O 1
ATOM 2921 N N . PRO A 1 364 ? -15.184 33.644 5.981 1.00 48.94 364 PRO A N 1
ATOM 2922 C CA . PRO A 1 364 ? -13.734 33.488 5.909 1.00 48.94 364 PRO A CA 1
ATOM 2923 C C . PRO A 1 364 ? -13.312 32.649 4.684 1.00 48.94 364 PRO A C 1
ATOM 2925 O O . PRO A 1 364 ? -13.106 31.442 4.774 1.00 48.94 364 PRO A O 1
ATOM 2928 N N . ASN A 1 365 ? -13.101 33.311 3.542 1.00 51.41 365 ASN A N 1
ATOM 2929 C CA . ASN A 1 365 ? -12.682 32.718 2.257 1.00 51.41 365 ASN A CA 1
ATOM 2930 C C . ASN A 1 365 ? -11.214 32.225 2.220 1.00 51.41 365 ASN A C 1
ATOM 2932 O O . ASN A 1 365 ? -10.601 32.126 1.156 1.00 51.41 365 ASN A O 1
ATOM 2936 N N . ARG A 1 366 ? -10.603 31.953 3.377 1.00 60.84 366 ARG A N 1
ATOM 2937 C CA . ARG A 1 366 ? -9.226 31.454 3.501 1.00 60.84 366 ARG A CA 1
ATOM 2938 C C . ARG A 1 366 ? -9.088 30.545 4.717 1.00 60.84 366 ARG A C 1
ATOM 2940 O O . ARG A 1 366 ? -9.805 30.705 5.701 1.00 60.84 366 ARG A O 1
ATOM 2947 N N . LYS A 1 367 ? -8.118 29.625 4.664 1.00 69.94 367 LYS A N 1
ATOM 2948 C CA . LYS A 1 367 ? -7.797 28.722 5.778 1.00 69.94 367 LYS A CA 1
ATOM 2949 C C . LYS A 1 367 ? -7.569 29.512 7.075 1.00 69.94 367 LYS A C 1
ATOM 2951 O O . LYS A 1 367 ? -6.874 30.531 7.068 1.00 69.94 367 LYS A O 1
ATOM 2956 N N . GLY A 1 368 ? -8.143 29.012 8.170 1.00 74.38 368 GLY A N 1
ATOM 2957 C CA . GLY A 1 368 ? -7.973 29.574 9.507 1.00 74.38 368 GLY A CA 1
ATOM 2958 C C . GLY A 1 368 ? -6.522 29.534 9.995 1.00 74.38 368 GLY A C 1
ATOM 2959 O O . GLY A 1 368 ? -5.657 28.860 9.428 1.00 74.38 368 GLY A O 1
ATOM 2960 N N . VAL A 1 369 ? -6.263 30.196 11.120 1.00 85.94 369 VAL A N 1
ATOM 2961 C CA . VAL A 1 369 ? -4.933 30.280 11.742 1.00 85.94 369 VAL A CA 1
ATOM 2962 C C . VAL A 1 369 ? -5.005 29.673 13.145 1.00 85.94 369 VAL A C 1
ATOM 2964 O O . VAL A 1 369 ? -5.905 30.016 13.911 1.00 85.94 369 VAL A O 1
ATOM 2967 N N . PHE A 1 370 ? -4.097 28.752 13.490 1.00 89.25 370 PHE A N 1
ATOM 2968 C CA . PHE A 1 370 ? -4.170 27.979 14.740 1.00 89.25 370 PHE A CA 1
ATOM 2969 C C . PHE A 1 370 ? -2.803 27.862 15.443 1.00 89.25 370 PHE A C 1
ATOM 2971 O O . PHE A 1 370 ? -1.799 27.617 14.768 1.00 89.25 370 PHE A O 1
ATOM 2978 N N . PRO A 1 371 ? -2.729 28.007 16.781 1.00 90.62 371 PRO A N 1
ATOM 2979 C CA . PRO A 1 371 ? -1.475 27.985 17.525 1.00 90.62 371 PRO A CA 1
ATOM 2980 C C . PRO A 1 371 ? -1.088 26.547 17.911 1.00 90.62 371 PRO A C 1
ATOM 2982 O O . PRO A 1 371 ? -1.137 26.160 19.078 1.00 90.62 371 PRO A O 1
ATOM 2985 N N . TYR A 1 372 ? -0.694 25.740 16.920 1.00 87.62 372 TYR A N 1
ATOM 2986 C CA . TYR A 1 372 ? -0.334 24.322 17.100 1.00 87.62 372 TYR A CA 1
ATOM 2987 C C . TYR A 1 372 ? 0.679 24.077 18.231 1.00 87.62 372 TYR A C 1
ATOM 2989 O O . TYR A 1 372 ? 0.497 23.166 19.030 1.00 87.62 372 TYR A O 1
ATOM 2997 N N . SER A 1 373 ? 1.716 24.914 18.330 1.00 85.81 373 SER A N 1
ATOM 2998 C CA . SER A 1 373 ? 2.763 24.821 19.359 1.00 85.81 373 SER A CA 1
ATOM 2999 C C . SER A 1 373 ? 2.255 25.100 20.782 1.00 85.81 373 SER A C 1
ATOM 3001 O O . SER A 1 373 ? 2.877 24.667 21.749 1.00 85.81 373 SER A O 1
ATOM 3003 N N . TYR A 1 374 ? 1.158 25.852 20.916 1.00 88.31 374 TYR A N 1
ATOM 3004 C CA . TYR A 1 374 ? 0.574 26.240 22.201 1.00 88.31 374 TYR A CA 1
ATOM 3005 C C . TYR A 1 374 ? -0.403 25.192 22.729 1.00 88.31 374 TYR A C 1
ATOM 3007 O O . TYR A 1 374 ? -0.422 24.923 23.931 1.00 88.31 374 TYR A O 1
ATOM 3015 N N . PHE A 1 375 ? -1.186 24.579 21.831 1.00 88.00 375 PHE A N 1
ATOM 3016 C CA . PHE A 1 375 ? -2.196 23.577 22.163 1.00 88.00 375 PHE A CA 1
ATOM 3017 C C . PHE A 1 375 ? -1.563 22.242 22.598 1.00 88.00 375 PHE A C 1
ATOM 3019 O O . PHE A 1 375 ? -1.512 21.259 21.865 1.00 88.00 375 PHE A O 1
ATOM 3026 N N . SER A 1 376 ? -1.048 22.246 23.825 1.00 87.31 376 SER A N 1
ATOM 3027 C CA . SER A 1 376 ? -0.254 21.178 24.438 1.00 87.31 376 SER A CA 1
ATOM 3028 C C . SER A 1 376 ? -1.059 20.263 25.363 1.00 87.31 376 SER A C 1
ATOM 3030 O O . SER A 1 376 ? -0.606 19.166 25.684 1.00 87.31 376 SER A O 1
ATOM 3032 N N . ASN A 1 377 ? -2.238 20.700 25.814 1.00 88.75 377 ASN A N 1
ATOM 3033 C CA . ASN A 1 377 ? -3.115 19.938 26.699 1.00 88.75 377 ASN A CA 1
ATOM 3034 C C . ASN A 1 377 ? -4.588 20.402 26.577 1.00 88.75 377 ASN A C 1
ATOM 3036 O O . ASN A 1 377 ? -4.837 21.516 26.105 1.00 88.75 377 ASN A O 1
ATOM 3040 N N . PRO A 1 378 ? -5.573 19.591 27.019 1.00 89.00 378 PRO A N 1
ATOM 3041 C CA . PRO A 1 378 ? -6.994 19.925 26.883 1.00 89.00 378 PRO A CA 1
ATOM 3042 C C . PRO A 1 378 ? -7.500 21.074 27.767 1.00 89.00 378 PRO A C 1
ATOM 3044 O O . PRO A 1 378 ? -8.569 21.610 27.481 1.00 89.00 378 PRO A O 1
ATOM 3047 N N . GLU A 1 379 ? -6.795 21.468 28.835 1.00 90.94 379 GLU A N 1
ATOM 3048 C CA . GLU A 1 379 ? -7.281 22.514 29.753 1.00 90.94 379 GLU A CA 1
ATOM 3049 C C . GLU A 1 379 ? -7.348 23.883 29.064 1.00 90.94 379 GLU A C 1
ATOM 3051 O O . GLU A 1 379 ? -8.291 24.639 29.307 1.00 90.94 379 GLU A O 1
ATOM 3056 N N . ILE A 1 380 ? -6.432 24.128 28.118 1.00 90.31 380 ILE A N 1
ATOM 3057 C CA . ILE A 1 380 ? -6.356 25.314 27.244 1.00 90.31 380 ILE A CA 1
ATOM 3058 C C . ILE A 1 380 ? -7.684 25.565 26.503 1.00 90.31 380 ILE A C 1
ATOM 3060 O O . ILE A 1 380 ? -8.058 26.708 26.254 1.00 90.31 380 ILE A O 1
ATOM 3064 N N . LEU A 1 381 ? -8.474 24.522 26.210 1.00 91.06 381 LEU A N 1
ATOM 3065 C CA . LEU A 1 381 ? -9.790 24.671 25.568 1.00 91.06 381 LEU A CA 1
ATOM 3066 C C . LEU A 1 381 ? -10.795 25.471 26.416 1.00 91.06 381 LEU A C 1
ATOM 3068 O O . LEU A 1 381 ? -11.787 25.968 25.880 1.00 91.06 381 LEU A O 1
ATOM 3072 N N . ASN A 1 382 ? -10.565 25.602 27.727 1.00 92.88 382 ASN A N 1
ATOM 3073 C CA . ASN A 1 382 ? -11.410 26.386 28.626 1.00 92.88 382 ASN A CA 1
ATOM 3074 C C . ASN A 1 382 ? -11.054 27.876 28.688 1.00 92.88 382 ASN A C 1
ATOM 3076 O O . ASN A 1 382 ? -11.824 28.629 29.288 1.00 92.88 382 ASN A O 1
ATOM 3080 N N . GLU A 1 383 ? -9.943 28.307 28.085 1.00 92.62 383 GLU A N 1
ATOM 3081 C CA . GLU A 1 383 ? -9.563 29.720 28.017 1.00 92.62 383 GLU A CA 1
ATOM 3082 C C . GLU A 1 383 ? -10.652 30.538 27.314 1.00 92.62 383 GLU A C 1
ATOM 3084 O O . GLU A 1 383 ? -11.170 30.143 26.271 1.00 92.62 383 GLU A O 1
ATOM 3089 N N . THR A 1 384 ? -11.025 31.680 27.894 1.00 92.12 384 THR A N 1
ATOM 3090 C CA . THR A 1 384 ? -12.159 32.507 27.437 1.00 92.12 384 THR A CA 1
ATOM 3091 C C . THR A 1 384 ? -11.769 33.590 26.428 1.00 92.12 384 THR A C 1
ATOM 3093 O O . THR A 1 384 ? -12.547 34.498 26.143 1.00 92.12 384 THR A O 1
ATOM 3096 N N . CYS A 1 385 ? -10.542 33.543 25.918 1.00 89.25 385 CYS A N 1
ATOM 3097 C CA . CYS A 1 385 ? -10.011 34.459 24.918 1.00 89.25 385 CYS A CA 1
ATOM 3098 C C . CYS A 1 385 ? -9.159 33.689 23.904 1.00 89.25 385 CYS A C 1
ATOM 3100 O O . CYS A 1 385 ? -8.755 32.553 24.145 1.00 89.25 385 CYS A O 1
ATOM 3102 N N . LEU A 1 386 ? -8.881 34.317 22.760 1.00 89.81 386 LEU A N 1
ATOM 3103 C CA . LEU A 1 386 ? -7.873 33.809 21.839 1.00 89.81 386 LEU A CA 1
ATOM 3104 C C . LEU A 1 386 ? -6.474 33.958 22.482 1.00 89.81 386 LEU A C 1
ATOM 3106 O O . LEU A 1 386 ? -6.193 35.033 23.029 1.00 89.81 386 LEU A O 1
ATOM 3110 N N . PRO A 1 387 ? -5.590 32.944 22.396 1.00 92.38 387 PRO A N 1
ATOM 3111 C CA . PRO A 1 387 ? -4.219 33.037 22.890 1.00 92.38 387 PRO A CA 1
ATOM 3112 C C . PRO A 1 387 ? -3.457 34.235 22.297 1.00 92.38 387 PRO A C 1
ATOM 3114 O O . PRO A 1 387 ? -3.718 34.627 21.158 1.00 92.38 387 PRO A O 1
ATOM 3117 N N . PRO A 1 388 ? -2.486 34.822 23.021 1.00 92.56 388 PRO A N 1
ATOM 3118 C CA . PRO A 1 388 ? -1.736 35.980 22.538 1.00 92.56 388 PRO A CA 1
ATOM 3119 C C . PRO A 1 388 ? -0.907 35.640 21.291 1.00 92.56 388 PRO A C 1
ATOM 3121 O O . PRO A 1 388 ? -0.435 34.517 21.148 1.00 92.56 388 PRO A O 1
ATOM 3124 N N . LYS A 1 389 ? -0.618 36.629 20.434 1.00 92.31 389 LYS A N 1
ATOM 3125 C CA . LYS A 1 389 ? 0.146 36.463 19.175 1.00 92.31 389 LYS A CA 1
ATOM 3126 C C . LYS A 1 389 ? 1.437 35.640 19.310 1.00 92.31 389 LYS A C 1
ATOM 3128 O O . LYS A 1 389 ? 1.770 34.864 18.421 1.00 92.31 389 LYS A O 1
ATOM 3133 N N . ALA A 1 390 ? 2.145 35.764 20.435 1.00 91.50 390 ALA A N 1
ATOM 3134 C CA . ALA A 1 390 ? 3.356 34.991 20.723 1.00 91.50 390 ALA A CA 1
ATOM 3135 C C . ALA A 1 390 ? 3.123 33.463 20.798 1.00 91.50 390 ALA A C 1
ATOM 3137 O O . ALA A 1 390 ? 4.024 32.696 20.476 1.00 91.50 390 ALA A O 1
ATOM 3138 N N . ALA A 1 391 ? 1.918 33.017 21.165 1.00 91.44 391 ALA A N 1
ATOM 3139 C CA . ALA A 1 391 ? 1.524 31.607 21.211 1.00 91.44 391 ALA A CA 1
ATOM 3140 C C . ALA A 1 391 ? 1.381 30.969 19.813 1.00 91.44 391 ALA A C 1
ATOM 3142 O O . ALA A 1 391 ? 1.468 29.753 19.670 1.00 91.44 391 ALA A O 1
ATOM 3143 N N . PHE A 1 392 ? 1.212 31.780 18.765 1.00 90.69 392 PHE A N 1
ATOM 3144 C CA . PHE A 1 392 ? 1.098 31.332 17.372 1.00 90.69 392 PHE A CA 1
ATOM 3145 C C . PHE A 1 392 ? 2.466 31.141 16.680 1.00 90.69 392 PHE A C 1
ATOM 3147 O O . PHE A 1 392 ? 2.548 31.112 15.452 1.00 90.69 392 PHE A O 1
ATOM 3154 N N . PHE A 1 393 ? 3.560 31.025 17.438 1.00 89.06 393 PHE A N 1
ATOM 3155 C CA . PHE A 1 393 ? 4.887 30.766 16.877 1.00 89.06 393 PHE A CA 1
ATOM 3156 C C . PHE A 1 393 ? 4.960 29.374 16.226 1.00 89.06 393 PHE A C 1
ATOM 3158 O O . PHE A 1 393 ? 4.611 28.362 16.842 1.00 89.06 393 PHE A O 1
ATOM 3165 N N . ASN A 1 394 ? 5.426 29.311 14.977 1.00 82.38 394 ASN A N 1
ATOM 3166 C CA . ASN A 1 394 ? 5.518 28.067 14.222 1.00 82.38 394 ASN A CA 1
ATOM 3167 C C . ASN A 1 394 ? 6.891 27.411 14.428 1.00 82.38 394 ASN A C 1
ATOM 3169 O O . ASN A 1 394 ? 7.892 27.852 13.862 1.00 82.38 394 ASN A O 1
ATOM 3173 N N . ASN A 1 395 ? 6.921 26.321 15.198 1.00 81.88 395 ASN A N 1
ATOM 3174 C CA . ASN A 1 395 ? 8.144 25.569 15.489 1.00 81.88 395 ASN A CA 1
ATOM 3175 C C . ASN A 1 395 ? 8.756 24.888 14.248 1.00 81.88 395 ASN A C 1
ATOM 3177 O O . ASN A 1 395 ? 9.963 24.674 14.221 1.00 81.88 395 ASN A O 1
ATOM 3181 N N . LEU A 1 396 ? 7.961 24.564 13.217 1.00 77.94 396 LEU A N 1
ATOM 3182 C CA . LEU A 1 396 ? 8.447 23.884 12.007 1.00 77.94 396 LEU A CA 1
ATOM 3183 C C . LEU A 1 396 ? 9.233 24.828 11.089 1.00 77.94 396 LEU A C 1
ATOM 3185 O O . LEU A 1 396 ? 10.251 24.436 10.530 1.00 77.94 396 LEU A O 1
ATOM 3189 N N . SER A 1 397 ? 8.775 26.075 10.942 1.00 81.75 397 SER A N 1
ATOM 3190 C CA . SER A 1 397 ? 9.463 27.106 10.152 1.00 81.75 397 SER A CA 1
ATOM 3191 C C . SER A 1 397 ? 10.369 28.014 10.987 1.00 81.75 397 SER A C 1
ATOM 3193 O O . SER A 1 397 ? 11.119 28.800 10.418 1.00 81.75 397 SER A O 1
ATOM 3195 N N . SER A 1 398 ? 10.311 27.920 12.321 1.00 85.56 398 SER A N 1
ATOM 3196 C CA . SER A 1 398 ? 10.990 28.825 13.263 1.00 85.56 398 SER A CA 1
ATOM 3197 C C . SER A 1 398 ? 10.642 30.307 13.050 1.00 85.56 398 SER A C 1
ATOM 3199 O O . SER A 1 398 ? 11.486 31.188 13.212 1.00 85.56 398 SER A O 1
ATOM 3201 N N . THR A 1 399 ? 9.385 30.595 12.692 1.00 87.50 399 THR A N 1
ATOM 3202 C CA . THR A 1 399 ? 8.898 31.957 12.411 1.00 87.50 399 THR A CA 1
ATOM 3203 C C . THR A 1 399 ? 7.684 32.333 13.266 1.00 87.50 399 THR A C 1
ATOM 3205 O O . THR A 1 399 ? 6.811 31.488 13.496 1.00 87.50 399 THR A O 1
ATOM 3208 N N . PRO A 1 400 ? 7.551 33.610 13.675 1.00 89.19 400 PRO A N 1
ATOM 3209 C CA . PRO A 1 400 ? 6.314 34.116 14.261 1.00 89.19 400 PRO A CA 1
ATOM 3210 C C . PRO A 1 400 ? 5.174 34.131 13.230 1.00 89.19 400 PRO A C 1
ATOM 3212 O O . PRO A 1 400 ? 5.411 34.149 12.020 1.00 89.19 400 PRO A O 1
ATOM 3215 N N . VAL A 1 401 ? 3.932 34.169 13.717 1.00 90.69 401 VAL A N 1
ATOM 3216 C CA . VAL A 1 401 ? 2.755 34.446 12.881 1.00 90.69 401 VAL A CA 1
ATOM 3217 C C . VAL A 1 401 ? 2.809 35.875 12.331 1.00 90.69 401 VAL A C 1
ATOM 3219 O O . VAL A 1 401 ? 3.258 36.797 13.022 1.00 90.69 401 VAL A O 1
ATOM 3222 N N . LYS A 1 402 ? 2.334 36.068 11.096 1.00 89.75 402 LYS A N 1
ATOM 3223 C CA . LYS A 1 402 ? 2.174 37.403 10.509 1.00 89.75 402 LYS A CA 1
ATOM 3224 C C . LYS A 1 402 ? 1.071 38.177 11.229 1.00 89.75 402 LYS A C 1
ATOM 3226 O O . LYS A 1 402 ? 0.125 37.590 11.745 1.00 89.75 402 LYS A O 1
ATOM 3231 N N . ASP A 1 403 ? 1.183 39.497 11.225 1.00 88.88 403 ASP A N 1
ATOM 3232 C CA . ASP A 1 403 ? 0.199 40.421 11.797 1.00 88.88 403 ASP A CA 1
ATOM 3233 C C . ASP A 1 403 ? -1.189 40.190 11.186 1.00 88.88 403 ASP A C 1
ATOM 3235 O O . ASP A 1 403 ? -2.113 39.834 11.909 1.00 88.88 403 ASP A O 1
ATOM 3239 N N . GLU A 1 404 ? -1.281 40.207 9.854 1.00 84.88 404 GLU A N 1
ATOM 3240 C CA . GLU A 1 404 ? -2.499 39.924 9.075 1.00 84.88 404 GLU A CA 1
ATOM 3241 C C . GLU A 1 404 ? -3.171 38.586 9.442 1.00 84.88 404 GLU A C 1
ATOM 3243 O O . GLU A 1 404 ? -4.394 38.495 9.527 1.00 84.88 404 GLU A O 1
ATOM 3248 N N . ASP A 1 405 ? -2.374 37.538 9.671 1.00 83.44 405 ASP A N 1
ATOM 3249 C CA . ASP A 1 405 ? -2.865 36.192 9.986 1.00 83.44 405 ASP A CA 1
ATOM 3250 C C . ASP A 1 405 ? -3.415 36.112 11.424 1.00 83.44 405 ASP A C 1
ATOM 3252 O O . ASP A 1 405 ? -4.392 35.408 11.688 1.00 83.44 405 ASP A O 1
ATOM 3256 N N . TYR A 1 406 ? -2.819 36.854 12.359 1.00 89.31 406 TYR A N 1
ATOM 3257 C CA . TYR A 1 406 ? -3.294 36.936 13.741 1.00 89.31 406 TYR A CA 1
ATOM 3258 C C . TYR A 1 406 ? -4.498 37.877 13.895 1.00 89.31 406 TYR A C 1
ATOM 3260 O O . TYR A 1 406 ? -5.439 37.557 14.621 1.00 89.31 406 TYR A O 1
ATOM 3268 N N . ASP A 1 407 ? -4.518 38.997 13.172 1.00 79.94 407 ASP A N 1
ATOM 3269 C CA . ASP A 1 407 ? -5.668 39.903 13.128 1.00 79.94 407 ASP A CA 1
ATOM 3270 C C . ASP A 1 407 ? -6.890 39.207 12.509 1.00 79.94 407 ASP A C 1
ATOM 3272 O O . ASP A 1 407 ? -8.006 39.353 13.010 1.00 79.94 407 ASP A O 1
ATOM 3276 N N . PHE A 1 408 ? -6.680 38.354 11.500 1.00 78.81 408 PHE A N 1
ATOM 3277 C CA . PHE A 1 408 ? -7.715 37.467 10.966 1.00 78.81 408 PHE A CA 1
ATOM 3278 C C . PHE A 1 408 ? -8.218 36.451 12.007 1.00 78.81 408 PHE A C 1
ATOM 3280 O O . PHE A 1 408 ? -9.426 36.262 12.140 1.00 78.81 408 PHE A O 1
ATOM 3287 N N . ALA A 1 409 ? -7.331 35.843 12.804 1.00 81.56 409 ALA A N 1
ATOM 3288 C CA . ALA A 1 409 ? -7.735 34.950 13.897 1.00 81.56 409 ALA A CA 1
ATOM 3289 C C . ALA A 1 409 ? -8.585 35.676 14.962 1.00 81.56 409 ALA A C 1
ATOM 3291 O O . ALA A 1 409 ? -9.600 35.147 15.423 1.00 81.56 409 ALA A O 1
ATOM 3292 N N . LEU A 1 410 ? -8.212 36.914 15.316 1.00 80.31 410 LEU A N 1
ATOM 3293 C CA . LEU A 1 410 ? -8.984 37.777 16.216 1.00 80.31 410 LEU A CA 1
ATOM 3294 C C . LEU A 1 410 ? -10.344 38.175 15.632 1.00 80.31 410 LEU A C 1
ATOM 3296 O O . LEU A 1 410 ? -11.326 38.215 16.375 1.00 80.31 410 LEU A O 1
ATOM 3300 N N . LEU A 1 411 ? -10.407 38.474 14.332 1.00 76.38 411 LEU A N 1
ATOM 3301 C CA . LEU A 1 411 ? -11.652 38.765 13.624 1.00 76.38 411 LEU A CA 1
ATOM 3302 C C . LEU A 1 411 ? -12.591 37.557 13.692 1.00 76.38 411 LEU A C 1
ATOM 3304 O O . LEU A 1 411 ? -13.688 37.681 14.225 1.00 76.38 411 LEU A O 1
ATOM 3308 N N . VAL A 1 412 ? -12.124 36.375 13.277 1.00 72.31 412 VAL A N 1
ATOM 3309 C CA . VAL A 1 412 ? -12.901 35.124 13.314 1.00 72.31 412 VAL A CA 1
ATOM 3310 C C . VAL A 1 412 ? -13.413 34.819 14.729 1.00 72.31 412 VAL A C 1
ATOM 3312 O O . VAL A 1 412 ? -14.603 34.559 14.903 1.00 72.31 412 VAL A O 1
ATOM 3315 N N . PHE A 1 413 ? -12.566 34.924 15.761 1.00 76.00 413 PHE A N 1
ATOM 3316 C CA . PHE A 1 413 ? -12.981 34.694 17.153 1.00 76.00 413 PHE A CA 1
ATOM 3317 C C . PHE A 1 413 ? -14.114 35.643 17.599 1.00 76.00 413 PHE A C 1
ATOM 3319 O O . PHE A 1 413 ? -15.022 35.233 18.326 1.00 76.00 413 PHE A O 1
ATOM 3326 N N . ARG A 1 414 ? -14.084 36.909 17.153 1.00 74.38 414 ARG A N 1
ATOM 3327 C CA . ARG A 1 414 ? -15.089 37.934 17.490 1.00 74.38 414 ARG A CA 1
ATOM 3328 C C . ARG A 1 414 ? -16.379 37.789 16.683 1.00 74.38 414 ARG A C 1
ATOM 3330 O O . ARG A 1 414 ? -17.445 37.762 17.293 1.00 74.38 414 ARG A O 1
ATOM 3337 N N . THR A 1 415 ? -16.291 37.680 15.357 1.00 70.56 415 THR A N 1
ATOM 3338 C CA . THR A 1 415 ? -17.444 37.582 14.441 1.00 70.56 415 THR A CA 1
ATOM 3339 C C . THR A 1 415 ? -18.308 36.370 14.782 1.00 70.56 415 THR A C 1
ATOM 3341 O O . THR A 1 415 ? -19.506 36.502 15.025 1.00 70.56 415 THR A O 1
ATOM 3344 N N . PHE A 1 416 ? -17.684 35.202 14.965 1.00 68.81 416 PHE A N 1
ATOM 3345 C CA . PHE A 1 416 ? -18.383 33.972 15.352 1.00 68.81 416 PHE A CA 1
ATOM 3346 C C . PHE A 1 416 ? -18.704 33.888 16.858 1.00 68.81 416 PHE A C 1
ATOM 3348 O O . PHE A 1 416 ? -19.196 32.865 17.329 1.00 68.81 416 PHE A O 1
ATOM 3355 N N . LYS A 1 417 ? -18.466 34.968 17.621 1.00 78.31 417 LYS A N 1
ATOM 3356 C CA . LYS A 1 417 ? -18.848 35.131 19.039 1.00 78.31 417 LYS A CA 1
ATOM 3357 C C . LYS A 1 417 ? -18.351 33.979 19.929 1.00 78.31 417 LYS A C 1
ATOM 3359 O O . LYS A 1 417 ? -19.060 33.543 20.840 1.00 78.31 417 LYS A O 1
ATOM 3364 N N . CYS A 1 418 ? -17.126 33.509 19.671 1.00 79.56 418 CYS A N 1
ATOM 3365 C CA . CYS A 1 418 ? -16.477 32.449 20.442 1.00 79.56 418 CYS A CA 1
ATOM 3366 C C . CYS A 1 418 ? -16.361 32.873 21.916 1.00 79.56 418 CYS A C 1
ATOM 3368 O O . CYS A 1 418 ? -15.889 33.968 22.227 1.00 79.56 418 CYS A O 1
ATOM 3370 N N . LYS A 1 419 ? -16.802 32.011 22.835 1.00 86.88 419 LYS A N 1
ATOM 3371 C CA . LYS A 1 419 ? -16.749 32.229 24.292 1.00 86.88 419 LYS A CA 1
ATOM 3372 C C . LYS A 1 419 ? -15.562 31.518 24.929 1.00 86.88 419 LYS A C 1
ATOM 3374 O O . LYS A 1 419 ? -15.116 31.920 26.001 1.00 86.88 419 LYS A O 1
ATOM 3379 N N . LYS A 1 420 ? -15.086 30.453 24.285 1.00 92.00 420 LYS A N 1
ATOM 3380 C CA . LYS A 1 420 ? -13.936 29.642 24.674 1.00 92.00 420 LYS A CA 1
ATOM 3381 C C . LYS A 1 420 ? -13.033 29.349 23.481 1.00 92.00 420 LYS A C 1
ATOM 3383 O O . LYS A 1 420 ? -13.482 29.335 22.336 1.00 92.00 420 LYS A O 1
ATOM 3388 N N . PHE A 1 421 ? -11.777 29.010 23.755 1.00 91.12 421 PHE A N 1
ATOM 3389 C CA . PHE A 1 421 ? -10.856 28.487 22.747 1.00 91.12 421 PHE A CA 1
ATOM 3390 C C . PHE A 1 421 ? -11.344 27.155 22.136 1.00 91.12 421 PHE A C 1
ATOM 3392 O O . PHE A 1 421 ? -11.079 26.890 20.965 1.00 91.12 421 PHE A O 1
ATOM 3399 N N . ALA A 1 422 ? -12.146 26.370 22.871 1.00 88.50 422 ALA A N 1
ATOM 3400 C CA . ALA A 1 422 ? -12.901 25.231 22.333 1.00 88.50 422 ALA A CA 1
ATOM 3401 C C . ALA A 1 422 ? -13.765 25.592 21.109 1.00 88.50 422 ALA A C 1
ATOM 3403 O O . ALA A 1 422 ? -13.719 24.889 20.101 1.00 88.50 422 ALA A O 1
ATOM 3404 N N . ASP A 1 423 ? -14.513 26.698 21.181 1.00 79.12 423 ASP A N 1
ATOM 3405 C CA . ASP A 1 423 ? -15.424 27.133 20.114 1.00 79.12 423 ASP A CA 1
ATOM 3406 C C . ASP A 1 423 ? -14.624 27.514 18.853 1.00 79.12 423 ASP A C 1
ATOM 3408 O O . ASP A 1 423 ? -14.989 27.166 17.730 1.00 79.12 423 ASP A O 1
ATOM 3412 N N . TYR A 1 424 ? -13.471 28.164 19.054 1.00 82.06 424 TYR A N 1
ATOM 3413 C CA . TYR A 1 424 ? -12.540 28.520 17.983 1.00 82.06 424 TYR A CA 1
ATOM 3414 C C . TYR A 1 424 ? -11.896 27.288 17.330 1.00 82.06 424 TYR A C 1
ATOM 3416 O O . TYR A 1 424 ? -11.773 27.238 16.107 1.00 82.06 424 TYR A O 1
ATOM 3424 N N . LEU A 1 425 ? -11.522 26.268 18.115 1.00 87.38 425 LEU A N 1
ATOM 3425 C CA . LEU A 1 425 ? -11.027 24.991 17.585 1.00 87.38 425 LEU A CA 1
ATOM 3426 C C . LEU A 1 425 ? -12.103 24.264 16.765 1.00 87.38 425 LEU A C 1
ATOM 3428 O O . LEU A 1 425 ? -11.800 23.763 15.683 1.00 87.38 425 LEU A O 1
ATOM 3432 N N . GLN A 1 426 ? -13.350 24.224 17.244 1.00 78.25 426 GLN A N 1
ATOM 3433 C CA . GLN A 1 426 ? -14.452 23.596 16.514 1.00 78.25 426 GLN A CA 1
ATOM 3434 C C . GLN A 1 426 ? -14.685 24.287 15.163 1.00 78.25 426 GLN A C 1
ATOM 3436 O O . GLN A 1 426 ? -14.753 23.614 14.134 1.00 78.25 426 GLN A O 1
ATOM 3441 N N . LEU A 1 427 ? -14.724 25.623 15.152 1.00 71.75 427 LEU A N 1
ATOM 3442 C CA . LEU A 1 427 ? -14.850 26.414 13.929 1.00 71.75 427 LEU A CA 1
ATOM 3443 C C . LEU A 1 427 ? -13.658 26.201 12.979 1.00 71.75 427 LEU A C 1
ATOM 3445 O O . LEU A 1 427 ? -13.852 26.022 11.779 1.00 71.75 427 LEU A O 1
ATOM 3449 N N . TYR A 1 428 ? -12.429 26.158 13.507 1.00 77.75 428 TYR A N 1
ATOM 3450 C CA . TYR A 1 428 ? -11.220 25.871 12.728 1.00 77.75 428 TYR A CA 1
ATOM 3451 C C . TYR A 1 428 ? -11.303 24.514 12.016 1.00 77.75 428 TYR A C 1
ATOM 3453 O O . TYR A 1 428 ? -11.047 24.424 10.815 1.00 77.75 428 TYR A O 1
ATOM 3461 N N . GLN A 1 429 ? -11.699 23.465 12.743 1.00 77.25 429 GLN A N 1
ATOM 3462 C CA . GLN A 1 429 ? -11.853 22.115 12.197 1.00 77.25 429 GLN A CA 1
ATOM 3463 C C . GLN A 1 429 ? -12.974 22.041 11.153 1.00 77.25 429 GLN A C 1
ATOM 3465 O O . GLN A 1 429 ? -12.790 21.427 10.103 1.00 77.25 429 GLN A O 1
ATOM 3470 N N . GLN A 1 430 ? -14.113 22.693 11.405 1.00 68.31 430 GLN A N 1
ATOM 3471 C CA . GLN A 1 430 ? -15.217 22.767 10.444 1.00 68.31 430 GLN A CA 1
ATOM 3472 C C . GLN A 1 430 ? -14.790 23.459 9.144 1.00 68.31 430 GLN A C 1
ATOM 3474 O O . GLN A 1 430 ? -15.054 22.929 8.066 1.00 68.31 430 GLN A O 1
ATOM 3479 N N . LEU A 1 431 ? -14.078 24.589 9.228 1.00 68.25 431 LEU A N 1
ATOM 3480 C CA . LEU A 1 431 ? -13.561 25.299 8.054 1.00 68.25 431 LEU A CA 1
ATOM 3481 C C . LEU A 1 431 ? -12.574 24.442 7.248 1.00 68.25 431 LEU A C 1
ATOM 3483 O O . LEU A 1 431 ? -12.695 24.378 6.027 1.00 68.25 431 LEU A O 1
ATOM 3487 N N . ASP A 1 432 ? -11.647 23.737 7.902 1.00 67.69 432 ASP A N 1
ATOM 3488 C CA . ASP A 1 432 ? -10.697 22.846 7.218 1.00 67.69 432 ASP A CA 1
ATOM 3489 C C . ASP A 1 432 ? -11.408 21.696 6.469 1.00 67.69 432 ASP A C 1
ATOM 3491 O O . ASP A 1 432 ? -11.033 21.374 5.338 1.00 67.69 432 ASP A O 1
ATOM 3495 N N . VAL A 1 433 ? -12.467 21.112 7.048 1.00 71.19 433 VAL A N 1
ATOM 3496 C CA . VAL A 1 433 ? -13.271 20.063 6.388 1.00 71.19 433 VAL A CA 1
ATOM 3497 C C . VAL A 1 433 ? -14.101 20.626 5.229 1.00 71.19 433 VAL A C 1
ATOM 3499 O O . VAL A 1 433 ? -14.149 20.007 4.165 1.00 71.19 433 VAL A O 1
ATOM 3502 N N . ILE A 1 434 ? -14.729 21.795 5.398 1.00 66.38 434 ILE A N 1
ATOM 3503 C CA . ILE A 1 434 ? -15.557 22.434 4.361 1.00 66.38 434 ILE A CA 1
ATOM 3504 C C . ILE A 1 434 ? -14.703 22.836 3.152 1.00 66.38 434 ILE A C 1
ATOM 3506 O O . ILE A 1 434 ? -15.048 22.483 2.025 1.00 66.38 434 ILE A O 1
ATOM 3510 N N . LEU A 1 435 ? -13.557 23.490 3.375 1.00 67.38 435 LEU A N 1
ATOM 3511 C CA . LEU A 1 435 ? -12.633 23.890 2.306 1.00 67.38 435 LEU A CA 1
ATOM 3512 C C . LEU A 1 435 ? -12.118 22.674 1.518 1.00 67.38 435 LEU A C 1
ATOM 3514 O O . LEU A 1 435 ? -12.050 22.710 0.287 1.00 67.38 435 LEU A O 1
ATOM 3518 N N . LEU A 1 436 ? -11.799 21.571 2.206 1.00 71.25 436 LEU A N 1
ATOM 3519 C CA . LEU A 1 436 ? -11.404 20.323 1.551 1.00 71.25 436 LEU A CA 1
ATOM 3520 C C . LEU A 1 436 ? -12.555 19.726 0.725 1.00 71.25 436 LEU A C 1
ATOM 3522 O O . LEU A 1 436 ? -12.338 19.319 -0.418 1.00 71.25 436 LEU A O 1
ATOM 3526 N N . ALA A 1 437 ? -13.773 19.695 1.272 1.00 68.75 437 ALA A N 1
ATOM 3527 C CA . ALA A 1 437 ? -14.950 19.173 0.584 1.00 68.75 437 ALA A CA 1
ATOM 3528 C C . ALA A 1 437 ? -15.308 19.989 -0.671 1.00 68.75 437 ALA A C 1
ATOM 3530 O O . ALA A 1 437 ? -15.647 19.403 -1.703 1.00 68.75 437 ALA A O 1
ATOM 3531 N N . GLU A 1 438 ? -15.187 21.317 -0.624 1.00 71.69 438 GLU A N 1
ATOM 3532 C CA . GLU A 1 438 ? -15.426 22.207 -1.763 1.00 71.69 438 GLU A CA 1
ATOM 3533 C C . GLU A 1 438 ? -14.396 21.982 -2.882 1.00 71.69 438 GLU A C 1
ATOM 3535 O O . GLU A 1 438 ? -14.764 21.683 -4.026 1.00 71.69 438 GLU A O 1
ATOM 3540 N N . VAL A 1 439 ? -13.100 22.034 -2.548 1.00 75.25 439 VAL A N 1
ATOM 3541 C CA . VAL A 1 439 ? -12.004 21.807 -3.504 1.00 75.25 439 VAL A CA 1
ATOM 3542 C C . VAL A 1 439 ? -12.109 20.416 -4.126 1.00 75.25 439 VAL A C 1
ATOM 3544 O O . VAL A 1 439 ? -12.003 20.277 -5.348 1.00 75.25 439 VAL A O 1
ATOM 3547 N N . PHE A 1 440 ? -12.379 19.385 -3.321 1.00 78.00 440 PHE A N 1
ATOM 3548 C CA . PHE A 1 440 ? -12.521 18.018 -3.812 1.00 78.00 440 PHE A CA 1
ATOM 3549 C C . PHE A 1 440 ? -13.783 17.827 -4.668 1.00 78.00 440 PHE A C 1
ATOM 3551 O O . PHE A 1 440 ? -13.742 17.112 -5.669 1.00 78.00 440 PHE A O 1
ATOM 3558 N N . THR A 1 441 ? -14.885 18.519 -4.362 1.00 74.25 441 THR A N 1
ATOM 3559 C CA . THR A 1 441 ? -16.095 18.515 -5.203 1.00 74.25 441 THR A CA 1
ATOM 3560 C C . THR A 1 441 ? -15.831 19.172 -6.561 1.00 74.25 441 THR A C 1
ATOM 3562 O O . THR A 1 441 ? -16.194 18.606 -7.595 1.00 74.25 441 THR A O 1
ATOM 3565 N N . SER A 1 442 ? -15.132 20.312 -6.589 1.00 77.12 442 SER A N 1
ATOM 3566 C CA . SER A 1 442 ? -14.708 20.978 -7.832 1.00 77.12 442 SER A CA 1
ATOM 3567 C C . SER A 1 442 ? -13.759 20.097 -8.657 1.00 77.12 442 SER A C 1
ATOM 3569 O O . SER A 1 442 ? -13.930 19.942 -9.870 1.00 77.12 442 SER A O 1
ATOM 3571 N N . PHE A 1 443 ? -12.791 19.451 -8.000 1.00 82.31 443 PHE A N 1
ATOM 3572 C CA . PHE A 1 443 ? -11.886 18.482 -8.620 1.00 82.31 443 PHE A CA 1
ATOM 3573 C C . PHE A 1 443 ? -12.655 17.299 -9.225 1.00 82.31 443 PHE A C 1
ATOM 3575 O O . PHE A 1 443 ? -12.485 16.995 -10.405 1.00 82.31 443 PHE A O 1
ATOM 3582 N N . ARG A 1 444 ? -13.590 16.707 -8.473 1.00 86.00 444 ARG A N 1
ATOM 3583 C CA . ARG A 1 444 ? -14.465 15.619 -8.929 1.00 86.00 444 ARG A CA 1
ATOM 3584 C C . ARG A 1 444 ? -15.285 15.991 -10.157 1.00 86.00 444 ARG A C 1
ATOM 3586 O O . ARG A 1 444 ? -15.309 15.224 -11.119 1.00 86.00 444 ARG A O 1
ATOM 3593 N N . GLN A 1 445 ? -15.897 17.174 -10.168 1.00 78.19 445 GLN A N 1
ATOM 3594 C CA . GLN A 1 445 ? -16.620 17.683 -11.336 1.00 78.19 445 GLN A CA 1
ATOM 3595 C C . GLN A 1 445 ? -15.701 17.810 -12.561 1.00 78.19 445 GLN A C 1
ATOM 3597 O O . GLN A 1 445 ? -16.054 17.321 -13.636 1.00 78.19 445 GLN A O 1
ATOM 3602 N N . LYS A 1 446 ? -14.500 18.385 -12.407 1.00 84.00 446 LYS A N 1
ATOM 3603 C CA . LYS A 1 446 ? -13.518 18.522 -13.499 1.00 84.00 446 LYS A CA 1
ATOM 3604 C C . LYS A 1 446 ? -13.045 17.164 -14.027 1.00 84.00 446 LYS A C 1
ATOM 3606 O O . LYS A 1 446 ? -13.019 16.957 -15.238 1.00 84.00 446 LYS A O 1
ATOM 3611 N N . CYS A 1 447 ? -12.730 16.206 -13.163 1.00 79.12 447 CYS A N 1
ATOM 3612 C CA . CYS A 1 447 ? -12.299 14.867 -13.575 1.00 79.12 447 CYS A CA 1
ATOM 3613 C C . CYS A 1 447 ? -13.410 14.089 -14.305 1.00 79.12 447 CYS A C 1
ATOM 3615 O O . CYS A 1 447 ? -13.163 13.484 -15.354 1.00 79.12 447 CYS A O 1
ATOM 3617 N N . LEU A 1 448 ? -14.656 14.190 -13.830 1.00 81.19 448 LEU A N 1
ATOM 3618 C CA . LEU A 1 448 ? -15.830 13.654 -14.524 1.00 81.19 448 LEU A CA 1
ATOM 3619 C C . LEU A 1 448 ? -16.093 14.369 -15.860 1.00 81.19 448 LEU A C 1
ATOM 3621 O O . LEU A 1 448 ? -16.534 13.732 -16.819 1.00 81.19 448 LEU A O 1
ATOM 3625 N N . GLN A 1 449 ? -15.791 15.666 -15.965 1.00 87.56 449 GLN A N 1
ATOM 3626 C CA . GLN A 1 449 ? -15.915 16.436 -17.202 1.00 87.56 449 GLN A CA 1
ATOM 3627 C C . GLN A 1 449 ? -14.858 16.033 -18.241 1.00 87.56 449 GLN A C 1
ATOM 3629 O O . GLN A 1 449 ? -15.234 15.686 -19.363 1.00 87.56 449 GLN A O 1
ATOM 3634 N N . PHE A 1 450 ? -13.571 16.064 -17.886 1.00 86.31 450 PHE A N 1
ATOM 3635 C CA . PHE A 1 450 ? -12.454 15.883 -18.820 1.00 86.31 450 PHE A CA 1
ATOM 3636 C C . PHE A 1 450 ? -12.078 14.412 -19.041 1.00 86.31 450 PHE A C 1
ATOM 3638 O O . PHE A 1 450 ? -11.990 13.971 -20.183 1.00 86.31 450 PHE A O 1
ATOM 3645 N N . TYR A 1 451 ? -11.911 13.627 -17.974 1.00 83.38 451 TYR A N 1
ATOM 3646 C CA . TYR A 1 451 ? -11.427 12.239 -18.056 1.00 83.38 451 TYR A CA 1
ATOM 3647 C C . TYR A 1 451 ? -12.564 11.205 -18.105 1.00 83.38 451 TYR A C 1
ATOM 3649 O O . TYR A 1 451 ? -12.350 10.029 -18.418 1.00 83.38 451 TYR A O 1
ATOM 3657 N N . LYS A 1 452 ? -13.798 11.623 -17.786 1.00 86.94 452 LYS A N 1
ATOM 3658 C CA . LYS A 1 452 ? -14.946 10.731 -17.532 1.00 86.94 452 LYS A CA 1
ATOM 3659 C C . LYS A 1 452 ? -14.614 9.677 -16.461 1.00 86.94 452 LYS A C 1
ATOM 3661 O O . LYS A 1 452 ? -14.995 8.515 -16.603 1.00 86.94 452 LYS A O 1
ATOM 3666 N N . LEU A 1 453 ? -13.818 10.062 -15.465 1.00 77.25 453 LEU A N 1
ATOM 3667 C CA . LEU A 1 453 ? -13.376 9.240 -14.337 1.00 77.25 453 LEU A CA 1
ATOM 3668 C C . LEU A 1 453 ? -13.713 9.984 -13.045 1.00 77.25 453 LEU A C 1
ATOM 3670 O O . LEU A 1 453 ? -13.567 11.204 -12.984 1.00 77.25 453 LEU A O 1
ATOM 3674 N N . ASP A 1 454 ? -14.182 9.255 -12.037 1.00 83.94 454 ASP A N 1
ATOM 3675 C CA . ASP A 1 454 ? -14.510 9.819 -10.729 1.00 83.94 454 ASP A CA 1
ATOM 3676 C C . ASP A 1 454 ? -13.304 9.661 -9.786 1.00 83.94 454 ASP A C 1
ATOM 3678 O O . ASP A 1 454 ? -12.944 8.518 -9.498 1.00 83.94 454 ASP A O 1
ATOM 3682 N N . PRO A 1 455 ? -12.668 10.741 -9.289 1.00 72.62 455 PRO A N 1
ATOM 3683 C CA . PRO A 1 455 ? -11.546 10.644 -8.355 1.00 72.62 455 PRO A CA 1
ATOM 3684 C C . PRO A 1 455 ? -11.893 9.904 -7.058 1.00 72.62 455 PRO A C 1
ATOM 3686 O O . PRO A 1 455 ? -10.989 9.393 -6.417 1.00 72.62 455 PRO A O 1
ATOM 3689 N N . CYS A 1 456 ? -13.174 9.752 -6.693 1.00 79.00 456 CYS A N 1
ATOM 3690 C CA . CYS A 1 456 ? -13.587 8.890 -5.577 1.00 79.00 456 CYS A CA 1
ATOM 3691 C C . CYS A 1 456 ? -13.286 7.388 -5.778 1.00 79.00 456 CYS A C 1
ATOM 3693 O O . CYS A 1 456 ? -13.545 6.594 -4.873 1.00 79.00 456 CYS A O 1
ATOM 3695 N N . HIS A 1 457 ? -12.815 6.973 -6.957 1.00 75.38 457 HIS A N 1
ATOM 3696 C CA . HIS A 1 457 ? -12.424 5.593 -7.260 1.00 75.38 457 HIS A CA 1
ATOM 3697 C C . HIS A 1 457 ? -10.905 5.367 -7.296 1.00 75.38 457 HIS A C 1
ATOM 3699 O O . HIS A 1 457 ? -10.494 4.240 -7.552 1.00 75.38 457 HIS A O 1
ATOM 3705 N N . PHE A 1 458 ? -10.099 6.396 -7.019 1.00 71.56 458 PHE A N 1
ATOM 3706 C CA . PHE A 1 458 ? -8.635 6.355 -7.071 1.00 71.56 458 PHE A CA 1
ATOM 3707 C C . PHE A 1 458 ? -8.064 6.855 -5.741 1.00 71.56 458 PHE A C 1
ATOM 3709 O O . PHE A 1 458 ? -8.586 7.809 -5.162 1.00 71.56 458 PHE A O 1
ATOM 3716 N N . ILE A 1 459 ? -6.997 6.226 -5.247 1.00 73.25 459 ILE A N 1
ATOM 3717 C CA . ILE A 1 459 ? -6.379 6.602 -3.959 1.00 73.25 459 ILE A CA 1
ATOM 3718 C C . ILE A 1 459 ? -5.608 7.915 -4.085 1.00 73.25 459 ILE A C 1
ATOM 3720 O O . ILE A 1 459 ? -5.606 8.752 -3.183 1.00 73.25 459 ILE A O 1
ATOM 3724 N N . THR A 1 460 ? -4.940 8.091 -5.225 1.00 73.69 460 THR A N 1
ATOM 3725 C CA . THR A 1 460 ? -4.036 9.208 -5.483 1.00 73.69 460 THR A CA 1
ATOM 3726 C C . THR A 1 460 ? -4.373 9.893 -6.803 1.00 73.69 460 THR A C 1
ATOM 3728 O O . THR A 1 460 ? -4.974 9.317 -7.713 1.00 73.69 460 THR A O 1
ATOM 3731 N N . ALA A 1 461 ? -3.925 11.141 -6.945 1.00 79.56 461 ALA A N 1
ATOM 3732 C CA . ALA A 1 461 ? -4.009 11.845 -8.219 1.00 79.56 461 ALA A CA 1
ATOM 3733 C C . ALA A 1 461 ? -3.161 11.177 -9.322 1.00 79.56 461 ALA A C 1
ATOM 3735 O O . ALA A 1 461 ? -3.507 11.312 -10.491 1.00 79.56 461 ALA A O 1
ATOM 3736 N N . ALA A 1 462 ? -2.087 10.457 -8.968 1.00 84.56 462 ALA A N 1
ATOM 3737 C CA . ALA A 1 462 ? -1.216 9.764 -9.921 1.00 84.56 462 ALA A CA 1
ATOM 3738 C C . ALA A 1 462 ? -1.898 8.534 -10.546 1.00 84.56 462 ALA A C 1
ATOM 3740 O O . ALA A 1 462 ? -1.844 8.345 -11.757 1.00 84.56 462 ALA A O 1
ATOM 3741 N N . ASP A 1 463 ? -2.605 7.748 -9.734 1.00 82.25 463 ASP A N 1
ATOM 3742 C CA . ASP A 1 463 ? -3.416 6.614 -10.190 1.00 82.25 463 ASP A CA 1
ATOM 3743 C C . ASP A 1 463 ? -4.540 7.079 -11.143 1.00 82.25 463 ASP A C 1
ATOM 3745 O O . ASP A 1 463 ? -4.711 6.556 -12.250 1.00 82.25 463 ASP A O 1
ATOM 3749 N N . LEU A 1 464 ? -5.227 8.173 -10.786 1.00 84.12 464 LEU A N 1
ATOM 3750 C CA . LEU A 1 464 ? -6.206 8.822 -11.661 1.00 84.12 464 LEU A CA 1
ATOM 3751 C C . LEU A 1 464 ? -5.597 9.304 -12.989 1.00 84.12 464 LEU A C 1
ATOM 3753 O O . LEU A 1 464 ? -6.208 9.095 -14.040 1.00 84.12 464 LEU A O 1
ATOM 3757 N N . THR A 1 465 ? -4.446 9.989 -12.977 1.00 88.94 465 THR A N 1
ATOM 3758 C CA . THR A 1 465 ? -3.842 10.526 -14.212 1.00 88.94 465 THR A CA 1
ATOM 3759 C C . THR A 1 465 ? -3.271 9.426 -15.098 1.00 88.94 465 THR A C 1
ATOM 3761 O O . THR A 1 465 ? -3.410 9.518 -16.318 1.00 88.94 465 THR A O 1
ATOM 3764 N N . TRP A 1 466 ? -2.718 8.358 -14.516 1.00 87.44 466 TRP A N 1
ATOM 3765 C CA . TRP A 1 466 ? -2.295 7.159 -15.239 1.00 87.44 466 TRP A CA 1
ATOM 3766 C C . TRP A 1 466 ? -3.474 6.489 -15.954 1.00 87.44 466 TRP A C 1
ATOM 3768 O O . TRP A 1 466 ? -3.453 6.322 -17.176 1.00 87.44 466 TRP A O 1
ATOM 3778 N N . ASN A 1 467 ? -4.561 6.212 -15.227 1.00 87.62 467 ASN A N 1
ATOM 3779 C CA . ASN A 1 467 ? -5.777 5.634 -15.799 1.00 87.62 467 ASN A CA 1
ATOM 3780 C C . ASN A 1 467 ? -6.447 6.558 -16.829 1.00 87.62 467 ASN A C 1
ATOM 3782 O O . ASN A 1 467 ? -6.959 6.083 -17.845 1.00 87.62 467 ASN A O 1
ATOM 3786 N N . ALA A 1 468 ? -6.424 7.879 -16.619 1.00 89.69 468 ALA A N 1
ATOM 3787 C CA . ALA A 1 468 ? -6.880 8.849 -17.615 1.00 89.69 468 ALA A CA 1
ATOM 3788 C C . ALA A 1 468 ? -6.025 8.794 -18.894 1.00 89.69 468 ALA A C 1
ATOM 3790 O O . ALA A 1 468 ? -6.583 8.812 -19.992 1.00 89.69 468 ALA A O 1
ATOM 3791 N N . GLY A 1 469 ? -4.701 8.669 -18.753 1.00 89.19 469 GLY A N 1
ATOM 3792 C CA . GLY A 1 469 ? -3.753 8.487 -19.850 1.00 89.19 469 GLY A CA 1
ATOM 3793 C C . GLY A 1 469 ? -4.035 7.221 -20.657 1.00 89.19 469 GLY A C 1
ATOM 3794 O O . GLY A 1 469 ? -4.316 7.319 -21.851 1.00 89.19 469 GLY A O 1
ATOM 3795 N N . LEU A 1 470 ? -4.057 6.051 -20.009 1.00 88.81 470 LEU A N 1
ATOM 3796 C CA . LEU A 1 470 ? -4.348 4.763 -20.660 1.00 88.81 470 LEU A CA 1
ATOM 3797 C C . LEU A 1 470 ? -5.720 4.747 -21.348 1.00 88.81 470 LEU A C 1
ATOM 3799 O O . LEU A 1 470 ? -5.855 4.266 -22.471 1.00 88.81 470 LEU A O 1
ATOM 3803 N N . LYS A 1 471 ? -6.748 5.318 -20.715 1.00 87.94 471 LYS A N 1
ATOM 3804 C CA . LYS A 1 471 ? -8.096 5.429 -21.294 1.00 87.94 471 LYS A CA 1
ATOM 3805 C C . LYS A 1 471 ? -8.144 6.340 -22.524 1.00 87.94 471 LYS A C 1
ATOM 3807 O O . LYS A 1 471 ? -8.947 6.099 -23.429 1.00 87.94 471 LYS A O 1
ATOM 3812 N N . TYR A 1 472 ? -7.323 7.389 -22.542 1.00 88.75 472 TYR A N 1
ATOM 3813 C CA . TYR A 1 472 ? -7.221 8.328 -23.655 1.00 88.75 472 TYR A CA 1
ATOM 3814 C C . TYR A 1 472 ? -6.449 7.725 -24.836 1.00 88.75 472 TYR A C 1
ATOM 3816 O O . TYR A 1 472 ? -6.938 7.764 -25.965 1.00 88.75 472 TYR A O 1
ATOM 3824 N N . THR A 1 473 ? -5.278 7.130 -24.583 1.00 89.62 473 THR A N 1
ATOM 3825 C CA . THR A 1 473 ? -4.404 6.561 -25.625 1.00 89.62 473 THR A CA 1
ATOM 3826 C C . THR A 1 473 ? -4.871 5.197 -26.127 1.00 89.62 473 THR A C 1
ATOM 3828 O O . THR A 1 473 ? -4.664 4.884 -27.297 1.00 89.62 473 THR A O 1
ATOM 3831 N N . LYS A 1 474 ? -5.513 4.396 -25.264 1.00 90.94 474 LYS A N 1
ATOM 3832 C CA . LYS A 1 474 ? -5.893 2.990 -25.501 1.00 90.94 474 LYS A CA 1
ATOM 3833 C C . LYS A 1 474 ? -4.706 2.090 -25.869 1.00 90.94 474 LYS A C 1
ATOM 3835 O O . LYS A 1 474 ? -4.879 1.106 -26.585 1.00 90.94 474 LYS A O 1
ATOM 3840 N N . VAL A 1 475 ? -3.509 2.446 -25.407 1.00 88.31 475 VAL A N 1
ATOM 3841 C CA . VAL A 1 475 ? -2.295 1.657 -25.629 1.00 88.31 475 VAL A CA 1
ATOM 3842 C C . VAL A 1 475 ? -2.347 0.361 -24.811 1.00 88.31 475 VAL A C 1
ATOM 3844 O O . VAL A 1 475 ? -2.715 0.380 -23.637 1.00 88.31 475 VAL A O 1
ATOM 3847 N N . GLU A 1 476 ? -1.978 -0.762 -25.427 1.00 89.56 476 GLU A N 1
ATOM 3848 C CA . GLU A 1 476 ? -1.654 -1.999 -24.709 1.00 89.56 476 GLU A CA 1
ATOM 3849 C C . GLU A 1 476 ? -0.142 -1.985 -24.440 1.00 89.56 476 GLU A C 1
ATOM 3851 O O . GLU A 1 476 ? 0.644 -1.895 -25.383 1.00 89.56 476 GLU A O 1
ATOM 3856 N N . LEU A 1 477 ? 0.259 -2.020 -23.165 1.00 89.12 477 LEU A N 1
ATOM 3857 C CA . LEU A 1 477 ? 1.662 -2.112 -22.755 1.00 89.12 477 LEU A CA 1
ATOM 3858 C C . LEU A 1 477 ? 2.012 -3.578 -22.476 1.00 89.12 477 LEU A C 1
ATOM 3860 O O . LEU A 1 477 ? 1.311 -4.254 -21.721 1.00 89.12 477 LEU A O 1
ATOM 3864 N N . GLU A 1 478 ? 3.084 -4.074 -23.084 1.00 90.50 478 GLU A N 1
ATOM 3865 C CA . GLU A 1 478 ? 3.646 -5.394 -22.791 1.00 90.50 478 GLU A CA 1
ATOM 3866 C C . GLU A 1 478 ? 4.471 -5.333 -21.496 1.00 90.50 478 GLU A C 1
ATOM 3868 O O . GLU A 1 478 ? 5.201 -4.372 -21.259 1.00 90.50 478 GLU A O 1
ATOM 3873 N N . LEU A 1 479 ? 4.383 -6.370 -20.663 1.00 87.38 479 LEU A N 1
ATOM 3874 C CA . LEU A 1 479 ? 5.247 -6.531 -19.489 1.00 87.38 479 LEU A CA 1
ATOM 3875 C C . LEU A 1 479 ? 6.467 -7.382 -19.860 1.00 87.38 479 LEU A C 1
ATOM 3877 O O . LEU A 1 479 ? 6.350 -8.330 -20.643 1.00 87.38 479 LEU A O 1
ATOM 3881 N N . PHE A 1 480 ? 7.629 -7.099 -19.264 1.00 83.12 480 PHE A N 1
ATOM 3882 C CA . PHE A 1 480 ? 8.826 -7.920 -19.465 1.00 83.12 480 PHE A CA 1
ATOM 3883 C C . PHE A 1 480 ? 8.579 -9.368 -19.016 1.00 83.12 480 PHE A C 1
ATOM 3885 O O . PHE A 1 480 ? 8.323 -9.642 -17.845 1.00 83.12 480 PHE A O 1
ATOM 3892 N N . SER A 1 481 ? 8.694 -10.313 -19.951 1.00 81.88 481 SER A N 1
ATOM 3893 C CA . SER A 1 481 ? 8.565 -11.750 -19.661 1.00 81.88 481 SER A CA 1
ATOM 3894 C C . SER A 1 481 ? 9.863 -12.390 -19.144 1.00 81.88 481 SER A C 1
ATOM 3896 O O . SER A 1 481 ? 9.822 -13.469 -18.548 1.00 81.88 481 SER A O 1
ATOM 3898 N N . ASP A 1 482 ? 11.004 -11.721 -19.331 1.00 83.44 482 ASP A N 1
ATOM 3899 C CA . ASP A 1 482 ? 12.311 -12.115 -18.805 1.00 83.44 482 ASP A CA 1
ATOM 3900 C C . ASP A 1 482 ? 12.723 -11.202 -17.641 1.00 83.44 482 ASP A C 1
ATOM 3902 O O . ASP A 1 482 ? 12.885 -9.991 -17.801 1.00 83.44 482 ASP A O 1
ATOM 3906 N N . ILE A 1 483 ? 12.960 -11.805 -16.472 1.00 87.62 483 ILE A N 1
ATOM 3907 C CA . ILE A 1 483 ? 13.448 -11.102 -15.279 1.00 87.62 483 ILE A CA 1
ATOM 3908 C C . ILE A 1 483 ? 14.798 -10.416 -15.519 1.00 87.62 483 ILE A C 1
ATOM 3910 O O . ILE A 1 483 ? 15.084 -9.406 -14.886 1.00 87.62 483 ILE A O 1
ATOM 3914 N N . ASN A 1 484 ? 15.626 -10.927 -16.438 1.00 85.56 484 ASN A N 1
ATOM 3915 C CA . ASN A 1 484 ? 16.902 -10.291 -16.752 1.00 85.56 484 ASN A CA 1
ATOM 3916 C C . ASN A 1 484 ? 16.686 -8.969 -17.498 1.00 85.56 484 ASN A C 1
ATOM 3918 O O . ASN A 1 484 ? 17.373 -8.006 -17.186 1.00 85.56 484 ASN A O 1
ATOM 3922 N N . MET A 1 485 ? 15.707 -8.883 -18.413 1.00 87.75 485 MET A N 1
ATOM 3923 C CA . MET A 1 485 ? 15.339 -7.609 -19.054 1.00 87.75 485 MET A CA 1
ATOM 3924 C C . MET A 1 485 ? 14.815 -6.614 -18.020 1.00 87.75 485 MET A C 1
ATOM 3926 O O . MET A 1 485 ? 15.255 -5.467 -18.007 1.00 87.75 485 MET A O 1
ATOM 3930 N N . TYR A 1 486 ? 13.926 -7.069 -17.128 1.00 88.56 486 TYR A N 1
ATOM 3931 C CA . TYR A 1 486 ? 13.397 -6.244 -16.043 1.00 88.56 486 TYR A CA 1
ATOM 3932 C C . TYR A 1 486 ? 14.532 -5.677 -15.179 1.00 88.56 486 TYR A C 1
ATOM 3934 O O . TYR A 1 486 ? 14.667 -4.462 -15.083 1.00 88.56 486 TYR A O 1
ATOM 3942 N N . LEU A 1 487 ? 15.403 -6.533 -14.630 1.00 85.19 487 LEU A N 1
ATOM 3943 C CA . LEU A 1 487 ? 16.518 -6.110 -13.774 1.00 85.19 487 LEU A CA 1
ATOM 3944 C C . LEU A 1 487 ? 17.527 -5.223 -14.519 1.00 85.19 487 LEU A C 1
ATOM 3946 O O . LEU A 1 487 ? 18.087 -4.306 -13.921 1.00 85.19 487 LEU A O 1
ATOM 3950 N N . TRP A 1 488 ? 17.775 -5.474 -15.805 1.00 86.50 488 TRP A N 1
ATOM 3951 C CA . TRP A 1 488 ? 18.693 -4.681 -16.628 1.00 86.50 488 TRP A CA 1
ATOM 3952 C C . TRP A 1 488 ? 18.157 -3.265 -16.866 1.00 86.50 488 TRP A C 1
ATOM 3954 O O . TRP A 1 488 ? 18.886 -2.289 -16.682 1.00 86.50 488 TRP A O 1
ATOM 3964 N N . ILE A 1 489 ? 16.862 -3.136 -17.177 1.00 89.81 489 ILE A N 1
ATOM 3965 C CA . ILE A 1 489 ? 16.200 -1.837 -17.322 1.00 89.81 489 ILE A CA 1
ATOM 3966 C C . ILE A 1 489 ? 16.055 -1.143 -15.963 1.00 89.81 489 ILE A C 1
ATOM 3968 O O . ILE A 1 489 ? 16.459 0.010 -15.855 1.00 89.81 489 ILE A O 1
ATOM 3972 N N . GLU A 1 490 ? 15.575 -1.822 -14.919 1.00 88.88 490 GLU A N 1
ATOM 3973 C CA . GLU A 1 490 ? 15.396 -1.275 -13.565 1.00 88.88 490 GLU A CA 1
ATOM 3974 C C . GLU A 1 490 ? 16.701 -0.683 -13.011 1.00 88.88 490 GLU A C 1
ATOM 3976 O O . GLU A 1 490 ? 16.735 0.481 -12.608 1.00 88.88 490 GLU A O 1
ATOM 3981 N N . ASN A 1 491 ? 17.815 -1.423 -13.089 1.00 83.75 491 ASN A N 1
ATOM 3982 C CA . ASN A 1 491 ? 19.126 -0.923 -12.661 1.00 83.75 491 ASN A CA 1
ATOM 3983 C C . ASN A 1 491 ? 19.653 0.238 -13.526 1.00 83.75 491 ASN A C 1
ATOM 3985 O O . ASN A 1 491 ? 20.540 0.973 -13.081 1.00 83.75 491 ASN A O 1
ATOM 3989 N N . SER A 1 492 ? 19.116 0.425 -14.738 1.00 85.38 492 SER A N 1
ATOM 3990 C CA . SER A 1 492 ? 19.451 1.542 -15.627 1.00 85.38 492 SER A CA 1
ATOM 3991 C C . SER A 1 492 ? 18.623 2.810 -15.378 1.00 85.38 492 SER A C 1
ATOM 3993 O O . SER A 1 492 ? 19.018 3.877 -15.863 1.00 85.38 492 SER A O 1
ATOM 3995 N N . ILE A 1 493 ? 17.516 2.727 -14.619 1.00 88.31 493 ILE A N 1
ATOM 3996 C CA . ILE A 1 493 ? 16.629 3.867 -14.339 1.00 88.31 493 ILE A CA 1
ATOM 3997 C C . ILE A 1 493 ? 17.389 4.953 -13.569 1.00 88.31 493 ILE A C 1
ATOM 3999 O O . ILE A 1 493 ? 18.073 4.716 -12.568 1.00 88.31 493 ILE A O 1
ATOM 4003 N N . ARG A 1 494 ? 17.250 6.189 -14.052 1.00 87.75 494 ARG A N 1
ATOM 4004 C CA . ARG A 1 494 ? 17.917 7.389 -13.537 1.00 87.75 494 ARG A CA 1
ATOM 4005 C C . ARG A 1 494 ? 16.852 8.438 -13.242 1.00 87.75 494 ARG A C 1
ATOM 4007 O O . ARG A 1 494 ? 16.000 8.700 -14.085 1.00 87.75 494 ARG A O 1
ATOM 4014 N N . GLY A 1 495 ? 16.904 9.024 -12.048 1.00 82.81 495 GLY A N 1
ATOM 4015 C CA . GLY A 1 495 ? 16.076 10.176 -11.694 1.00 82.81 495 GLY A CA 1
ATOM 4016 C C . GLY A 1 495 ? 16.585 11.477 -12.324 1.00 82.81 495 GLY A C 1
ATOM 4017 O O . GLY A 1 495 ? 17.464 11.475 -13.188 1.00 82.81 495 GLY A O 1
ATOM 4018 N N . GLY A 1 496 ? 16.065 12.608 -11.841 1.00 76.88 496 GLY A N 1
ATOM 4019 C CA . GLY A 1 496 ? 16.594 13.926 -12.197 1.00 76.88 496 GLY A CA 1
ATOM 4020 C C . GLY A 1 496 ? 18.084 14.052 -11.852 1.00 76.88 496 GLY A C 1
ATOM 4021 O O . GLY A 1 496 ? 18.540 13.540 -10.829 1.00 76.88 496 GLY A O 1
ATOM 4022 N N . ILE A 1 497 ? 18.848 14.733 -12.708 1.00 73.12 497 ILE A N 1
ATOM 4023 C CA . ILE A 1 497 ? 20.294 14.903 -12.526 1.00 73.12 497 ILE A CA 1
ATOM 4024 C C . ILE A 1 497 ? 20.544 15.831 -11.330 1.00 73.12 497 ILE A C 1
ATOM 4026 O O . ILE A 1 497 ? 20.371 17.045 -11.420 1.00 73.12 497 ILE A O 1
ATOM 4030 N N . CYS A 1 498 ? 20.987 15.266 -10.207 1.00 58.72 498 CYS A N 1
ATOM 4031 C CA . CYS A 1 498 ? 21.505 16.045 -9.087 1.00 58.72 498 CYS A CA 1
ATOM 4032 C C . CYS A 1 498 ? 22.963 16.430 -9.362 1.00 58.72 498 CYS A C 1
ATOM 4034 O O . CYS A 1 498 ? 23.833 15.568 -9.471 1.00 58.72 498 CYS A O 1
ATOM 4036 N N . PHE A 1 499 ? 23.237 17.730 -9.447 1.00 65.50 499 PHE A N 1
ATOM 4037 C CA . PHE A 1 499 ? 24.560 18.270 -9.755 1.00 65.50 499 PHE A CA 1
ATOM 4038 C C . PHE A 1 499 ? 25.121 19.113 -8.602 1.00 65.50 499 PHE A C 1
ATOM 4040 O O . PHE A 1 499 ? 24.382 19.771 -7.867 1.00 65.50 499 PHE A O 1
ATOM 4047 N N . VAL A 1 500 ? 26.449 19.120 -8.463 1.00 57.41 500 VAL A N 1
ATOM 4048 C CA . VAL A 1 500 ? 27.184 19.981 -7.529 1.00 57.41 500 VAL A CA 1
ATOM 4049 C C . VAL A 1 500 ? 28.218 20.782 -8.316 1.00 57.41 500 VAL A C 1
ATOM 4051 O O . VAL A 1 500 ? 29.345 20.339 -8.498 1.00 57.41 500 VAL A O 1
ATOM 4054 N N . GLY A 1 501 ? 27.821 21.972 -8.769 1.00 65.56 501 GLY A N 1
ATOM 4055 C CA . GLY A 1 501 ? 28.706 22.931 -9.435 1.00 65.56 501 GLY A CA 1
ATOM 4056 C C . GLY A 1 501 ? 28.865 24.239 -8.665 1.00 65.56 501 GLY A C 1
ATOM 4057 O O . GLY A 1 501 ? 28.630 24.311 -7.455 1.00 65.56 501 GLY A O 1
ATOM 4058 N N . LYS A 1 502 ? 29.244 25.298 -9.387 1.00 67.06 502 LYS A N 1
ATOM 4059 C CA . LYS A 1 502 ? 29.428 26.657 -8.859 1.00 67.06 502 LYS A CA 1
ATOM 4060 C C . LYS A 1 502 ? 28.116 27.198 -8.267 1.00 67.06 502 LYS A C 1
ATOM 4062 O O . LYS A 1 502 ? 27.244 27.669 -8.987 1.00 67.06 502 LYS A O 1
ATOM 4067 N N . ARG A 1 503 ? 27.986 27.148 -6.936 1.00 66.69 503 ARG A N 1
ATOM 4068 C CA . ARG A 1 503 ? 26.754 27.515 -6.201 1.00 66.69 503 ARG A CA 1
ATOM 4069 C C . ARG A 1 503 ? 26.466 29.017 -6.109 1.00 66.69 503 ARG A C 1
ATOM 4071 O O . ARG A 1 503 ? 25.394 29.390 -5.649 1.00 66.69 503 ARG A O 1
ATOM 4078 N N . TYR A 1 504 ? 27.413 29.868 -6.499 1.00 78.62 504 TYR A N 1
ATOM 4079 C CA . TYR A 1 504 ? 27.259 31.319 -6.469 1.00 78.62 504 TYR A CA 1
ATOM 4080 C C . TYR A 1 504 ? 27.810 31.945 -7.749 1.00 78.62 504 TYR A C 1
ATOM 4082 O O . TYR A 1 504 ? 28.979 31.759 -8.101 1.00 78.62 504 TYR A O 1
ATOM 4090 N N . ALA A 1 505 ? 26.959 32.711 -8.420 1.00 78.94 505 ALA A N 1
ATOM 4091 C CA . ALA A 1 505 ? 27.313 33.601 -9.509 1.00 78.94 505 ALA A CA 1
ATOM 4092 C C . ALA A 1 505 ? 26.655 34.955 -9.232 1.00 78.94 505 ALA A C 1
ATOM 4094 O O . ALA A 1 505 ? 25.496 35.007 -8.821 1.00 78.94 505 ALA A O 1
ATOM 4095 N N . LEU A 1 506 ? 27.400 36.033 -9.456 1.00 85.00 506 LEU A N 1
ATOM 4096 C CA . LEU A 1 506 ? 26.904 37.399 -9.383 1.00 85.00 506 LEU A CA 1
ATOM 4097 C C . LEU A 1 506 ? 27.015 37.996 -10.784 1.00 85.00 506 LEU A C 1
ATOM 4099 O O . LEU A 1 506 ? 28.085 37.962 -11.386 1.00 85.00 506 LEU A O 1
ATOM 4103 N N . ALA A 1 507 ? 25.895 38.485 -11.301 1.00 89.56 507 ALA A N 1
ATOM 4104 C CA . ALA A 1 507 ? 25.841 39.233 -12.548 1.00 89.56 507 ALA A CA 1
ATOM 4105 C C . ALA A 1 507 ? 26.411 40.645 -12.323 1.00 89.56 507 ALA A C 1
ATOM 4107 O O . ALA A 1 507 ? 26.198 41.205 -11.253 1.00 89.56 507 ALA A O 1
ATOM 4108 N N . ASN A 1 508 ? 27.070 41.247 -13.310 1.00 93.38 508 ASN A N 1
ATOM 4109 C CA . ASN A 1 508 ? 27.480 42.654 -13.277 1.00 93.38 508 ASN A CA 1
ATOM 4110 C C . ASN A 1 508 ? 26.648 43.438 -14.298 1.00 93.38 508 ASN A C 1
ATOM 4112 O O . ASN A 1 508 ? 26.977 43.440 -15.476 1.00 93.38 508 ASN A O 1
ATOM 4116 N N . ASN A 1 509 ? 25.556 44.083 -13.887 1.00 92.44 509 ASN A N 1
ATOM 4117 C CA . ASN A 1 509 ? 24.726 44.873 -14.806 1.00 92.44 509 ASN A CA 1
ATOM 4118 C C . ASN A 1 509 ? 24.095 46.100 -14.124 1.00 92.44 509 ASN A C 1
ATOM 4120 O O . ASN A 1 509 ? 23.962 46.107 -12.898 1.00 92.44 509 ASN A O 1
ATOM 4124 N N . PRO A 1 510 ? 23.661 47.122 -14.892 1.00 92.00 510 PRO A N 1
ATOM 4125 C CA . PRO A 1 510 ? 23.194 48.400 -14.342 1.00 92.00 510 PRO A CA 1
ATOM 4126 C C . PRO A 1 510 ? 21.936 48.343 -13.459 1.00 92.00 510 PRO A C 1
ATOM 4128 O O . PRO A 1 510 ? 21.582 49.355 -12.855 1.00 92.00 510 PRO A O 1
ATOM 4131 N N . PHE A 1 511 ? 21.238 47.205 -13.393 1.00 88.44 511 PHE A N 1
ATOM 4132 C CA . PHE A 1 511 ? 19.957 47.069 -12.690 1.00 88.44 511 PHE A CA 1
ATOM 4133 C C . PHE A 1 511 ? 20.089 46.595 -11.236 1.00 88.44 511 PHE A C 1
ATOM 4135 O O . PHE A 1 511 ? 19.086 46.568 -10.522 1.00 88.44 511 PHE A O 1
ATOM 4142 N N . ILE A 1 512 ? 21.294 46.228 -10.784 1.00 85.56 512 ILE A N 1
ATOM 4143 C CA . ILE A 1 512 ? 21.529 45.716 -9.427 1.00 85.56 512 ILE A CA 1
ATOM 4144 C C . ILE A 1 512 ? 22.450 46.626 -8.589 1.00 85.56 512 ILE A C 1
ATOM 4146 O O . ILE A 1 512 ? 23.340 47.290 -9.130 1.00 85.56 512 ILE A O 1
ATOM 4150 N N . PRO A 1 513 ? 22.299 46.646 -7.249 1.00 84.81 513 PRO A N 1
ATOM 4151 C CA . PRO A 1 513 ? 23.262 47.300 -6.367 1.00 84.81 513 PRO A CA 1
ATOM 4152 C C . PRO A 1 513 ? 24.654 46.667 -6.503 1.00 84.81 513 PRO A C 1
ATOM 4154 O O . PRO A 1 513 ? 24.792 45.451 -6.400 1.00 84.81 513 PRO A O 1
ATOM 4157 N N . GLY A 1 514 ? 25.686 47.495 -6.689 1.00 85.62 514 GLY A N 1
ATOM 4158 C CA . GLY A 1 514 ? 27.079 47.042 -6.809 1.00 85.62 514 GLY A CA 1
ATOM 4159 C C . GLY A 1 514 ? 27.634 46.948 -8.236 1.00 85.62 514 GLY A C 1
ATOM 4160 O O . GLY A 1 514 ? 28.765 46.503 -8.389 1.00 85.62 514 GLY A O 1
ATOM 4161 N N . PHE A 1 515 ? 26.890 47.389 -9.258 1.00 90.94 515 PHE A N 1
ATOM 4162 C CA . PHE A 1 515 ? 27.367 47.455 -10.648 1.00 90.94 515 PHE A CA 1
ATOM 4163 C C . PHE A 1 515 ? 28.727 48.164 -10.795 1.00 90.94 515 PHE A C 1
ATOM 4165 O O . PHE A 1 515 ? 28.878 49.328 -10.405 1.00 90.94 515 PHE A O 1
ATOM 4172 N N . ASN A 1 516 ? 29.691 47.494 -11.434 1.00 90.94 516 ASN A N 1
ATOM 4173 C CA . ASN A 1 516 ? 30.985 48.059 -11.793 1.00 90.94 516 ASN A CA 1
ATOM 4174 C C . ASN A 1 516 ? 31.091 48.286 -13.310 1.00 90.94 516 ASN A C 1
ATOM 4176 O O . ASN A 1 516 ? 31.328 47.361 -14.084 1.00 90.94 516 ASN A O 1
ATOM 4180 N N . LYS A 1 517 ? 31.022 49.557 -13.723 1.00 90.88 517 LYS A N 1
ATOM 4181 C CA . LYS A 1 517 ? 31.190 50.010 -15.120 1.00 90.88 517 LYS A CA 1
ATOM 4182 C C . LYS A 1 517 ? 32.582 49.759 -15.733 1.00 90.88 517 LYS A C 1
ATOM 4184 O O . LYS A 1 517 ? 32.803 50.115 -16.887 1.00 90.88 517 LYS A O 1
ATOM 4189 N N . HIS A 1 518 ? 33.546 49.290 -14.939 1.00 92.00 518 HIS A N 1
ATOM 4190 C CA . HIS A 1 518 ? 34.906 48.959 -15.381 1.00 92.00 518 HIS A CA 1
ATOM 4191 C C . HIS A 1 518 ? 35.121 47.450 -15.574 1.00 92.00 518 HIS A C 1
ATOM 4193 O O . HIS A 1 518 ? 36.183 47.049 -16.044 1.00 92.00 518 HIS A O 1
ATOM 4199 N N . GLU A 1 519 ? 34.127 46.633 -15.226 1.00 90.56 519 GLU A N 1
ATOM 4200 C CA . GLU A 1 519 ? 34.070 45.200 -15.512 1.00 90.56 519 GLU A CA 1
ATOM 4201 C C . GLU A 1 519 ? 33.071 44.939 -16.648 1.00 90.56 519 GLU A C 1
ATOM 4203 O O . GLU A 1 519 ? 32.229 45.783 -16.958 1.00 90.56 519 GLU A O 1
ATOM 4208 N N . GLU A 1 520 ? 33.175 43.776 -17.290 1.00 92.19 520 GLU A N 1
ATOM 4209 C CA . GLU A 1 520 ? 32.276 43.385 -18.378 1.00 92.19 520 GLU A CA 1
ATOM 4210 C C . GLU A 1 520 ? 30.827 43.250 -17.880 1.00 92.19 520 GLU A C 1
ATOM 4212 O O . GLU A 1 520 ? 30.576 42.759 -16.772 1.00 92.19 520 GLU A O 1
ATOM 4217 N N . GLU A 1 521 ? 29.862 43.696 -18.689 1.00 92.12 521 GLU A N 1
ATOM 4218 C CA . GLU A 1 521 ? 28.451 43.505 -18.365 1.00 92.12 521 GLU A CA 1
ATOM 4219 C C . GLU A 1 521 ? 28.066 42.028 -18.488 1.00 92.12 521 GLU A C 1
ATOM 4221 O O . GLU A 1 521 ? 28.262 41.394 -19.523 1.00 92.12 521 GLU A O 1
ATOM 4226 N N . SER A 1 522 ? 27.469 41.481 -17.434 1.00 90.06 522 SER A N 1
ATOM 4227 C CA . SER A 1 522 ? 27.000 40.101 -17.387 1.00 90.06 522 SER A CA 1
ATOM 4228 C C . SER A 1 522 ? 25.611 40.006 -16.766 1.00 90.06 522 SER A C 1
ATOM 4230 O O . SER A 1 522 ? 25.225 40.766 -15.873 1.00 90.06 522 SER A O 1
ATOM 4232 N N . TYR A 1 523 ? 24.849 39.035 -17.259 1.00 90.12 523 TYR A N 1
ATOM 4233 C CA . TYR A 1 523 ? 23.452 38.797 -16.920 1.00 90.12 523 TYR A CA 1
ATOM 4234 C C . TYR A 1 523 ? 23.279 37.312 -16.587 1.00 90.12 523 TYR A C 1
ATOM 4236 O O . TYR A 1 523 ? 23.885 36.455 -17.227 1.00 90.12 523 TYR A O 1
ATOM 4244 N N . ILE A 1 524 ? 22.454 37.002 -15.586 1.00 87.06 524 ILE A N 1
ATOM 4245 C CA . ILE A 1 524 ? 22.082 35.624 -15.243 1.00 87.06 524 ILE A CA 1
ATOM 4246 C C . ILE A 1 524 ? 20.660 35.391 -15.743 1.00 87.06 524 ILE A C 1
ATOM 4248 O O . ILE A 1 524 ? 19.759 36.167 -15.430 1.00 87.06 524 ILE A O 1
ATOM 4252 N N . ILE A 1 525 ? 20.464 34.311 -16.498 1.00 86.81 525 ILE A N 1
ATOM 4253 C CA . ILE A 1 525 ? 19.147 33.843 -16.928 1.00 86.81 525 ILE A CA 1
ATOM 4254 C C . ILE A 1 525 ? 18.781 32.575 -16.153 1.00 86.81 525 ILE A C 1
ATOM 4256 O O . ILE A 1 525 ? 19.572 31.638 -16.065 1.00 86.81 525 ILE A O 1
ATOM 4260 N N . ALA A 1 526 ? 17.573 32.547 -15.594 1.00 83.56 526 ALA A N 1
ATOM 4261 C CA . ALA A 1 526 ? 16.955 31.331 -15.085 1.00 83.56 526 ALA A CA 1
ATOM 4262 C C . ALA A 1 526 ? 15.995 30.806 -16.158 1.00 83.56 526 ALA A C 1
ATOM 4264 O O . ALA A 1 526 ? 15.089 31.525 -16.579 1.00 83.56 526 ALA A O 1
ATOM 4265 N N . VAL A 1 527 ? 16.213 29.574 -16.615 1.00 85.69 527 VAL A N 1
ATOM 4266 C CA . VAL A 1 527 ? 15.362 28.899 -17.603 1.00 85.69 527 VAL A CA 1
ATOM 4267 C C . VAL A 1 527 ? 14.782 27.654 -16.949 1.00 85.69 527 VAL A C 1
ATOM 4269 O O . VAL A 1 527 ? 15.531 26.841 -16.412 1.00 85.69 527 VAL A O 1
ATOM 4272 N N . ASP A 1 528 ? 13.462 27.506 -17.020 1.00 86.81 528 ASP A N 1
ATOM 4273 C CA . ASP A 1 528 ? 12.745 26.301 -16.605 1.00 86.81 528 ASP A CA 1
ATOM 4274 C C . ASP A 1 528 ? 12.066 25.665 -17.829 1.00 86.81 528 ASP A C 1
ATOM 4276 O O . ASP A 1 528 ? 11.622 26.359 -18.751 1.00 86.81 528 ASP A O 1
ATOM 4280 N N . ALA A 1 529 ? 12.036 24.335 -17.872 1.00 87.88 529 ALA A N 1
ATOM 4281 C CA . ALA A 1 529 ? 11.505 23.578 -18.994 1.00 87.88 529 ALA A CA 1
ATOM 4282 C C . ALA A 1 529 ? 10.022 23.257 -18.766 1.00 87.88 529 ALA A C 1
ATOM 4284 O O . ALA A 1 529 ? 9.676 22.259 -18.128 1.00 87.88 529 ALA A O 1
ATOM 4285 N N . ASN A 1 530 ? 9.150 24.082 -19.358 1.00 91.88 530 ASN A N 1
ATOM 4286 C CA . ASN A 1 530 ? 7.692 23.924 -19.335 1.00 91.88 530 ASN A CA 1
ATOM 4287 C C . ASN A 1 530 ? 7.258 22.470 -19.613 1.00 91.88 530 ASN A C 1
ATOM 4289 O O . ASN A 1 530 ? 7.264 22.019 -20.757 1.00 91.88 530 ASN A O 1
ATOM 4293 N N . ASN A 1 531 ? 6.836 21.761 -18.561 1.00 89.94 531 ASN A N 1
ATOM 4294 C CA . ASN A 1 531 ? 6.399 20.362 -18.611 1.00 89.94 531 ASN A CA 1
ATOM 4295 C C . ASN A 1 531 ? 7.426 19.401 -19.259 1.00 89.94 531 ASN A C 1
ATOM 4297 O O . ASN A 1 531 ? 7.085 18.617 -20.146 1.00 89.94 531 ASN A O 1
ATOM 4301 N N . LEU A 1 532 ? 8.682 19.444 -18.795 1.00 89.19 532 LEU A N 1
ATOM 4302 C CA . LEU A 1 532 ? 9.793 18.602 -19.273 1.00 89.19 532 LEU A CA 1
ATOM 4303 C C . LEU A 1 532 ? 9.423 17.117 -19.463 1.00 89.19 532 LEU A C 1
ATOM 4305 O O . LEU A 1 532 ? 9.662 16.553 -20.531 1.00 89.19 532 LEU A O 1
ATOM 4309 N N . TYR A 1 533 ? 8.816 16.483 -18.454 1.00 88.62 533 TYR A N 1
ATOM 4310 C CA . TYR A 1 533 ? 8.419 15.075 -18.551 1.00 88.62 533 TYR A CA 1
ATOM 4311 C C . TYR A 1 533 ? 7.252 14.857 -19.519 1.00 88.62 533 TYR A C 1
ATOM 4313 O O . TYR A 1 533 ? 7.270 13.880 -20.257 1.00 88.62 533 TYR A O 1
ATOM 4321 N N . GLY A 1 534 ? 6.282 15.775 -19.604 1.00 89.81 534 GLY A N 1
ATOM 4322 C CA . GLY A 1 534 ? 5.219 15.700 -20.610 1.00 89.81 534 GLY A CA 1
ATOM 4323 C C . GLY A 1 534 ? 5.734 15.836 -22.046 1.00 89.81 534 GLY A C 1
ATOM 4324 O O . GLY A 1 534 ? 5.207 15.181 -22.942 1.00 89.81 534 GLY A O 1
ATOM 4325 N N . TYR A 1 535 ? 6.795 16.620 -22.270 1.00 90.19 535 TYR A N 1
ATOM 4326 C CA . TYR A 1 535 ? 7.503 16.651 -23.553 1.00 90.19 535 TYR A CA 1
ATOM 4327 C C . TYR A 1 535 ? 8.230 15.327 -23.840 1.00 90.19 535 TYR A C 1
ATOM 4329 O O . TYR A 1 535 ? 8.154 14.815 -24.954 1.00 90.19 535 TYR A O 1
ATOM 4337 N N . ALA A 1 536 ? 8.895 14.731 -22.846 1.00 89.62 536 ALA A N 1
ATOM 4338 C CA . ALA A 1 536 ? 9.516 13.415 -23.008 1.00 89.62 536 ALA A CA 1
ATOM 4339 C C . ALA A 1 536 ? 8.472 12.316 -23.304 1.00 89.62 536 ALA A C 1
ATOM 4341 O O . ALA A 1 536 ? 8.684 11.484 -24.182 1.00 89.62 536 ALA A O 1
ATOM 4342 N N . MET A 1 537 ? 7.313 12.361 -22.639 1.00 88.56 537 MET A N 1
ATOM 4343 C CA . MET A 1 537 ? 6.182 11.448 -22.852 1.00 88.56 537 MET A CA 1
ATOM 4344 C C . MET A 1 537 ? 5.444 11.653 -24.185 1.00 88.56 537 MET A C 1
ATOM 4346 O O . MET A 1 537 ? 4.630 10.808 -24.548 1.00 88.56 537 MET A O 1
ATOM 4350 N N . SER A 1 538 ? 5.700 12.746 -24.914 1.00 87.94 538 SER A N 1
ATOM 4351 C CA . SER A 1 538 ? 5.164 12.954 -26.269 1.00 87.94 538 SER A CA 1
ATOM 4352 C C . SER A 1 538 ? 6.083 12.430 -27.378 1.00 87.94 538 SER A C 1
ATOM 4354 O O . SER A 1 538 ? 5.693 12.444 -28.546 1.00 87.94 538 SER A O 1
ATOM 4356 N N . GLN A 1 539 ? 7.283 11.954 -27.030 1.00 87.81 539 GLN A N 1
ATOM 4357 C CA . GLN A 1 539 ? 8.188 11.281 -27.963 1.00 87.81 539 GLN A CA 1
ATOM 4358 C C . GLN A 1 539 ? 7.793 9.803 -28.148 1.00 87.81 539 GLN A C 1
ATOM 4360 O O . GLN A 1 539 ? 7.074 9.249 -27.314 1.00 87.81 539 GLN A O 1
ATOM 4365 N N . PRO A 1 540 ? 8.273 9.125 -29.206 1.00 88.25 540 PRO A N 1
ATOM 4366 C CA . PRO A 1 540 ? 8.147 7.675 -29.329 1.00 88.25 540 PRO A CA 1
ATOM 4367 C C . PRO A 1 540 ? 8.795 6.955 -28.137 1.00 88.25 540 PRO A C 1
ATOM 4369 O O . PRO A 1 540 ? 9.976 7.148 -27.845 1.00 88.25 540 PRO A O 1
ATOM 4372 N N . LEU A 1 541 ? 8.007 6.124 -27.451 1.00 90.38 541 LEU A N 1
ATOM 4373 C CA . LEU A 1 541 ? 8.407 5.356 -26.271 1.00 90.38 541 LEU A CA 1
ATOM 4374 C C . LEU A 1 541 ? 8.181 3.851 -26.496 1.00 90.38 541 LEU A C 1
ATOM 4376 O O . LEU A 1 541 ? 7.290 3.478 -27.263 1.00 90.38 541 LEU A O 1
ATOM 4380 N N . PRO A 1 542 ? 8.958 2.974 -25.831 1.00 90.81 542 PRO A N 1
ATOM 4381 C CA . PRO A 1 542 ? 8.755 1.531 -25.901 1.00 90.81 542 PRO A CA 1
ATOM 4382 C C . PRO A 1 542 ? 7.407 1.128 -25.286 1.00 90.81 542 PRO A C 1
ATOM 4384 O O . PRO A 1 542 ? 7.108 1.494 -24.151 1.00 90.81 542 PRO A O 1
ATOM 4387 N N . ILE A 1 543 ? 6.618 0.344 -26.028 1.00 92.00 543 ILE A N 1
ATOM 4388 C CA . ILE A 1 543 ? 5.309 -0.171 -25.581 1.00 92.00 543 ILE A CA 1
ATOM 4389 C C . ILE A 1 543 ? 5.223 -1.702 -25.560 1.00 92.00 543 ILE A C 1
ATOM 4391 O O . ILE A 1 543 ? 4.350 -2.243 -24.891 1.00 92.00 543 ILE A O 1
ATOM 4395 N N . GLY A 1 544 ? 6.110 -2.411 -26.265 1.00 93.88 544 GLY A N 1
ATOM 4396 C CA . GLY A 1 544 ? 6.133 -3.870 -26.274 1.00 93.88 544 GLY A CA 1
ATOM 4397 C C . GLY A 1 544 ? 7.007 -4.485 -27.358 1.00 93.88 544 GLY A C 1
ATOM 4398 O O . GLY A 1 544 ? 7.820 -3.795 -27.973 1.00 93.88 544 GLY A O 1
ATOM 4399 N N . HIS A 1 545 ? 6.813 -5.787 -27.571 1.00 93.25 545 HIS A N 1
ATOM 4400 C CA . HIS A 1 545 ? 7.648 -6.676 -28.377 1.00 93.25 545 HIS A CA 1
ATOM 4401 C C . HIS A 1 545 ? 9.105 -6.695 -27.910 1.00 93.25 545 HIS A C 1
ATOM 4403 O O . HIS A 1 545 ? 10.030 -6.437 -28.679 1.00 93.25 545 HIS A O 1
ATOM 4409 N N . PHE A 1 546 ? 9.306 -7.009 -26.629 1.00 93.94 546 PHE A N 1
ATOM 4410 C CA . PHE A 1 546 ? 10.630 -7.032 -26.014 1.00 93.94 546 PHE A CA 1
ATOM 4411 C C . PHE A 1 546 ? 11.353 -8.360 -26.269 1.00 93.94 546 PHE A C 1
ATOM 4413 O O . PHE A 1 546 ? 10.892 -9.429 -25.868 1.00 93.94 546 PHE A O 1
ATOM 4420 N N . PHE A 1 547 ? 12.519 -8.297 -26.912 1.00 93.19 547 PHE A N 1
ATOM 4421 C CA . PHE A 1 547 ? 13.391 -9.449 -27.139 1.00 93.19 547 PHE A CA 1
ATOM 4422 C C . PHE A 1 547 ? 14.869 -9.053 -27.071 1.00 93.19 547 PHE A C 1
ATOM 4424 O O . PHE A 1 547 ? 15.244 -7.915 -27.352 1.00 93.19 547 PHE A O 1
ATOM 4431 N N . TRP A 1 548 ? 15.720 -10.014 -26.707 1.00 93.69 548 TRP A N 1
ATOM 4432 C CA . TRP A 1 548 ? 17.168 -9.862 -26.814 1.00 93.69 548 TRP A CA 1
ATOM 4433 C C . TRP A 1 548 ? 17.606 -10.056 -28.265 1.00 93.69 548 TRP A C 1
ATOM 4435 O O . TRP A 1 548 ? 17.209 -11.033 -28.903 1.00 93.69 548 TRP A O 1
ATOM 4445 N N . LEU A 1 549 ? 18.482 -9.179 -28.755 1.00 93.75 549 LEU A N 1
ATOM 4446 C CA . LEU A 1 549 ? 19.199 -9.413 -30.006 1.00 93.75 549 LEU A CA 1
ATOM 4447 C C . LEU A 1 549 ? 20.173 -10.589 -29.857 1.00 93.75 549 LEU A C 1
ATOM 4449 O O . LEU A 1 549 ? 20.832 -10.760 -28.827 1.00 93.75 549 LEU A O 1
ATOM 4453 N N . THR A 1 550 ? 20.322 -11.376 -30.917 1.00 95.81 550 THR A N 1
ATOM 4454 C CA . THR A 1 550 ? 21.392 -12.370 -31.016 1.00 95.81 550 THR A CA 1
ATOM 4455 C C . THR A 1 550 ? 22.760 -11.691 -31.123 1.00 95.81 550 THR A C 1
ATOM 4457 O O . THR A 1 550 ? 22.887 -10.542 -31.546 1.00 95.81 550 THR A O 1
ATOM 4460 N N . LYS A 1 551 ? 23.834 -12.420 -30.790 1.00 93.00 551 LYS A N 1
ATOM 4461 C CA . LYS A 1 551 ? 25.207 -11.884 -30.864 1.00 93.00 551 LYS A CA 1
ATOM 4462 C C . LYS A 1 551 ? 25.596 -11.401 -32.264 1.00 93.00 551 LYS A C 1
ATOM 4464 O O . LYS A 1 551 ? 26.420 -10.499 -32.371 1.00 93.00 551 LYS A O 1
ATOM 4469 N N . ASP A 1 552 ? 25.027 -11.989 -33.314 1.00 94.75 552 ASP A N 1
ATOM 4470 C CA . ASP A 1 552 ? 25.302 -11.582 -34.691 1.00 94.75 552 ASP A CA 1
ATOM 4471 C C . ASP A 1 552 ? 24.453 -10.381 -35.122 1.00 94.75 552 ASP A C 1
ATOM 4473 O O . ASP A 1 552 ? 24.958 -9.529 -35.845 1.00 94.75 552 ASP A O 1
ATOM 4477 N N . GLU A 1 553 ? 23.228 -10.217 -34.616 1.00 94.75 553 GLU A N 1
ATOM 4478 C CA . GLU A 1 553 ? 22.473 -8.965 -34.788 1.00 94.75 553 GLU A CA 1
ATOM 4479 C C . GLU A 1 553 ? 23.166 -7.796 -34.076 1.00 94.75 553 GLU A C 1
ATOM 4481 O O . GLU A 1 553 ? 23.374 -6.756 -34.693 1.00 94.75 553 GLU A O 1
ATOM 4486 N N . VAL A 1 554 ? 23.633 -7.985 -32.832 1.00 93.00 554 VAL A N 1
ATOM 4487 C CA . VAL A 1 554 ? 24.400 -6.961 -32.090 1.00 93.00 554 VAL A CA 1
ATOM 4488 C C . VAL A 1 554 ? 25.664 -6.535 -32.848 1.00 93.00 554 VAL A C 1
ATOM 4490 O O . VAL A 1 554 ? 25.959 -5.347 -32.926 1.00 93.00 554 VAL A O 1
ATOM 4493 N N . ARG A 1 555 ? 26.401 -7.480 -33.449 1.00 91.75 555 ARG A N 1
ATOM 4494 C CA . ARG A 1 555 ? 27.610 -7.186 -34.248 1.00 91.75 555 ARG A CA 1
ATOM 4495 C C . ARG A 1 555 ? 27.337 -6.385 -35.520 1.00 91.75 555 ARG A C 1
ATOM 4497 O O . ARG A 1 555 ? 28.245 -5.713 -35.997 1.00 91.75 555 ARG A O 1
ATOM 4504 N N . ASN A 1 556 ? 26.138 -6.504 -36.086 1.00 92.81 556 ASN A N 1
ATOM 4505 C CA . ASN A 1 556 ? 25.752 -5.864 -37.344 1.00 92.81 556 ASN A CA 1
ATOM 4506 C C . ASN A 1 556 ? 24.866 -4.617 -37.138 1.00 92.81 556 ASN A C 1
ATOM 4508 O O . ASN A 1 556 ? 24.446 -4.001 -38.117 1.00 92.81 556 ASN A O 1
ATOM 4512 N N . LEU A 1 557 ? 24.572 -4.238 -35.888 1.00 92.44 557 LEU A N 1
ATOM 4513 C CA . LEU A 1 557 ? 23.732 -3.089 -35.557 1.00 92.44 557 LEU A CA 1
ATOM 4514 C C . LEU A 1 557 ? 24.530 -1.777 -35.616 1.00 92.44 557 LEU A C 1
ATOM 4516 O O . LEU A 1 557 ? 25.200 -1.404 -34.653 1.00 92.44 557 LEU A O 1
ATOM 4520 N N . ASP A 1 558 ? 24.395 -1.024 -36.710 1.00 91.94 558 ASP A N 1
ATOM 4521 C CA . ASP A 1 558 ? 24.827 0.378 -36.740 1.00 91.94 558 ASP A CA 1
ATOM 4522 C C . ASP A 1 558 ? 23.740 1.289 -36.156 1.00 91.94 558 ASP A C 1
ATOM 4524 O O . ASP A 1 558 ? 22.838 1.781 -36.845 1.00 91.94 558 ASP A O 1
ATOM 4528 N N . VAL A 1 559 ? 23.874 1.545 -34.857 1.00 90.38 559 VAL A N 1
ATOM 4529 C CA . VAL A 1 559 ? 23.003 2.435 -34.088 1.00 90.38 559 VAL A CA 1
ATOM 4530 C C . VAL A 1 559 ? 22.881 3.820 -34.728 1.00 90.38 559 VAL A C 1
ATOM 4532 O O . VAL A 1 559 ? 21.801 4.411 -34.691 1.00 90.38 559 VAL A O 1
ATOM 4535 N N . PHE A 1 560 ? 23.941 4.359 -35.337 1.00 89.38 560 PHE A N 1
ATOM 4536 C CA . PHE A 1 560 ? 23.965 5.739 -35.828 1.00 89.38 560 PHE A CA 1
ATOM 4537 C C . PHE A 1 560 ? 23.082 5.959 -37.059 1.00 89.38 560 PHE A C 1
ATOM 4539 O O . PHE A 1 560 ? 22.637 7.090 -37.265 1.00 89.38 560 PHE A O 1
ATOM 4546 N N . THR A 1 561 ? 22.686 4.897 -37.766 1.00 90.38 561 THR A N 1
ATOM 4547 C CA . THR A 1 561 ? 21.752 4.964 -38.909 1.00 90.38 561 THR A CA 1
ATOM 4548 C C . THR A 1 561 ? 20.271 5.122 -38.529 1.00 90.38 561 THR A C 1
ATOM 4550 O O . THR A 1 561 ? 19.499 5.651 -39.323 1.00 90.38 561 THR A O 1
ATOM 4553 N N . LEU A 1 562 ? 19.877 4.722 -37.313 1.00 90.38 562 LEU A N 1
ATOM 4554 C CA . LEU A 1 562 ? 18.472 4.663 -36.861 1.00 90.38 562 LEU A CA 1
ATOM 4555 C C . LEU A 1 562 ? 17.777 6.042 -36.732 1.00 90.38 562 LEU A C 1
ATOM 4557 O O . LEU A 1 562 ? 18.401 7.023 -36.322 1.00 90.38 562 LEU A O 1
ATOM 4561 N N . SER A 1 563 ? 16.473 6.134 -36.980 1.00 89.00 563 SER A N 1
ATOM 4562 C CA . SER A 1 563 ? 15.673 7.349 -36.751 1.00 89.00 563 SER A CA 1
ATOM 4563 C C . SER A 1 563 ? 14.953 7.319 -35.401 1.00 89.00 563 SER A C 1
ATOM 4565 O O . SER A 1 563 ? 14.479 6.275 -34.970 1.00 89.00 563 SER A O 1
ATOM 4567 N N . SER A 1 564 ? 14.749 8.484 -34.774 1.00 86.50 564 SER A N 1
ATOM 4568 C CA . SER A 1 564 ? 13.858 8.615 -33.605 1.00 86.50 564 SER A CA 1
ATOM 4569 C C . SER A 1 564 ? 12.395 8.278 -33.907 1.00 86.50 564 SER A C 1
ATOM 4571 O O . SER A 1 564 ? 11.614 8.079 -32.982 1.00 86.50 564 SER A O 1
ATOM 4573 N N . THR A 1 565 ? 12.027 8.218 -35.188 1.00 87.50 565 THR A N 1
ATOM 4574 C CA . THR A 1 565 ? 10.700 7.830 -35.684 1.00 87.50 565 THR A CA 1
ATOM 4575 C C . THR A 1 565 ? 10.589 6.348 -36.046 1.00 87.50 565 THR A C 1
ATOM 4577 O O . THR A 1 565 ? 9.541 5.941 -36.547 1.00 87.50 565 THR A O 1
ATOM 4580 N N . ASP A 1 566 ? 11.649 5.553 -35.874 1.00 90.31 566 ASP A N 1
ATOM 4581 C CA 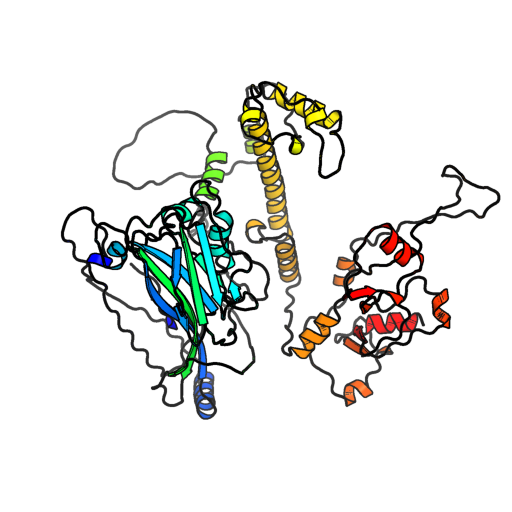. ASP A 1 566 ? 11.612 4.125 -36.196 1.00 90.31 566 ASP A CA 1
ATOM 4582 C C . ASP A 1 566 ? 10.675 3.376 -35.241 1.00 90.31 566 ASP A C 1
ATOM 4584 O O . ASP A 1 566 ? 10.554 3.696 -34.059 1.00 90.31 566 ASP A O 1
ATOM 4588 N N . THR A 1 567 ? 10.019 2.330 -35.748 1.00 90.62 567 THR A N 1
ATOM 4589 C CA . THR A 1 567 ? 9.070 1.523 -34.963 1.00 90.62 567 THR A CA 1
ATOM 4590 C C . THR A 1 567 ? 9.745 0.584 -33.959 1.00 90.62 567 THR A C 1
ATOM 4592 O O . THR A 1 567 ? 9.050 -0.076 -33.191 1.00 90.62 567 THR A O 1
ATOM 4595 N N . VAL A 1 568 ? 11.078 0.487 -33.979 1.00 91.62 568 VAL A N 1
ATOM 4596 C CA . VAL A 1 568 ? 11.885 -0.344 -33.076 1.00 91.62 568 VAL A CA 1
ATOM 4597 C C . VAL A 1 568 ? 12.971 0.530 -32.455 1.00 91.62 568 VAL A C 1
ATOM 4599 O O . VAL A 1 568 ? 13.832 1.055 -33.159 1.00 91.62 568 VAL A O 1
ATOM 4602 N N . GLY A 1 569 ? 12.923 0.680 -31.132 1.00 93.06 569 GLY A N 1
ATOM 4603 C CA . GLY A 1 569 ? 13.972 1.322 -30.343 1.00 93.06 569 GLY A CA 1
ATOM 4604 C C . GLY A 1 569 ? 14.914 0.297 -29.713 1.00 93.06 569 GLY A C 1
ATOM 4605 O O . GLY A 1 569 ? 14.557 -0.867 -29.547 1.00 93.06 569 GLY A O 1
ATOM 4606 N N . TYR A 1 570 ? 16.110 0.744 -29.328 1.00 93.94 570 TYR A N 1
ATOM 4607 C CA . TYR A 1 570 ? 17.146 -0.112 -28.749 1.00 93.94 570 TYR A CA 1
ATOM 4608 C C . TYR A 1 570 ? 17.644 0.444 -27.413 1.00 93.94 570 TYR A C 1
ATOM 4610 O O . TYR A 1 570 ? 17.934 1.637 -27.283 1.00 93.94 570 TYR A O 1
ATOM 4618 N N . PHE A 1 571 ? 17.797 -0.450 -26.441 1.00 93.88 571 PHE A N 1
ATOM 4619 C CA . PHE A 1 571 ? 18.638 -0.242 -25.268 1.00 93.88 571 PHE A CA 1
ATOM 4620 C C . PHE A 1 571 ? 19.935 -1.021 -25.476 1.00 93.88 571 PHE A C 1
ATOM 4622 O O . PHE A 1 571 ? 19.926 -2.105 -26.059 1.00 93.88 571 PHE A O 1
ATOM 4629 N N . LEU A 1 572 ? 21.050 -0.435 -25.062 1.00 93.19 572 LEU A N 1
ATOM 4630 C CA . LEU A 1 572 ? 22.396 -0.908 -25.367 1.00 93.19 572 LEU A CA 1
ATOM 4631 C C . LEU A 1 572 ? 23.218 -0.901 -24.085 1.00 93.19 572 LEU A C 1
ATOM 4633 O O . LEU A 1 572 ? 23.188 0.089 -23.362 1.00 93.19 572 LEU A O 1
ATOM 4637 N N . GLU A 1 573 ? 23.970 -1.967 -23.834 1.00 93.38 573 GLU A N 1
ATOM 4638 C CA . GLU A 1 573 ? 25.032 -1.989 -22.828 1.00 93.38 573 GLU A CA 1
ATOM 4639 C C . GLU A 1 573 ? 26.358 -1.709 -23.537 1.00 93.38 573 GLU A C 1
ATOM 4641 O O . GLU A 1 573 ? 26.732 -2.426 -24.467 1.00 93.38 573 GLU A O 1
ATOM 4646 N N . VAL A 1 574 ? 27.028 -0.625 -23.148 1.00 92.56 574 VAL A N 1
ATOM 4647 C CA . VAL A 1 574 ? 28.251 -0.130 -23.796 1.00 92.56 574 VAL A CA 1
ATOM 4648 C C . VAL A 1 574 ? 29.279 0.315 -22.764 1.00 92.56 574 VAL A C 1
ATOM 4650 O O . VAL A 1 574 ? 28.924 0.750 -21.673 1.00 92.56 574 VAL A O 1
ATOM 4653 N N . ASP A 1 575 ? 30.558 0.280 -23.117 1.00 94.56 575 ASP A N 1
ATOM 4654 C CA . ASP A 1 575 ? 31.590 0.966 -22.340 1.00 94.56 575 ASP A CA 1
ATOM 4655 C C . ASP A 1 575 ? 31.734 2.406 -22.857 1.00 94.56 575 ASP A C 1
ATOM 4657 O O . ASP A 1 575 ? 31.853 2.627 -24.064 1.00 94.56 575 ASP A O 1
ATOM 4661 N N . ILE A 1 576 ? 31.720 3.396 -21.958 1.00 91.75 576 ILE A N 1
ATOM 4662 C CA . ILE A 1 576 ? 31.815 4.823 -22.305 1.00 91.75 576 ILE A CA 1
ATOM 4663 C C . ILE A 1 576 ? 33.099 5.417 -21.730 1.00 91.75 576 ILE A C 1
ATOM 4665 O O . ILE A 1 576 ? 33.279 5.515 -20.513 1.00 91.75 576 ILE A O 1
ATOM 4669 N N . LEU A 1 577 ? 33.964 5.889 -22.629 1.00 92.06 577 LEU A N 1
ATOM 4670 C CA . LEU A 1 577 ? 35.106 6.746 -22.327 1.00 92.06 577 LEU A CA 1
ATOM 4671 C C . LEU A 1 577 ? 34.742 8.201 -22.629 1.00 92.06 577 LEU A C 1
ATOM 4673 O O . LEU A 1 577 ? 34.201 8.480 -23.689 1.00 92.06 577 LEU A O 1
ATOM 4677 N N . TYR A 1 578 ? 35.059 9.116 -21.710 1.00 91.44 578 TYR A N 1
ATOM 4678 C CA . TYR A 1 578 ? 34.845 10.555 -21.886 1.00 91.44 578 TYR A CA 1
ATOM 4679 C C . TYR A 1 578 ? 36.191 11.236 -22.192 1.00 91.44 578 TYR A C 1
ATOM 4681 O O . TYR A 1 578 ? 37.033 11.311 -21.286 1.00 91.44 578 TYR A O 1
ATOM 4689 N N . PRO A 1 579 ? 36.445 11.712 -23.425 1.00 91.25 579 PRO A N 1
ATOM 4690 C CA . PRO A 1 579 ? 37.738 12.280 -23.799 1.00 91.25 579 PRO A CA 1
ATOM 4691 C C . PRO A 1 579 ? 38.156 13.459 -22.915 1.00 91.25 579 PRO A C 1
ATOM 4693 O O . PRO A 1 579 ? 37.376 14.378 -22.667 1.00 91.25 579 PRO A O 1
ATOM 4696 N N . ALA A 1 580 ? 39.417 13.457 -22.472 1.00 91.38 580 ALA A N 1
ATOM 4697 C CA . ALA A 1 580 ? 39.978 14.509 -21.615 1.00 91.38 580 ALA A CA 1
ATOM 4698 C C . ALA A 1 580 ? 39.918 15.909 -22.254 1.00 91.38 580 ALA A C 1
ATOM 4700 O O . ALA A 1 580 ? 39.772 16.903 -21.551 1.00 91.38 580 ALA A O 1
ATOM 4701 N N . SER A 1 581 ? 39.957 15.984 -23.588 1.00 91.38 581 SER A N 1
ATOM 4702 C CA . SER A 1 581 ? 39.797 17.218 -24.370 1.00 91.38 581 SER A CA 1
ATOM 4703 C C . SER A 1 581 ? 38.447 17.917 -24.182 1.00 91.38 581 SER A C 1
ATOM 4705 O O . SER A 1 581 ? 38.331 19.090 -24.519 1.00 91.38 581 SER A O 1
ATOM 4707 N N . LEU A 1 582 ? 37.436 17.216 -23.662 1.00 88.81 582 LEU A N 1
ATOM 4708 C CA . LEU A 1 582 ? 36.089 17.748 -23.458 1.00 88.81 582 LEU A CA 1
ATOM 4709 C C . LEU A 1 582 ? 35.800 18.136 -22.004 1.00 88.81 582 LEU A C 1
ATOM 4711 O O . LEU A 1 582 ? 34.725 18.664 -21.731 1.00 88.81 582 LEU A O 1
ATOM 4715 N N . HIS A 1 583 ? 36.711 17.870 -21.060 1.00 89.25 583 HIS A N 1
ATOM 4716 C CA . HIS A 1 583 ? 36.442 18.087 -19.630 1.00 89.25 583 HIS A CA 1
ATOM 4717 C C . HIS A 1 583 ? 36.284 19.580 -19.303 1.00 89.25 583 HIS A C 1
ATOM 4719 O O . HIS A 1 583 ? 35.398 19.936 -18.534 1.00 89.25 583 HIS A O 1
ATOM 4725 N N . ASP A 1 584 ? 37.057 20.449 -19.963 1.00 86.12 584 ASP A N 1
ATOM 4726 C CA . ASP A 1 584 ? 36.955 21.913 -19.831 1.00 86.12 584 ASP A CA 1
ATOM 4727 C C . ASP A 1 584 ? 35.836 22.535 -20.699 1.00 86.12 584 ASP A C 1
ATOM 4729 O O . ASP A 1 584 ? 35.486 23.698 -20.518 1.00 86.12 584 ASP A O 1
ATOM 4733 N N . LEU A 1 585 ? 35.279 21.781 -21.658 1.00 85.25 585 LEU A N 1
ATOM 4734 C CA . LEU A 1 585 ? 34.189 22.229 -22.543 1.00 85.25 585 LEU A CA 1
ATOM 4735 C C . LEU A 1 585 ? 32.799 21.840 -22.019 1.00 85.25 585 LEU A C 1
ATOM 4737 O O . LEU A 1 585 ? 31.796 22.435 -22.415 1.00 85.25 585 LEU A O 1
ATOM 4741 N N . HIS A 1 586 ? 32.727 20.832 -21.150 1.00 86.06 586 HIS A N 1
ATOM 4742 C CA . HIS A 1 586 ? 31.483 20.275 -20.636 1.00 86.06 586 HIS A CA 1
ATOM 4743 C C . HIS A 1 586 ? 31.344 20.495 -19.127 1.00 86.06 586 HIS A C 1
ATOM 4745 O O . HIS A 1 586 ? 31.524 19.565 -18.345 1.00 86.06 586 HIS A O 1
ATOM 4751 N N . ASP A 1 587 ? 30.895 21.692 -18.727 1.00 76.25 587 ASP A N 1
ATOM 4752 C CA . ASP A 1 587 ? 30.512 22.023 -17.336 1.00 76.25 587 ASP A CA 1
ATOM 4753 C C . ASP A 1 587 ? 29.578 20.977 -16.684 1.00 76.25 587 ASP A C 1
ATOM 4755 O O . ASP A 1 587 ? 29.537 20.828 -15.460 1.00 76.25 587 ASP A O 1
ATOM 4759 N N . PHE A 1 588 ? 28.827 20.242 -17.510 1.00 80.50 588 PHE A N 1
ATOM 4760 C CA . PHE A 1 588 ? 27.949 19.145 -17.121 1.00 80.50 588 PHE A CA 1
ATOM 4761 C C . PHE A 1 588 ? 28.360 17.860 -17.862 1.00 80.50 588 PHE A C 1
ATOM 4763 O O . PHE A 1 588 ? 28.026 17.711 -19.042 1.00 80.50 588 PHE A O 1
ATOM 4770 N N . PRO A 1 589 ? 29.045 16.908 -17.199 1.00 86.81 589 PRO A N 1
ATOM 4771 C CA . PRO A 1 589 ? 29.361 15.617 -17.797 1.00 86.81 589 PRO A CA 1
ATOM 4772 C C . PRO A 1 589 ? 28.093 14.872 -18.232 1.00 86.81 589 PRO A C 1
ATOM 4774 O O . PRO A 1 589 ? 27.149 14.705 -17.452 1.00 86.81 589 PRO A O 1
ATOM 4777 N N . LEU A 1 590 ? 28.078 14.396 -19.475 1.00 88.44 590 LEU A N 1
ATOM 4778 C CA . LEU A 1 590 ? 26.995 13.571 -20.011 1.00 88.44 590 LEU A CA 1
ATOM 4779 C C . LEU A 1 590 ? 26.974 12.157 -19.383 1.00 88.44 590 LEU A C 1
ATOM 4781 O O . LEU A 1 590 ? 27.890 11.741 -18.673 1.00 88.44 590 LEU A O 1
ATOM 4785 N N . ALA A 1 591 ? 25.919 11.395 -19.689 1.00 89.44 591 ALA A N 1
ATOM 4786 C CA . ALA A 1 591 ? 25.780 9.968 -19.367 1.00 89.44 591 ALA A CA 1
ATOM 4787 C C . ALA A 1 591 ? 25.686 9.563 -17.871 1.00 89.44 591 ALA A C 1
ATOM 4789 O O . ALA A 1 591 ? 26.049 8.447 -17.522 1.00 89.44 591 ALA A O 1
ATOM 4790 N N . ALA A 1 592 ? 25.127 10.383 -16.973 1.00 89.44 592 ALA A N 1
ATOM 4791 C CA . ALA A 1 592 ? 24.837 9.970 -15.581 1.00 89.44 592 ALA A CA 1
ATOM 4792 C C . ALA A 1 592 ? 26.099 9.505 -14.803 1.00 89.44 592 ALA A C 1
ATOM 4794 O O . ALA A 1 592 ? 27.214 9.839 -15.185 1.00 89.44 592 ALA A O 1
ATOM 4795 N N . ASP A 1 593 ? 26.012 8.845 -13.645 1.00 87.19 593 ASP A N 1
ATOM 4796 C CA . ASP A 1 593 ? 25.663 7.429 -13.436 1.00 87.19 593 ASP A CA 1
ATOM 4797 C C . ASP A 1 593 ? 25.553 7.101 -11.926 1.00 87.19 593 ASP A C 1
ATOM 4799 O O . ASP A 1 593 ? 25.911 7.933 -11.095 1.00 87.19 593 ASP A O 1
ATOM 4803 N N . HIS A 1 594 ? 25.064 5.921 -11.530 1.00 86.00 594 HIS A N 1
ATOM 4804 C CA . HIS A 1 594 ? 24.916 5.547 -10.111 1.00 86.00 594 HIS A CA 1
ATOM 4805 C C . HIS A 1 594 ? 26.241 5.118 -9.453 1.00 86.00 594 HIS A C 1
ATOM 4807 O O . HIS A 1 594 ? 26.485 3.928 -9.239 1.00 86.00 594 HIS A O 1
ATOM 4813 N N . LEU A 1 595 ? 27.068 6.094 -9.076 1.00 83.81 595 LEU A N 1
ATOM 4814 C CA . LEU A 1 595 ? 28.379 5.899 -8.448 1.00 83.81 595 LEU A CA 1
ATOM 4815 C C . LEU A 1 595 ? 28.289 5.777 -6.921 1.00 83.81 595 LEU A C 1
ATOM 4817 O O . LEU A 1 595 ? 27.574 6.538 -6.271 1.00 83.81 595 LEU A O 1
ATOM 4821 N N . THR A 1 596 ? 29.065 4.870 -6.325 1.00 86.25 596 THR A N 1
ATOM 4822 C CA . THR A 1 596 ? 29.308 4.860 -4.872 1.00 86.25 596 THR A CA 1
ATOM 4823 C C . THR A 1 596 ? 30.379 5.893 -4.544 1.00 86.25 596 THR A C 1
ATOM 4825 O O . THR A 1 596 ? 31.544 5.693 -4.876 1.00 86.25 596 THR A O 1
ATOM 4828 N N . ILE A 1 597 ? 29.995 6.992 -3.895 1.00 85.19 597 ILE A N 1
ATOM 4829 C CA . ILE A 1 597 ? 30.927 8.062 -3.530 1.00 85.19 597 ILE A CA 1
ATOM 4830 C C . ILE A 1 597 ? 31.756 7.633 -2.318 1.00 85.19 597 ILE A C 1
ATOM 4832 O O . ILE A 1 597 ? 31.211 7.417 -1.234 1.00 85.19 597 ILE A O 1
ATOM 4836 N N . THR A 1 598 ? 33.070 7.535 -2.494 1.00 86.94 598 THR A N 1
ATOM 4837 C CA . THR A 1 598 ? 34.031 7.246 -1.424 1.00 86.94 598 THR A CA 1
ATOM 4838 C C . THR A 1 598 ? 34.589 8.536 -0.811 1.00 86.94 598 THR A C 1
ATOM 4840 O O . THR A 1 598 ? 34.475 9.623 -1.381 1.00 86.94 598 THR A O 1
ATOM 4843 N N . TYR A 1 599 ? 35.184 8.446 0.384 1.00 85.25 599 TYR A N 1
ATOM 4844 C CA . TYR A 1 599 ? 35.693 9.625 1.100 1.00 85.25 599 TYR A CA 1
ATOM 4845 C C . TYR A 1 599 ? 36.835 10.326 0.345 1.00 85.25 599 TYR A C 1
ATOM 4847 O O . TYR A 1 599 ? 36.941 11.551 0.363 1.00 85.25 599 TYR A O 1
ATOM 4855 N N . ASP A 1 600 ? 37.684 9.576 -0.358 1.00 87.38 600 ASP A N 1
ATOM 4856 C CA . ASP A 1 600 ? 38.774 10.115 -1.173 1.00 87.38 600 ASP A CA 1
ATOM 4857 C C . ASP A 1 600 ? 38.267 11.023 -2.308 1.00 87.38 600 ASP A C 1
ATOM 4859 O O . ASP A 1 600 ? 38.857 12.090 -2.494 1.00 87.38 600 ASP A O 1
ATOM 4863 N N . MET A 1 601 ? 37.125 10.701 -2.934 1.00 83.69 601 MET A N 1
ATOM 4864 C CA . MET A 1 601 ? 36.473 11.507 -3.983 1.00 83.69 601 MET A CA 1
ATOM 4865 C C . MET A 1 601 ? 35.966 12.882 -3.507 1.00 83.69 601 MET A C 1
ATOM 4867 O O . MET A 1 601 ? 35.635 13.733 -4.332 1.00 83.69 601 MET A O 1
ATOM 4871 N N . LEU A 1 602 ? 35.874 13.127 -2.195 1.00 83.81 602 LEU A N 1
ATOM 4872 C CA . LEU A 1 602 ? 35.395 14.406 -1.663 1.00 83.81 602 LEU A CA 1
ATOM 4873 C C . LEU A 1 602 ? 36.438 15.521 -1.819 1.00 83.81 602 LEU A C 1
ATOM 4875 O O . LEU A 1 602 ? 37.629 15.332 -1.548 1.00 83.81 602 LEU A O 1
ATOM 4879 N N . SER A 1 603 ? 35.982 16.728 -2.155 1.00 82.94 603 SER A N 1
ATOM 4880 C CA . SER A 1 603 ? 36.840 17.920 -2.162 1.00 82.94 603 SER A CA 1
ATOM 4881 C C . SER A 1 603 ? 37.386 18.248 -0.759 1.00 82.94 603 SER A C 1
ATOM 4883 O O . SER A 1 603 ? 36.742 17.921 0.245 1.00 82.94 603 SER A O 1
ATOM 4885 N N . PRO A 1 604 ? 38.530 18.958 -0.645 1.00 88.56 604 PRO A N 1
ATOM 4886 C CA . PRO A 1 604 ? 39.072 19.382 0.650 1.00 88.56 604 PRO A CA 1
ATOM 4887 C C . PRO A 1 604 ? 38.074 20.180 1.502 1.00 88.56 604 PRO A C 1
ATOM 4889 O O . PRO A 1 604 ? 38.034 20.021 2.717 1.00 88.56 604 PRO A O 1
ATOM 4892 N N . TYR A 1 605 ? 37.220 20.990 0.867 1.00 83.25 605 TYR A N 1
ATOM 4893 C CA . TYR A 1 605 ? 36.171 21.748 1.550 1.00 83.25 605 TYR A CA 1
ATOM 4894 C C . TYR A 1 605 ? 35.072 20.846 2.137 1.00 83.25 605 TYR A C 1
ATOM 4896 O O . TYR A 1 605 ? 34.652 21.055 3.270 1.00 83.25 605 TYR A O 1
ATOM 4904 N N . GLN A 1 606 ? 34.637 19.808 1.412 1.00 83.81 606 GLN A N 1
ATOM 4905 C CA . GLN A 1 606 ? 33.656 18.842 1.928 1.00 83.81 606 GLN A CA 1
ATOM 4906 C C . GLN A 1 606 ? 34.218 18.010 3.086 1.00 83.81 606 GLN A C 1
ATOM 4908 O O . GLN A 1 606 ? 33.509 17.791 4.062 1.00 83.81 606 GLN A O 1
ATOM 4913 N N . LYS A 1 607 ? 35.488 17.589 2.999 1.00 88.75 607 LYS A N 1
ATOM 4914 C CA . LYS A 1 607 ? 36.196 16.896 4.092 1.00 88.75 607 LYS A CA 1
ATOM 4915 C C . LYS A 1 607 ? 36.248 17.774 5.346 1.00 88.75 607 LYS A C 1
ATOM 4917 O O . LYS A 1 607 ? 35.813 17.352 6.410 1.00 88.75 607 LYS A O 1
ATOM 4922 N N . LYS A 1 608 ? 36.625 19.045 5.179 1.00 88.38 608 LYS A N 1
ATOM 4923 C CA . LYS A 1 608 ? 36.617 20.039 6.255 1.00 88.38 608 LYS A CA 1
ATOM 4924 C C . LYS A 1 608 ? 35.224 20.245 6.882 1.00 88.38 608 LYS A C 1
ATOM 4926 O O . LYS A 1 608 ? 35.118 20.294 8.099 1.00 88.38 608 LYS A O 1
ATOM 4931 N N . LEU A 1 609 ? 34.153 20.337 6.085 1.00 85.56 609 LEU A N 1
ATOM 4932 C CA . LEU A 1 609 ? 32.782 20.466 6.613 1.00 85.56 609 LEU A CA 1
ATOM 4933 C C . LEU A 1 609 ? 32.318 19.231 7.403 1.00 85.56 609 LEU A C 1
ATOM 4935 O O . LEU A 1 609 ? 31.543 19.368 8.345 1.00 85.56 609 LEU A O 1
ATOM 4939 N N . ILE A 1 610 ? 32.774 18.038 7.015 1.00 85.00 610 ILE A N 1
ATOM 4940 C CA . ILE A 1 610 ? 32.514 16.791 7.746 1.00 85.00 610 ILE A CA 1
ATOM 4941 C C . ILE A 1 610 ? 33.197 16.825 9.121 1.00 85.00 610 ILE A C 1
ATOM 4943 O O . ILE A 1 610 ? 32.560 16.503 10.121 1.00 85.00 610 ILE A O 1
ATOM 4947 N N . GLU A 1 611 ? 34.453 17.277 9.166 1.00 84.75 611 GLU A N 1
ATOM 4948 C CA . GLU A 1 611 ? 35.255 17.420 10.388 1.00 84.75 611 GLU A CA 1
ATOM 4949 C C . GLU A 1 611 ? 34.723 18.522 11.328 1.00 84.75 611 GLU A C 1
ATOM 4951 O O . GLU A 1 611 ? 34.634 18.308 12.533 1.00 84.75 611 GLU A O 1
ATOM 4956 N N . GLU A 1 612 ? 34.342 19.691 10.799 1.00 88.75 612 GLU A N 1
ATOM 4957 C CA . GLU A 1 612 ? 33.821 20.819 11.595 1.00 88.75 612 GLU A CA 1
ATOM 4958 C C . GLU A 1 612 ? 32.362 20.629 12.050 1.00 88.75 612 GLU A C 1
ATOM 4960 O O . GLU A 1 612 ? 31.952 21.226 13.044 1.00 88.75 612 GLU A O 1
ATOM 4965 N N . GLY A 1 613 ? 31.570 19.835 11.322 1.00 81.06 613 GLY A N 1
ATOM 4966 C CA . GLY A 1 613 ? 30.133 19.657 11.561 1.00 81.06 613 GLY A CA 1
ATOM 4967 C C . GLY A 1 613 ? 29.728 18.383 12.309 1.00 81.06 613 GLY A C 1
ATOM 4968 O O . GLY A 1 613 ? 28.529 18.153 12.442 1.00 81.06 613 GLY A O 1
ATOM 4969 N N . ASP A 1 614 ? 30.685 17.547 12.733 1.00 78.00 614 ASP A N 1
ATOM 4970 C CA . ASP A 1 614 ? 30.459 16.207 13.318 1.00 78.00 614 ASP A CA 1
ATOM 4971 C C . ASP A 1 614 ? 29.526 15.321 12.455 1.00 78.00 614 ASP A C 1
ATOM 4973 O O . ASP A 1 614 ? 28.612 14.642 12.929 1.00 78.00 614 ASP A O 1
ATOM 4977 N N . ILE A 1 615 ? 29.717 15.372 11.130 1.00 79.56 615 ILE A N 1
ATOM 4978 C CA . ILE A 1 615 ? 28.826 14.716 10.162 1.00 79.56 615 ILE A CA 1
ATOM 4979 C C . ILE A 1 615 ? 29.341 13.308 9.857 1.00 79.56 615 ILE A C 1
ATOM 4981 O O . ILE A 1 615 ? 30.390 13.135 9.242 1.00 79.56 615 ILE A O 1
ATOM 4985 N N . HIS A 1 616 ? 28.569 12.275 10.191 1.00 80.81 616 HIS A N 1
ATOM 4986 C CA . HIS A 1 616 ? 28.928 10.904 9.824 1.00 80.81 616 HIS A CA 1
ATOM 4987 C C . HIS A 1 616 ? 28.899 10.692 8.296 1.00 80.81 616 HIS A C 1
ATOM 4989 O O . HIS A 1 616 ? 27.845 10.812 7.667 1.00 80.81 616 HIS A O 1
ATOM 4995 N N . PHE A 1 617 ? 30.037 10.321 7.695 1.00 79.31 617 PHE A N 1
ATOM 4996 C CA . PHE A 1 617 ? 30.094 9.912 6.289 1.00 79.31 617 PHE A CA 1
ATOM 4997 C C . PHE A 1 617 ? 29.755 8.413 6.143 1.00 79.31 617 PHE A C 1
ATOM 4999 O O . PHE A 1 617 ? 30.514 7.576 6.639 1.00 79.31 617 PHE A O 1
ATOM 5006 N N . PRO A 1 618 ? 28.648 8.043 5.468 1.00 75.69 618 PRO A N 1
ATOM 5007 C CA . PRO A 1 618 ? 28.205 6.654 5.384 1.00 75.69 618 PRO A CA 1
ATOM 5008 C C . PRO A 1 618 ? 29.103 5.805 4.473 1.00 75.69 618 PRO A C 1
ATOM 5010 O O . PRO A 1 618 ? 29.543 6.244 3.412 1.00 75.69 618 PRO A O 1
ATOM 5013 N N . THR A 1 619 ? 29.308 4.541 4.852 1.00 65.62 619 THR A N 1
ATOM 5014 C CA . THR A 1 619 ? 30.158 3.570 4.134 1.00 65.62 619 THR A CA 1
ATOM 5015 C C . THR A 1 619 ? 29.598 3.093 2.791 1.00 65.62 619 THR A C 1
ATOM 5017 O O . THR A 1 619 ? 30.344 2.538 1.987 1.00 65.62 619 THR A O 1
ATOM 5020 N N . GLN A 1 620 ? 28.308 3.309 2.521 1.00 66.38 620 GLN A N 1
ATOM 5021 C CA . GLN A 1 620 ? 27.680 3.054 1.223 1.00 66.38 620 GLN A CA 1
ATOM 5022 C C . GLN A 1 620 ? 26.847 4.271 0.818 1.00 66.38 620 GLN A C 1
ATOM 5024 O O . GLN A 1 620 ? 25.796 4.541 1.394 1.00 66.38 620 GLN A O 1
ATOM 5029 N N . ASN A 1 621 ? 27.328 5.020 -0.175 1.00 75.31 621 ASN A N 1
ATOM 5030 C CA . ASN A 1 621 ? 26.729 6.284 -0.602 1.00 75.31 621 ASN A CA 1
ATOM 5031 C C . ASN A 1 621 ? 26.546 6.306 -2.128 1.00 75.31 621 ASN A C 1
ATOM 5033 O O . ASN A 1 621 ? 27.254 7.015 -2.843 1.00 75.31 621 ASN A O 1
ATOM 5037 N N . ARG A 1 622 ? 25.628 5.472 -2.638 1.00 82.81 622 ARG A N 1
ATOM 5038 C CA . ARG A 1 622 ? 25.302 5.403 -4.073 1.00 82.81 622 ARG A CA 1
ATOM 5039 C C . ARG A 1 622 ? 24.519 6.656 -4.484 1.00 82.81 622 ARG A C 1
ATOM 5041 O O . ARG A 1 622 ? 23.495 6.977 -3.878 1.00 82.81 622 ARG A O 1
ATOM 5048 N N . LYS A 1 623 ? 25.008 7.382 -5.490 1.00 84.44 623 LYS A N 1
ATOM 5049 C CA . LYS A 1 623 ? 24.439 8.642 -5.985 1.00 84.44 623 LYS A CA 1
ATOM 5050 C C . LYS A 1 623 ? 24.453 8.678 -7.506 1.00 84.44 623 LYS A C 1
ATOM 5052 O O . LYS A 1 623 ? 25.485 8.408 -8.116 1.00 84.44 623 LYS A O 1
ATOM 5057 N N . LEU A 1 624 ? 23.341 9.098 -8.106 1.00 87.00 624 LEU A N 1
ATOM 5058 C CA . LEU A 1 624 ? 23.310 9.470 -9.516 1.00 87.00 624 LEU A CA 1
ATOM 5059 C C . LEU A 1 624 ? 24.174 10.724 -9.706 1.00 87.00 624 LEU A C 1
ATOM 5061 O O . LEU A 1 624 ? 23.820 11.795 -9.218 1.00 87.00 624 LEU A O 1
ATOM 5065 N N . THR A 1 625 ? 25.319 10.565 -10.364 1.00 85.44 625 THR A N 1
ATOM 5066 C CA . THR A 1 625 ? 26.411 11.542 -10.372 1.00 85.44 625 THR A CA 1
ATOM 5067 C C . THR A 1 625 ? 26.940 11.709 -11.793 1.00 85.44 625 THR A C 1
ATOM 5069 O O . THR A 1 625 ? 27.548 10.765 -12.295 1.00 85.44 625 THR A O 1
ATOM 5072 N N . PRO A 1 626 ? 26.760 12.867 -12.454 1.00 87.00 626 PRO A N 1
ATOM 5073 C CA . PRO A 1 626 ? 27.433 13.131 -13.722 1.00 87.00 626 PRO A CA 1
ATOM 5074 C C . PRO A 1 626 ? 28.949 13.163 -13.492 1.00 87.00 626 PRO A C 1
ATOM 5076 O O . PRO A 1 626 ? 29.441 13.921 -12.654 1.00 87.00 626 PRO A O 1
ATOM 5079 N N . SER A 1 627 ? 29.693 12.320 -14.209 1.00 85.88 627 SER A N 1
ATOM 5080 C CA . SER A 1 627 ? 31.147 12.199 -14.064 1.00 85.88 627 SER A CA 1
ATOM 5081 C C . SER A 1 627 ? 31.860 12.036 -15.405 1.00 85.88 627 SER A C 1
ATOM 5083 O O . SER A 1 627 ? 31.340 11.421 -16.337 1.00 85.88 627 SER A O 1
ATOM 5085 N N . PHE A 1 628 ? 33.111 12.489 -15.467 1.00 88.00 628 PHE A N 1
ATOM 5086 C CA . PHE A 1 628 ? 34.031 12.192 -16.571 1.00 88.00 628 PHE A CA 1
ATOM 5087 C C . PHE A 1 628 ? 34.721 10.821 -16.454 1.00 88.00 628 PHE A C 1
ATOM 5089 O O . PHE A 1 628 ? 35.572 10.479 -17.272 1.00 88.00 628 PHE A O 1
ATOM 5096 N N . THR A 1 629 ? 34.401 10.030 -15.424 1.00 87.19 629 THR A N 1
ATOM 5097 C CA . THR A 1 629 ? 35.007 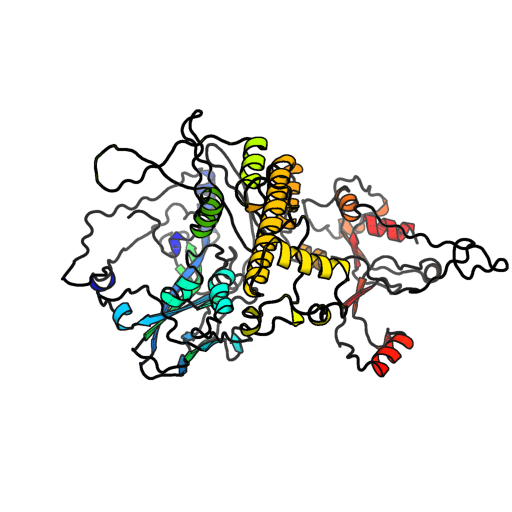8.706 -15.239 1.00 87.19 629 THR A CA 1
ATOM 5098 C C . THR A 1 629 ? 34.567 7.758 -16.351 1.00 87.19 629 THR A C 1
ATOM 5100 O O . THR A 1 629 ? 33.417 7.818 -16.801 1.00 87.19 629 THR A O 1
ATOM 5103 N N . PHE A 1 630 ? 35.471 6.856 -16.745 1.00 90.56 630 PHE A N 1
ATOM 5104 C CA . PHE A 1 630 ? 35.155 5.706 -17.592 1.00 90.56 630 PHE A CA 1
ATOM 5105 C C . PHE A 1 630 ? 34.016 4.888 -16.964 1.00 90.56 630 PHE A C 1
ATOM 5107 O O . PHE A 1 630 ? 33.992 4.702 -15.744 1.00 90.56 630 PHE A O 1
ATOM 5114 N N . LYS A 1 631 ? 33.066 4.439 -17.787 1.00 91.06 631 LYS A N 1
ATOM 5115 C CA . LYS A 1 631 ? 31.876 3.688 -17.364 1.00 91.06 631 LYS A CA 1
ATOM 5116 C C . LYS A 1 631 ? 31.866 2.354 -18.095 1.00 91.06 631 LYS A C 1
ATOM 5118 O O . LYS A 1 631 ? 31.965 2.349 -19.317 1.00 91.06 631 LYS A O 1
ATOM 5123 N N . THR A 1 632 ? 31.740 1.254 -17.360 1.00 90.81 632 THR A N 1
ATOM 5124 C CA . THR A 1 632 ? 31.647 -0.097 -17.933 1.00 90.81 632 THR A CA 1
ATOM 5125 C C . THR A 1 632 ? 30.234 -0.638 -17.839 1.00 90.81 632 THR A C 1
ATOM 5127 O O . THR A 1 632 ? 29.583 -0.415 -16.817 1.00 90.81 632 THR A O 1
ATOM 5130 N N . ASN A 1 633 ? 29.804 -1.411 -18.835 1.00 90.50 633 ASN A N 1
ATOM 5131 C CA . ASN A 1 633 ? 28.466 -2.016 -18.892 1.00 90.50 633 ASN A CA 1
ATOM 5132 C C . ASN A 1 633 ? 27.340 -0.971 -18.718 1.00 90.50 633 ASN A C 1
ATOM 5134 O O . ASN A 1 633 ? 26.370 -1.161 -17.980 1.00 90.50 633 ASN A O 1
ATOM 5138 N N . PHE A 1 634 ? 27.495 0.184 -19.361 1.00 91.62 634 PHE A N 1
ATOM 5139 C CA . PHE A 1 634 ? 26.579 1.306 -19.249 1.00 91.62 634 PHE A CA 1
ATOM 5140 C C . PHE A 1 634 ? 25.328 1.083 -20.104 1.00 91.62 634 PHE A C 1
ATOM 5142 O O . PHE A 1 634 ? 25.397 1.110 -21.333 1.00 91.62 634 PHE A O 1
ATOM 5149 N N . VAL A 1 635 ? 24.177 0.898 -19.455 1.00 92.62 635 VAL A N 1
ATOM 5150 C CA . VAL A 1 635 ? 22.889 0.706 -20.139 1.00 92.62 635 VAL A CA 1
ATOM 5151 C C . VAL A 1 635 ? 22.287 2.051 -20.556 1.00 92.62 635 VAL A C 1
ATOM 5153 O O . VAL A 1 635 ? 22.052 2.929 -19.721 1.00 92.62 635 VAL A O 1
ATOM 5156 N N . VAL A 1 636 ? 22.024 2.214 -21.856 1.00 92.38 636 VAL A N 1
ATOM 5157 C CA . VAL A 1 636 ? 21.592 3.477 -22.470 1.00 92.38 636 VAL A CA 1
ATOM 5158 C C . VAL A 1 636 ? 20.570 3.269 -23.588 1.00 92.38 636 VAL A C 1
ATOM 5160 O O . VAL A 1 636 ? 20.674 2.342 -24.387 1.00 92.38 636 VAL A O 1
ATOM 5163 N N . HIS A 1 637 ? 19.587 4.168 -23.687 1.00 92.50 637 HIS A N 1
ATOM 5164 C CA . HIS A 1 637 ? 18.700 4.236 -24.850 1.00 92.50 637 HIS A CA 1
ATOM 5165 C C . HIS A 1 637 ? 19.442 4.818 -26.061 1.00 92.50 637 HIS A C 1
ATOM 5167 O O . HIS A 1 637 ? 20.128 5.835 -25.939 1.00 92.50 637 HIS A O 1
ATOM 5173 N N . TYR A 1 638 ? 19.275 4.225 -27.242 1.00 92.62 638 TYR A N 1
ATOM 5174 C CA . TYR A 1 638 ? 20.076 4.547 -28.428 1.00 92.62 638 TYR A CA 1
ATOM 5175 C C . TYR A 1 638 ? 20.079 6.036 -28.829 1.00 92.62 638 TYR A C 1
ATOM 5177 O O . TYR A 1 638 ? 21.120 6.554 -29.230 1.00 92.62 638 TYR A O 1
ATOM 5185 N N . LEU A 1 639 ? 18.964 6.762 -28.663 1.00 92.06 639 LEU A N 1
ATOM 5186 C CA . LEU A 1 639 ? 18.911 8.211 -28.928 1.00 92.06 639 LEU A CA 1
ATOM 5187 C C . LEU A 1 639 ? 19.798 9.026 -27.977 1.00 92.06 639 LEU A C 1
ATOM 5189 O O . LEU A 1 639 ? 20.413 10.002 -28.401 1.00 92.06 639 LEU A O 1
ATOM 5193 N N . ASN A 1 640 ? 19.914 8.604 -26.715 1.00 91.50 640 ASN A N 1
ATOM 5194 C CA . ASN A 1 640 ? 20.801 9.253 -25.752 1.00 91.50 640 ASN A CA 1
ATOM 5195 C C . ASN A 1 640 ? 22.265 8.968 -26.103 1.00 91.50 640 ASN A C 1
ATOM 5197 O O . ASN A 1 640 ? 23.078 9.884 -26.061 1.00 91.50 640 ASN A O 1
ATOM 5201 N N . LEU A 1 641 ? 22.589 7.743 -26.537 1.00 93.06 641 LEU A N 1
ATOM 5202 C CA . LEU A 1 641 ? 23.931 7.406 -27.022 1.00 93.06 641 LEU A CA 1
ATOM 5203 C C . LEU A 1 641 ? 24.319 8.239 -28.255 1.00 93.06 641 LEU A C 1
ATOM 5205 O O . LEU A 1 641 ? 25.417 8.789 -28.293 1.00 93.06 641 LEU A O 1
ATOM 5209 N N . LYS A 1 642 ? 23.405 8.413 -29.224 1.00 91.94 642 LYS A N 1
ATOM 5210 C CA . LYS A 1 642 ? 23.617 9.333 -30.356 1.00 91.94 642 LYS A CA 1
ATOM 5211 C C . LYS A 1 642 ? 23.882 10.755 -29.890 1.00 91.94 642 LYS A C 1
ATOM 5213 O O . LYS A 1 642 ? 24.812 11.375 -30.386 1.00 91.94 642 LYS A O 1
ATOM 5218 N N . PHE A 1 643 ? 23.083 11.264 -28.954 1.00 91.19 643 PHE A N 1
ATOM 5219 C CA . PHE A 1 643 ? 23.271 12.607 -28.416 1.00 91.19 643 PHE A CA 1
ATOM 5220 C C . PHE A 1 643 ? 24.631 12.762 -27.723 1.00 91.19 643 PHE A C 1
ATOM 5222 O O . PHE A 1 643 ? 25.281 13.782 -27.916 1.00 91.19 643 PHE A O 1
ATOM 5229 N N . TYR A 1 644 ? 25.092 11.754 -26.973 1.00 90.69 644 TYR A N 1
ATOM 5230 C CA . TYR A 1 644 ? 26.410 11.783 -26.334 1.00 90.69 644 TYR A CA 1
ATOM 5231 C C . TYR A 1 644 ? 27.540 11.841 -27.372 1.00 90.69 644 TYR A C 1
ATOM 5233 O O . TYR A 1 644 ? 28.408 12.695 -27.257 1.00 90.69 644 TYR A O 1
ATOM 5241 N N . VAL A 1 645 ? 27.481 11.019 -28.425 1.00 87.81 645 VAL A N 1
ATOM 5242 C CA . VAL A 1 645 ? 28.511 10.976 -29.485 1.00 87.81 645 VAL A CA 1
ATOM 5243 C C . VAL A 1 645 ? 28.432 12.173 -30.448 1.00 87.81 645 VAL A C 1
ATOM 5245 O O . VAL A 1 645 ? 29.439 12.594 -30.996 1.00 87.81 645 VAL A O 1
ATOM 5248 N N . GLN A 1 646 ? 27.260 12.787 -30.638 1.00 84.81 646 GLN A N 1
ATOM 5249 C CA . GLN A 1 646 ? 27.115 14.055 -31.381 1.00 84.81 646 GLN A CA 1
ATOM 5250 C C . GLN A 1 646 ? 27.637 15.282 -30.615 1.00 84.81 646 GLN A C 1
ATOM 5252 O O . GLN A 1 646 ? 27.639 16.391 -31.157 1.00 84.81 646 GLN A O 1
ATOM 5257 N N . LYS A 1 647 ? 28.003 15.104 -29.343 1.00 72.12 647 LYS A N 1
ATOM 5258 C CA . LYS A 1 647 ? 28.615 16.120 -28.485 1.00 72.12 647 LYS A CA 1
ATOM 5259 C C . LYS A 1 647 ? 30.091 15.832 -28.197 1.00 72.12 647 LYS A C 1
ATOM 5261 O O . LYS A 1 647 ? 30.689 16.615 -27.469 1.00 72.12 647 LYS A O 1
ATOM 5266 N N . ASP A 1 648 ? 30.639 14.753 -28.753 1.00 57.69 648 ASP A N 1
ATOM 5267 C CA . ASP A 1 648 ? 32.045 14.341 -28.635 1.00 57.69 648 ASP A CA 1
ATOM 5268 C C . ASP A 1 648 ? 32.956 15.100 -29.630 1.00 57.69 648 ASP A C 1
ATOM 5270 O O . ASP A 1 648 ? 32.461 15.455 -30.728 1.00 57.69 648 ASP A O 1
#

Organism: Trichonephila clavipes (NCBI:txid2585209)

Secondary structure (DSSP, 8-state):
------STTTS--SPPPTT--------PPPHHHH---SSS-------------------HHHHHHHHHHHHHS-EEEEEEEEEEEEEEE-TT-SEEEEEEEEEEEPPSEEEEEEEEHHHHT--TTS-TT-B--TTEEEEEEEETTEEEEEEEE--BTTTTB-HHHHHHHHHTTT-TT-S--HHHHHHTB-EEEEE-SSSS-TTSSS-----EEEEEEEEEESS--SS-EEEEEEEEEEEEEEE-TTSS--EEES---------------SS-----------------EEE-SSTTSPPEEE-S-HHHHHHHHHHHH-S-----------SS--------PPPHHHHHHHHTTSSSSS--PPP--S-----TTT--SGGGGG-SSPPPGGGG-BTTTTBPPPHHHHHHHHHHHHHTT-SSHHHHHHHHHHHHHHHHHHHHHHHHHHHHHHTS--GGG-SSHHHHHHHHHHHHH-PPPPPPSSHHHHHHHHHH---S-------------TTSTT--TTS----------TTHHHHHTTS----S---PPPHHHHHH--GGG--TT-S---EEEEEE---GGGTTT-SS-SS--EEE--STTS-HHHHHHHHHTT----S--EEE---SS-EEEEEEEHHHHHHHHTT-